Protein AF-F2CW50-F1 (afdb_monomer_lite)

Foldseek 3Di:
DVVVLCVLDDPVVVVCCVVVVDQPLVSLLSNLVVLLVVLLVLDDPVCNVVSVVVSVVLNVLSVVLPDDDDDDDRSNVVSSVVSVVSSVVSVVVSVVVVVVVVCVVCVVCCVDVNVLVVLLVVCCVVQNDLLNLVSQPLQLVLLVVLVVCLVVLVVVLVVLLVVPDPDDDDDDFPPPDDDDDDDDDDDDDDDDWPWFDAAPPDPQLSSLLSSLLVQLLDPDQDDLVNDGPLCNVVNVLSSVLSLLLVLLLLLLLLLLLLLVLCVVPDVPQDPVLSVQLSVQLSVLSCVPVVVDVPDDLLSSLVSSLVSCPSSDDDDPVVSVVSSVSSSVSSVQLCDPPDPNSVLSSVLSSQLLSLCSNVILGPRSLSRNLSSSVSSPSSVCSVSSSVSSSSSNVSSVSSCSNVVSNSVSSD

Radius of gyration: 30.16 Å; chains: 1; bounding box: 85×61×66 Å

Organism: Hordeum vulgare subsp. vulgare (NCBI:txid112509)

Sequence (410 aa):
WKEEIYENIDLEILSQVLESGSQDTQYLGQILQYSLDMVRKLSAAAKDDEMKASHDKLLSELAASSEVNDNGVSSFVIAVIKGLRFTLEEIKQLQVEVSKAYVQLMQPTIKGSAGVEYLQKAFGERYGPPANAAALPVTLQWISASKSIVDAEWSEHLGSLSILPAANHAQPLVTVLRAGHGAPTAAVASAGSSGLPECKGEKVDKLVRVGLLQLISGMEGLQLQSTPESFHLNFLRLRAVQGQFQVVIVMATSMLVLRQVLMSENSKITPLELETVISELFGALVKLLDSSPEAGTEEIVEAMMSASASAGSLSDARTQARRQIITRVLLKSLQADDVVFKKVSRAVHCAFRGVVLGGSGAKGQKLADAALRRVGAAKLAGRVVKAAEVLIRVATVSEKVHGPWYKALA

pLDDT: mean 81.61, std 18.6, range [28.17, 98.56]

Secondary structure (DSSP, 8-state):
-HHHHHHH--HHHHHHHHHH----HHHHHHHHHHHHHHHHHHS-GGGHHHHHHHHHHHHHHHHHTTS---SSS-HHHHHHHHHHHHHHHHHHHHHHHHHHHHHHHHHHHHHSHHHHHHHHHHHHHHH--GGGGGG-HHHHHHHHHHHHHHHHHHHHHHHHHHHS-SSS-PPPPPTTS-----------PPP---PPPPP---HHHHHHHHHHHHHHT-SSPP-GGGS-GGGGGGHHHHHHHHHHHHHHHHHHHHHHHHHHHHHHH-TT--HHHHHHHHHHHHHHHHHHHHH-TT--HHHHHHHHHHHHGGG----HHHHHHHHHHHHHHHHHHTSTT-HHHHHHHHHHHHHHHHHHHH-SSHHHHHHHHHHHHTTT-GGGHHHHHHHHHHHHHHHHHHHHHHHHHHHHH-

Structure (mmCIF, N/CA/C/O backbone):
data_AF-F2CW50-F1
#
_entry.id   AF-F2CW50-F1
#
loop_
_atom_site.group_PDB
_atom_site.id
_atom_site.type_symbol
_atom_site.label_atom_id
_atom_site.label_alt_id
_atom_site.label_comp_id
_atom_site.label_asym_id
_atom_site.label_entity_id
_atom_site.label_seq_id
_atom_site.pdbx_PDB_ins_code
_atom_site.Cartn_x
_atom_site.Cartn_y
_atom_site.Cartn_z
_atom_site.occupancy
_atom_site.B_iso_or_equiv
_atom_site.auth_seq_id
_atom_site.auth_comp_id
_atom_site.auth_asym_id
_atom_site.auth_atom_id
_atom_site.pdbx_PDB_model_num
ATOM 1 N N . TRP A 1 1 ? 36.157 25.953 -16.594 1.00 47.22 1 TRP A N 1
ATOM 2 C CA . TRP A 1 1 ? 35.799 25.653 -15.194 1.00 47.22 1 TRP A CA 1
ATOM 3 C C . TRP A 1 1 ? 36.823 24.758 -14.498 1.00 47.22 1 TRP A C 1
ATOM 5 O O . TRP A 1 1 ? 37.419 25.247 -13.559 1.00 47.22 1 TRP A O 1
ATOM 15 N N . LYS A 1 2 ? 37.105 23.507 -14.917 1.00 42.12 2 LYS A N 1
ATOM 16 C CA . LYS A 1 2 ? 38.155 22.692 -14.250 1.00 42.12 2 LYS A CA 1
ATOM 17 C C . LYS A 1 2 ? 39.553 23.310 -14.349 1.00 42.12 2 LYS A C 1
ATOM 19 O O . LYS A 1 2 ? 40.221 23.423 -13.335 1.00 42.12 2 LYS A O 1
ATOM 24 N N . GLU A 1 3 ? 39.961 23.727 -15.545 1.00 53.50 3 GLU A N 1
ATOM 25 C CA . GLU A 1 3 ? 41.256 24.395 -15.776 1.00 53.50 3 GLU A CA 1
ATOM 26 C C . GLU A 1 3 ? 41.342 25.728 -15.016 1.00 53.50 3 GLU A C 1
ATOM 28 O O . GLU A 1 3 ? 42.293 25.961 -14.288 1.00 53.50 3 GLU A O 1
ATOM 33 N N . GLU A 1 4 ? 40.267 26.516 -15.052 1.00 54.62 4 GLU A N 1
ATOM 34 C CA . GLU A 1 4 ? 40.119 27.776 -14.307 1.00 54.62 4 GLU A CA 1
ATOM 35 C C . GLU A 1 4 ? 40.303 27.595 -12.784 1.00 54.62 4 GLU A C 1
ATOM 37 O O . GLU A 1 4 ? 40.861 28.471 -12.133 1.00 54.62 4 GLU A O 1
ATOM 42 N N . ILE A 1 5 ? 39.874 26.464 -12.203 1.00 54.38 5 ILE A N 1
ATOM 43 C CA . ILE A 1 5 ? 40.057 26.160 -10.769 1.00 54.38 5 ILE A CA 1
ATOM 44 C C . ILE A 1 5 ? 41.528 25.872 -10.449 1.00 54.38 5 ILE A C 1
ATOM 46 O O . ILE A 1 5 ? 42.026 26.343 -9.430 1.00 54.38 5 ILE A O 1
ATOM 50 N N . TYR A 1 6 ? 42.222 25.127 -11.313 1.00 54.53 6 TYR A N 1
ATOM 51 C CA . TYR A 1 6 ? 43.649 24.835 -11.142 1.00 54.53 6 TYR A CA 1
ATOM 52 C C . TYR A 1 6 ? 44.533 26.071 -11.343 1.00 54.53 6 TYR A C 1
ATOM 54 O O . TYR A 1 6 ? 45.595 26.154 -10.740 1.00 54.53 6 TYR A O 1
ATOM 62 N N . GLU A 1 7 ? 44.093 27.035 -12.154 1.00 61.22 7 GLU A N 1
ATOM 63 C CA . GLU A 1 7 ? 44.812 28.295 -12.375 1.00 61.22 7 GLU A CA 1
ATOM 64 C C . GLU A 1 7 ? 44.659 29.298 -11.220 1.00 61.22 7 GLU A C 1
ATOM 66 O O . GLU A 1 7 ? 45.534 30.137 -11.028 1.00 61.22 7 GLU A O 1
ATOM 71 N N . ASN A 1 8 ? 43.564 29.231 -10.451 1.00 56.56 8 ASN A N 1
ATOM 72 C CA . ASN A 1 8 ? 43.257 30.208 -9.396 1.00 56.56 8 ASN A CA 1
ATOM 73 C C . ASN A 1 8 ? 43.467 29.684 -7.964 1.00 56.56 8 ASN A C 1
ATOM 75 O O . ASN A 1 8 ? 43.515 30.482 -7.030 1.00 56.56 8 ASN A O 1
ATOM 79 N N . ILE A 1 9 ? 43.583 28.366 -7.771 1.00 60.53 9 ILE A N 1
ATOM 80 C CA . ILE A 1 9 ? 43.857 27.748 -6.467 1.00 60.53 9 ILE A CA 1
ATOM 81 C C . ILE A 1 9 ? 45.203 27.033 -6.545 1.00 60.53 9 ILE A C 1
ATOM 83 O O . ILE A 1 9 ? 45.289 25.882 -6.973 1.00 60.53 9 ILE A O 1
ATOM 87 N N . ASP A 1 10 ? 46.253 27.717 -6.097 1.00 64.19 10 ASP A N 1
ATOM 88 C CA . ASP A 1 10 ? 47.569 27.111 -5.943 1.00 64.19 10 ASP A CA 1
ATOM 89 C C . ASP A 1 10 ? 47.592 26.287 -4.646 1.00 64.19 10 ASP A C 1
ATOM 91 O O . ASP A 1 10 ? 47.584 26.813 -3.529 1.00 64.19 10 ASP A O 1
ATOM 95 N N . LEU A 1 11 ? 47.557 24.963 -4.804 1.00 62.12 11 LEU A N 1
ATOM 96 C CA . LEU A 1 11 ? 47.548 24.011 -3.692 1.00 62.12 11 LEU A CA 1
ATOM 97 C C . LEU A 1 11 ? 48.844 24.059 -2.873 1.00 62.12 11 LEU A C 1
ATOM 99 O O . LEU A 1 11 ? 48.816 23.741 -1.686 1.00 62.12 11 LEU A O 1
ATOM 103 N N . GLU A 1 12 ? 49.956 24.465 -3.484 1.00 59.19 12 GLU A N 1
ATOM 104 C CA . GLU A 1 12 ? 51.268 24.561 -2.847 1.00 59.19 12 GLU A CA 1
ATOM 105 C C . GLU A 1 12 ? 51.325 25.799 -1.939 1.00 59.19 12 GLU A C 1
ATOM 107 O O . GLU A 1 12 ? 51.744 25.705 -0.782 1.00 59.19 12 GLU A O 1
ATOM 112 N N . ILE A 1 13 ? 50.767 26.925 -2.402 1.00 61.78 13 ILE A N 1
ATOM 113 C CA . ILE A 1 13 ? 50.601 28.152 -1.604 1.00 61.78 13 ILE A CA 1
ATOM 114 C C . ILE A 1 13 ? 49.574 27.944 -0.485 1.00 61.78 13 ILE A C 1
ATOM 116 O O . ILE A 1 13 ? 49.810 28.346 0.654 1.00 61.78 13 ILE A O 1
ATOM 120 N N . LEU A 1 14 ? 48.451 27.270 -0.759 1.00 62.00 14 LEU A N 1
ATOM 121 C CA . LEU A 1 14 ? 47.454 26.944 0.266 1.00 62.00 14 LEU A CA 1
ATOM 122 C C . LEU A 1 14 ? 48.058 26.065 1.378 1.00 62.00 14 LEU A C 1
ATOM 124 O O . LEU A 1 14 ? 47.813 26.322 2.558 1.00 62.00 14 LEU A O 1
ATOM 128 N N . SER A 1 15 ? 48.869 25.062 1.017 1.00 62.78 15 SER A N 1
ATOM 129 C CA . SER A 1 15 ? 49.582 24.215 1.986 1.00 62.78 15 SER A CA 1
ATOM 130 C C . SER A 1 15 ? 50.586 25.032 2.794 1.00 62.78 15 SER A C 1
ATOM 132 O O . SER A 1 15 ? 50.590 24.951 4.019 1.00 62.78 15 SER A O 1
ATOM 134 N N . GLN A 1 16 ? 51.365 25.902 2.142 1.00 59.41 16 GLN A N 1
ATOM 135 C CA . GLN A 1 16 ? 52.303 26.793 2.827 1.00 59.41 16 GLN A CA 1
ATOM 136 C C . GLN A 1 16 ? 51.613 27.762 3.790 1.00 59.41 16 GLN A C 1
ATOM 138 O O . GLN A 1 16 ? 52.134 27.994 4.876 1.00 59.41 16 GLN A O 1
ATOM 143 N N . VAL A 1 17 ? 50.447 28.318 3.457 1.00 59.84 17 VAL A N 1
ATOM 144 C CA . VAL A 1 17 ? 49.692 29.211 4.358 1.00 59.84 17 VAL A CA 1
ATOM 145 C C . VAL A 1 17 ? 49.141 28.443 5.566 1.00 59.84 17 VAL A C 1
ATOM 147 O O . VAL A 1 17 ? 49.194 28.941 6.692 1.00 59.84 17 VAL A O 1
ATOM 150 N N . LEU A 1 18 ? 48.673 27.207 5.362 1.00 59.41 18 LEU A N 1
ATOM 151 C CA . LEU A 1 18 ? 48.195 26.332 6.439 1.00 59.41 18 LEU A CA 1
ATOM 152 C C . LEU A 1 18 ? 49.332 25.844 7.356 1.00 59.41 18 LEU A C 1
ATOM 154 O O . LEU A 1 18 ? 49.129 25.727 8.563 1.00 59.41 18 LEU A O 1
ATOM 158 N N . GLU A 1 19 ? 50.518 25.582 6.801 1.00 57.78 19 GLU A N 1
ATOM 159 C CA . GLU A 1 19 ? 51.692 25.073 7.525 1.00 57.78 19 GLU A CA 1
ATOM 160 C C . GLU A 1 19 ? 52.526 26.177 8.193 1.00 57.78 19 GLU A C 1
ATOM 162 O O . GLU A 1 19 ? 53.076 25.965 9.273 1.00 57.78 19 GLU A O 1
ATOM 167 N N . SER A 1 20 ? 52.619 27.364 7.583 1.00 56.25 20 SER A N 1
ATOM 168 C CA . SER A 1 20 ? 53.449 28.474 8.083 1.00 56.25 20 SER A CA 1
ATOM 169 C C . SER A 1 20 ? 52.795 29.281 9.203 1.00 56.25 20 SER A C 1
ATOM 171 O O . SER A 1 20 ? 53.473 30.083 9.847 1.00 56.25 20 SER A O 1
ATOM 173 N N . GLY A 1 21 ? 51.483 29.125 9.421 1.0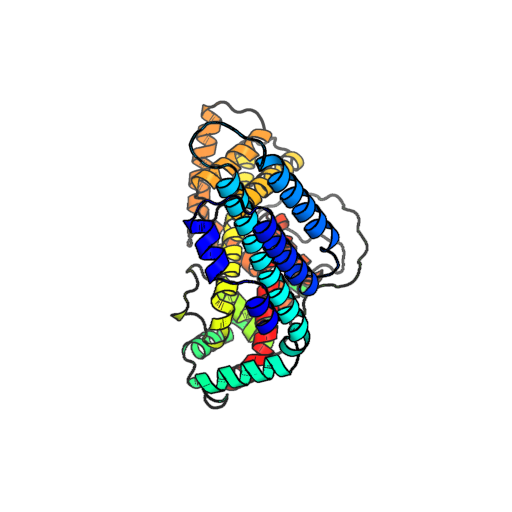0 51.81 21 GLY A N 1
ATOM 174 C CA . GLY A 1 21 ? 50.718 29.941 10.371 1.00 51.81 21 GLY A CA 1
ATOM 175 C C . GLY A 1 21 ? 50.745 31.444 10.061 1.00 51.81 21 GLY A C 1
ATOM 176 O O . GLY A 1 21 ? 50.379 32.250 10.921 1.00 51.81 21 GLY A O 1
ATOM 177 N N . SER A 1 22 ? 51.201 31.831 8.865 1.00 54.97 22 SER A N 1
ATOM 178 C CA . SER A 1 22 ? 51.329 33.227 8.460 1.00 54.97 22 SER A CA 1
ATOM 179 C C . SER A 1 22 ? 49.958 33.814 8.116 1.00 54.97 22 SER A C 1
ATOM 181 O O . SER A 1 22 ? 49.120 33.185 7.472 1.00 54.97 22 SER A O 1
ATOM 183 N N . GLN A 1 23 ? 49.709 35.027 8.611 1.00 54.34 23 GLN A N 1
ATOM 184 C CA . GLN A 1 23 ? 48.413 35.712 8.595 1.00 54.34 23 GLN A CA 1
ATOM 185 C C . GLN A 1 23 ? 48.075 36.339 7.228 1.00 54.34 23 GLN A C 1
ATOM 187 O O . GLN A 1 23 ? 47.610 37.479 7.180 1.00 54.34 23 GLN A O 1
ATOM 192 N N . ASP A 1 24 ? 48.294 35.643 6.107 1.00 60.19 24 ASP A N 1
ATOM 193 C CA . ASP A 1 24 ? 47.901 36.168 4.791 1.00 60.19 24 ASP A CA 1
ATOM 194 C C . ASP A 1 24 ? 46.390 35.983 4.550 1.00 60.19 24 ASP A C 1
ATOM 196 O O . ASP A 1 24 ? 45.902 35.151 3.782 1.00 60.19 24 ASP A O 1
ATOM 200 N N . THR A 1 25 ? 45.621 36.769 5.302 1.00 57.72 25 THR A N 1
ATOM 201 C CA . THR A 1 25 ? 44.157 36.868 5.240 1.00 57.72 25 THR A CA 1
ATOM 202 C C . THR A 1 25 ? 43.661 37.336 3.873 1.00 57.72 25 THR A C 1
ATOM 204 O O . THR A 1 25 ? 42.530 37.021 3.494 1.00 57.72 25 THR A O 1
ATOM 207 N N . GLN A 1 26 ? 44.502 38.037 3.108 1.00 62.53 26 GLN A N 1
ATOM 208 C CA . GLN A 1 26 ? 44.160 38.569 1.796 1.00 62.53 26 GLN A CA 1
ATOM 209 C C . GLN A 1 26 ? 44.103 37.459 0.740 1.00 62.53 26 GLN A C 1
ATOM 211 O O . GLN A 1 26 ? 43.132 37.399 -0.016 1.00 62.53 26 GLN A O 1
ATOM 216 N N . TYR A 1 27 ? 45.078 36.545 0.725 1.00 65.38 27 TYR A N 1
ATOM 217 C CA . TYR A 1 27 ? 45.077 35.400 -0.193 1.00 65.38 27 TYR A CA 1
ATOM 218 C C . TYR A 1 27 ? 43.912 34.434 0.083 1.00 65.38 27 TYR A C 1
ATOM 220 O O . TYR A 1 27 ? 43.194 34.022 -0.830 1.00 65.38 27 TYR A O 1
ATOM 228 N N . LEU A 1 28 ? 43.633 34.145 1.359 1.00 63.84 28 LEU A N 1
ATOM 229 C CA . LEU A 1 28 ? 42.476 33.332 1.747 1.00 63.84 28 LEU A CA 1
ATOM 230 C C . LEU A 1 28 ? 41.145 33.988 1.341 1.00 63.84 28 LEU A C 1
ATOM 232 O O . LEU A 1 28 ? 40.250 33.312 0.832 1.00 63.84 28 LEU A O 1
ATOM 236 N N . GLY A 1 29 ? 41.018 35.304 1.542 1.00 65.88 29 GLY A N 1
ATOM 237 C CA . GLY A 1 29 ? 39.856 36.071 1.097 1.00 65.88 29 GLY A CA 1
ATOM 238 C C . GLY A 1 29 ? 39.636 35.971 -0.415 1.00 65.88 29 GLY A C 1
ATOM 239 O O . GLY A 1 29 ? 38.498 35.809 -0.854 1.00 65.88 29 GLY A O 1
ATOM 240 N N . GLN A 1 30 ? 40.712 35.976 -1.210 1.00 68.75 30 GLN A N 1
ATOM 241 C CA . GLN A 1 30 ? 40.648 35.790 -2.664 1.00 68.75 30 GLN A CA 1
ATOM 242 C C . GLN A 1 30 ? 40.185 34.383 -3.058 1.00 68.75 30 GLN A C 1
ATOM 244 O O . GLN A 1 30 ? 39.324 34.259 -3.927 1.00 68.75 30 GLN A O 1
ATOM 249 N N . ILE A 1 31 ? 40.672 33.329 -2.395 1.00 68.12 31 ILE A N 1
ATOM 250 C CA . ILE A 1 31 ? 40.233 31.946 -2.662 1.00 68.12 31 ILE A CA 1
ATOM 251 C C . ILE A 1 31 ? 38.752 31.760 -2.323 1.00 68.12 31 ILE A C 1
ATOM 253 O O . ILE A 1 31 ? 38.014 31.125 -3.081 1.00 68.12 31 ILE A O 1
ATOM 257 N N . LEU A 1 32 ? 38.295 32.316 -1.199 1.00 66.88 32 LEU A N 1
ATOM 258 C CA . LEU A 1 32 ? 36.884 32.257 -0.814 1.00 66.88 32 LEU A CA 1
ATOM 259 C C . LEU A 1 32 ? 36.011 33.051 -1.789 1.00 66.88 32 LEU A C 1
ATOM 261 O O . LEU A 1 32 ? 34.945 32.574 -2.169 1.00 66.88 32 LEU A O 1
ATOM 265 N N . GLN A 1 33 ? 36.469 34.222 -2.239 1.00 68.31 33 GLN A N 1
ATOM 266 C CA . GLN A 1 33 ? 35.764 35.020 -3.241 1.00 68.31 33 GLN A CA 1
ATOM 267 C C . GLN A 1 33 ? 35.671 34.295 -4.589 1.00 68.31 33 GLN A C 1
ATOM 269 O O . GLN A 1 33 ? 34.597 34.228 -5.180 1.00 68.31 33 GLN A O 1
ATOM 274 N N . TYR A 1 34 ? 36.769 33.689 -5.040 1.00 68.88 34 TYR A N 1
ATOM 275 C CA . TYR A 1 34 ? 36.798 32.876 -6.252 1.00 68.88 34 TYR A CA 1
ATOM 276 C C . TYR A 1 34 ? 35.852 31.671 -6.151 1.00 68.88 34 TYR A C 1
ATOM 278 O O . TYR A 1 34 ? 35.086 31.384 -7.075 1.00 68.88 34 TYR A O 1
ATOM 286 N N . SER A 1 35 ? 35.866 30.986 -5.004 1.00 66.50 35 SER A N 1
ATOM 287 C CA . SER A 1 35 ? 34.982 29.851 -4.735 1.00 66.50 35 SER A CA 1
ATOM 288 C C . SER A 1 35 ? 33.513 30.274 -4.770 1.00 66.50 35 SER A C 1
ATOM 290 O O . SER A 1 35 ? 32.708 29.600 -5.410 1.00 66.50 35 SER A O 1
ATOM 292 N N . LEU A 1 36 ? 33.169 31.419 -4.169 1.00 65.62 36 LEU A N 1
ATOM 293 C CA . LEU A 1 36 ? 31.828 31.996 -4.255 1.00 65.62 36 LEU A CA 1
ATOM 294 C C . LEU A 1 36 ? 31.440 32.288 -5.706 1.00 65.62 36 LEU A C 1
ATOM 296 O O . LEU A 1 36 ? 30.362 31.892 -6.139 1.00 65.62 36 LEU A O 1
ATOM 300 N N . ASP A 1 37 ? 32.291 32.975 -6.465 1.00 67.19 37 ASP A N 1
ATOM 301 C CA . ASP A 1 37 ? 31.974 33.366 -7.840 1.00 67.19 37 ASP A CA 1
ATOM 302 C C . ASP A 1 37 ? 31.751 32.140 -8.738 1.00 67.19 37 ASP A C 1
ATOM 304 O O . ASP A 1 37 ? 30.859 32.138 -9.591 1.00 67.19 37 ASP A O 1
ATOM 308 N N . MET A 1 38 ? 32.503 31.060 -8.509 1.00 67.12 38 MET A N 1
ATOM 309 C CA . MET A 1 38 ? 32.289 29.784 -9.187 1.00 67.12 38 MET A CA 1
ATOM 310 C C . MET A 1 38 ? 30.972 29.121 -8.766 1.00 67.12 38 MET A C 1
ATOM 312 O O . MET A 1 38 ? 30.215 28.669 -9.627 1.00 67.12 38 MET A O 1
ATOM 316 N N . VAL A 1 39 ? 30.658 29.089 -7.466 1.00 65.00 39 VAL A N 1
ATOM 317 C CA . VAL A 1 39 ? 29.386 28.542 -6.971 1.00 65.00 39 VAL A CA 1
ATOM 318 C C . VAL A 1 39 ? 28.205 29.346 -7.525 1.00 65.00 39 VAL A C 1
ATOM 320 O O . VAL A 1 39 ? 27.247 28.738 -7.995 1.00 65.00 39 VAL A O 1
ATOM 323 N N . ARG A 1 40 ? 28.281 30.680 -7.584 1.00 66.31 40 ARG A N 1
ATOM 324 C CA . ARG A 1 40 ? 27.232 31.548 -8.154 1.00 66.31 40 ARG A CA 1
ATOM 325 C C . ARG A 1 40 ? 27.006 31.292 -9.639 1.00 66.31 40 ARG A C 1
ATOM 327 O O . ARG A 1 40 ? 25.869 31.147 -10.065 1.00 66.31 40 ARG A O 1
ATOM 334 N N . LYS A 1 41 ? 28.075 31.147 -10.432 1.00 67.94 41 LYS A N 1
ATOM 335 C CA . LYS A 1 41 ? 27.960 30.792 -11.862 1.00 67.94 41 LYS A CA 1
ATOM 336 C C . LYS A 1 41 ? 27.247 29.453 -12.091 1.00 67.94 41 LYS A C 1
ATOM 338 O O . LYS A 1 41 ? 26.662 29.255 -13.154 1.00 67.94 41 LYS A O 1
ATOM 343 N N . LEU A 1 42 ? 27.344 28.526 -11.139 1.00 64.25 42 LEU A N 1
ATOM 344 C CA . LEU A 1 42 ? 26.780 27.179 -11.247 1.00 64.25 42 LEU A CA 1
ATOM 345 C C . LEU A 1 42 ? 25.414 27.035 -10.553 1.00 64.25 42 LEU A C 1
ATOM 347 O O . LEU A 1 42 ? 24.689 26.083 -10.850 1.00 64.25 42 LEU A O 1
ATOM 351 N N . SER A 1 43 ? 25.065 27.953 -9.651 1.00 62.16 43 SER A N 1
ATOM 352 C CA . SER A 1 43 ? 23.839 27.917 -8.848 1.00 62.16 43 SER A CA 1
ATOM 353 C C . SER A 1 43 ? 22.632 28.492 -9.587 1.00 62.16 43 SER A C 1
ATOM 355 O O . SER A 1 43 ? 22.745 29.188 -10.596 1.00 62.16 43 SER A O 1
ATOM 357 N N . ALA A 1 44 ? 21.431 28.182 -9.093 1.00 63.81 44 ALA A N 1
ATOM 358 C CA . ALA A 1 44 ? 20.207 28.769 -9.622 1.00 63.81 44 ALA A CA 1
ATOM 359 C C . ALA A 1 44 ? 20.061 30.240 -9.186 1.00 63.81 44 ALA A C 1
ATOM 361 O O . ALA A 1 44 ? 20.140 30.541 -7.996 1.00 63.81 44 ALA A O 1
ATOM 362 N N . ALA A 1 45 ? 19.703 31.125 -10.125 1.00 62.44 45 ALA A N 1
ATOM 363 C CA . ALA A 1 45 ? 19.586 32.578 -9.913 1.00 62.44 45 ALA A CA 1
ATOM 364 C C . ALA A 1 45 ? 18.717 33.003 -8.708 1.00 62.44 45 ALA A C 1
ATOM 366 O O . ALA A 1 45 ? 18.902 34.076 -8.147 1.00 62.44 45 ALA A O 1
ATOM 367 N N . ALA A 1 46 ? 17.771 32.160 -8.279 1.00 57.84 46 ALA A N 1
ATOM 368 C CA . ALA A 1 46 ? 16.906 32.422 -7.127 1.00 57.84 46 ALA A CA 1
ATOM 369 C C . ALA A 1 46 ? 17.634 32.410 -5.765 1.00 57.84 46 ALA A C 1
ATOM 371 O O . ALA A 1 46 ? 17.042 32.830 -4.775 1.00 57.84 46 ALA A O 1
ATOM 372 N N . LYS A 1 47 ? 18.876 31.911 -5.699 1.00 62.91 47 LYS A N 1
ATOM 373 C CA . LYS A 1 47 ? 19.684 31.836 -4.470 1.00 62.91 47 LYS A CA 1
ATOM 374 C C . LYS A 1 47 ? 20.909 32.745 -4.462 1.00 62.91 47 LYS A C 1
ATOM 376 O O . LYS A 1 47 ? 21.588 32.825 -3.441 1.00 62.91 47 LYS A O 1
ATOM 381 N N . ASP A 1 48 ? 21.165 33.461 -5.553 1.00 66.19 48 ASP A N 1
ATOM 382 C CA . ASP A 1 48 ? 22.348 34.316 -5.675 1.00 66.19 48 ASP A CA 1
ATOM 383 C C . ASP A 1 48 ? 22.398 35.405 -4.596 1.00 66.19 48 ASP A C 1
ATOM 385 O O . ASP A 1 48 ? 23.481 35.726 -4.106 1.00 66.19 48 ASP A O 1
ATOM 389 N N . ASP A 1 49 ? 21.241 35.943 -4.199 1.00 67.62 49 ASP A N 1
ATOM 390 C CA . ASP A 1 49 ? 21.142 36.999 -3.187 1.00 67.62 49 ASP A CA 1
ATOM 391 C C . ASP A 1 49 ? 21.357 36.470 -1.758 1.00 67.62 49 ASP A C 1
ATOM 393 O O . ASP A 1 49 ? 22.043 37.108 -0.958 1.00 67.62 49 ASP A O 1
ATOM 397 N N . GLU A 1 50 ? 20.822 35.284 -1.442 1.00 69.94 50 GLU A N 1
ATOM 398 C CA . GLU A 1 50 ? 21.000 34.624 -0.138 1.00 69.94 50 GLU A CA 1
ATOM 399 C C . GLU A 1 50 ? 22.458 34.183 0.055 1.00 69.94 50 GLU A C 1
ATOM 401 O O . GLU A 1 50 ? 23.067 34.467 1.088 1.00 69.94 50 GLU A O 1
ATOM 406 N N . MET A 1 51 ? 23.042 33.574 -0.981 1.00 67.19 51 MET A N 1
ATOM 407 C CA . MET A 1 51 ? 24.428 33.108 -0.993 1.00 67.19 51 MET A CA 1
ATOM 408 C C . MET A 1 51 ? 25.421 34.270 -0.882 1.00 67.19 51 MET A C 1
ATOM 410 O O . MET A 1 51 ? 26.387 34.205 -0.114 1.00 67.19 51 MET A O 1
ATOM 414 N N . LYS A 1 52 ? 25.151 35.378 -1.586 1.00 69.56 52 LYS A N 1
ATOM 415 C CA . LYS A 1 52 ? 25.940 36.607 -1.474 1.00 69.56 52 LYS A CA 1
ATOM 416 C C . LYS A 1 52 ? 25.864 37.189 -0.063 1.00 69.56 52 LYS A C 1
ATOM 418 O O . LYS A 1 52 ? 26.903 37.490 0.513 1.00 69.56 52 LYS A O 1
ATOM 423 N N . ALA A 1 53 ? 24.673 37.272 0.531 1.00 75.56 53 ALA A N 1
ATOM 424 C CA . ALA A 1 53 ? 24.513 37.780 1.892 1.00 75.56 53 ALA A CA 1
ATOM 425 C C . ALA A 1 53 ? 25.252 36.919 2.937 1.00 75.56 53 ALA A C 1
ATOM 427 O O . ALA A 1 53 ? 25.876 37.461 3.853 1.00 75.56 53 ALA A O 1
ATOM 428 N N . SER A 1 54 ? 25.225 35.586 2.803 1.00 70.75 54 SER A N 1
ATOM 429 C CA . SER A 1 54 ? 25.972 34.689 3.697 1.00 70.75 54 SER A CA 1
ATOM 430 C C . SER A 1 54 ? 27.487 34.810 3.543 1.00 70.75 54 SER A C 1
ATOM 432 O O . SER A 1 54 ? 28.209 34.749 4.539 1.00 70.75 54 SER A O 1
ATOM 434 N N . HIS A 1 55 ? 27.965 35.033 2.320 1.00 70.06 55 HIS A N 1
ATOM 435 C CA . HIS A 1 55 ? 29.384 35.218 2.036 1.00 70.06 55 HIS A CA 1
ATOM 436 C C . HIS A 1 55 ? 29.894 36.583 2.498 1.00 70.06 55 HIS A C 1
ATOM 438 O O . HIS A 1 55 ? 30.924 36.647 3.159 1.00 70.06 55 HIS A O 1
ATOM 444 N N . ASP A 1 56 ? 29.146 37.661 2.252 1.00 71.56 56 ASP A N 1
ATOM 445 C CA . ASP A 1 56 ? 29.471 39.012 2.733 1.00 71.56 56 ASP A CA 1
ATOM 446 C C . ASP A 1 56 ? 29.540 39.043 4.272 1.00 71.56 56 ASP A C 1
ATOM 448 O O . ASP A 1 56 ? 30.428 39.664 4.867 1.00 71.56 56 ASP A O 1
ATOM 452 N N . LYS A 1 57 ? 28.645 38.298 4.938 1.00 76.75 57 LYS A N 1
ATOM 453 C CA . LYS A 1 57 ? 28.698 38.067 6.386 1.00 76.75 57 LYS A CA 1
ATOM 454 C C . LYS A 1 57 ? 29.957 37.296 6.795 1.00 76.75 57 LYS A C 1
ATOM 456 O O . LYS A 1 57 ? 30.601 37.678 7.768 1.00 76.75 57 LYS A O 1
ATOM 461 N N . LEU A 1 58 ? 30.325 36.244 6.065 1.00 69.69 58 LEU A N 1
ATOM 462 C CA . LEU A 1 58 ? 31.523 35.452 6.347 1.00 69.69 58 LEU A CA 1
ATOM 463 C C . LEU A 1 58 ? 32.804 36.274 6.156 1.00 69.69 58 LEU A C 1
ATOM 465 O O . LEU A 1 58 ? 33.661 36.242 7.030 1.00 69.69 58 LEU A O 1
ATOM 469 N N . LEU A 1 59 ? 32.912 37.071 5.089 1.00 68.44 59 LEU A N 1
ATOM 470 C CA . LEU A 1 59 ? 34.023 38.005 4.876 1.00 68.44 59 LEU A CA 1
ATOM 471 C C . LEU A 1 59 ? 34.110 39.052 5.993 1.00 68.44 59 LEU A C 1
ATOM 473 O O . LEU A 1 59 ? 35.205 39.355 6.464 1.00 68.44 59 LEU A O 1
ATOM 477 N N . SER A 1 60 ? 32.967 39.553 6.466 1.00 71.00 60 SER A N 1
ATOM 478 C CA . SER A 1 60 ? 32.916 40.472 7.609 1.00 71.00 60 SER A CA 1
ATOM 479 C C . SER A 1 60 ? 33.385 39.801 8.911 1.00 71.00 60 SER A C 1
ATOM 481 O O . SER A 1 60 ? 34.134 40.402 9.677 1.00 71.00 60 SER A O 1
ATOM 483 N N . GLU A 1 61 ? 33.002 38.541 9.156 1.00 68.44 61 GLU A N 1
ATOM 484 C CA . GLU A 1 61 ? 33.480 37.746 10.300 1.00 68.44 61 GLU A CA 1
ATOM 485 C C . GLU A 1 61 ? 34.982 37.421 10.207 1.00 68.44 61 GLU A C 1
ATOM 487 O O . GLU A 1 61 ? 35.676 37.443 11.224 1.00 68.44 61 GLU A O 1
ATOM 492 N N . LEU A 1 62 ? 35.493 37.142 9.003 1.00 66.25 62 LEU A N 1
ATOM 493 C CA . LEU A 1 62 ? 36.920 36.929 8.748 1.00 66.25 62 LEU A CA 1
ATOM 494 C C . LEU A 1 62 ? 37.723 38.205 9.026 1.00 66.25 62 LEU A C 1
ATOM 496 O O . LEU A 1 62 ? 38.722 38.144 9.742 1.00 66.25 62 LEU A O 1
ATOM 500 N N . ALA A 1 63 ? 37.260 39.357 8.532 1.00 64.88 63 ALA A N 1
ATOM 501 C CA . ALA A 1 63 ? 37.900 40.650 8.767 1.00 64.88 63 ALA A CA 1
ATOM 502 C C . ALA A 1 63 ? 37.918 41.023 10.261 1.00 64.88 63 ALA A C 1
ATOM 504 O O . ALA A 1 63 ? 38.944 41.464 10.771 1.00 64.88 63 ALA A O 1
ATOM 505 N N . ALA A 1 64 ? 36.823 40.768 10.986 1.00 64.56 64 ALA A N 1
ATOM 506 C CA . ALA A 1 64 ? 36.734 41.022 12.427 1.00 64.56 64 ALA A CA 1
ATOM 507 C C . ALA A 1 64 ? 37.622 40.087 13.273 1.00 64.56 64 ALA A C 1
ATOM 509 O O . ALA A 1 64 ? 38.063 40.461 14.356 1.00 64.56 64 ALA A O 1
ATOM 510 N N . SER A 1 65 ? 37.920 38.876 12.790 1.00 56.69 65 SER A N 1
ATOM 511 C CA . SER A 1 65 ? 38.800 37.919 13.481 1.00 56.69 65 SER A CA 1
ATOM 512 C C . SER A 1 65 ? 40.298 38.265 13.404 1.00 56.69 65 SER A C 1
ATOM 514 O O . SER A 1 65 ? 41.113 37.609 14.051 1.00 56.69 65 SER A O 1
ATOM 516 N N . SER A 1 66 ? 40.662 39.303 12.642 1.00 52.72 66 SER A N 1
ATOM 517 C CA . SER A 1 66 ? 42.030 39.823 12.517 1.00 52.72 66 SER A CA 1
ATOM 518 C C . SER A 1 66 ? 42.488 40.654 13.727 1.00 52.72 66 SER A C 1
ATOM 520 O O . SER A 1 66 ? 43.679 40.950 13.831 1.00 52.72 66 SER A O 1
ATOM 522 N N . GLU A 1 67 ? 41.584 41.044 14.632 1.00 51.78 67 GLU A N 1
ATOM 523 C CA . GLU A 1 67 ? 41.930 41.803 15.837 1.00 51.78 67 GLU A CA 1
ATOM 524 C C . GLU A 1 67 ? 42.306 40.852 16.992 1.00 51.78 67 GLU A C 1
ATOM 526 O O . GLU A 1 67 ? 41.557 39.954 17.374 1.00 51.78 67 GLU A O 1
ATOM 531 N N . VAL A 1 68 ? 43.535 41.028 17.484 1.00 47.34 68 VAL A N 1
ATOM 532 C CA . VAL A 1 68 ? 44.298 40.195 18.431 1.00 47.34 68 VAL A CA 1
ATOM 533 C C . VAL A 1 68 ? 43.489 39.700 19.639 1.00 47.34 68 VAL A C 1
ATOM 535 O O . VAL A 1 68 ? 42.848 40.490 20.325 1.00 47.34 68 VAL A O 1
ATOM 538 N N . ASN A 1 69 ? 43.635 38.414 19.992 1.00 45.91 69 ASN A N 1
ATOM 539 C CA . ASN A 1 69 ? 43.443 37.974 21.376 1.00 45.91 69 ASN A CA 1
ATOM 540 C C . ASN A 1 69 ? 44.471 36.909 21.799 1.00 45.91 69 ASN A C 1
ATOM 542 O O . ASN A 1 69 ? 44.722 35.929 21.099 1.00 45.91 69 ASN A O 1
ATOM 546 N N . ASP A 1 70 ? 45.038 37.136 22.981 1.00 49.91 70 ASP A N 1
ATOM 547 C CA . ASP A 1 70 ? 46.299 36.610 23.526 1.00 49.91 70 ASP A CA 1
ATOM 548 C C . ASP A 1 70 ? 46.268 35.139 24.007 1.00 49.91 70 ASP A C 1
ATOM 550 O O . ASP A 1 70 ? 46.979 34.766 24.937 1.00 49.91 70 ASP A O 1
ATOM 554 N N . ASN A 1 71 ? 45.449 34.260 23.413 1.00 49.81 71 ASN A N 1
ATOM 555 C CA . ASN A 1 71 ? 45.353 32.867 23.874 1.00 49.81 71 ASN A CA 1
ATOM 556 C C . ASN A 1 71 ? 45.334 31.828 22.735 1.00 49.81 71 ASN A C 1
ATOM 558 O O . ASN A 1 71 ? 44.286 31.429 22.237 1.00 49.81 71 ASN A O 1
ATOM 562 N N . GLY A 1 72 ? 46.533 31.351 22.381 1.00 53.06 72 GLY A N 1
ATOM 563 C CA . GLY A 1 72 ? 46.868 29.953 22.050 1.00 53.06 72 GLY A CA 1
ATOM 564 C C . GLY A 1 72 ? 46.328 29.289 20.775 1.00 53.06 72 GLY A C 1
ATOM 565 O O . GLY A 1 72 ? 46.964 28.358 20.289 1.00 53.06 72 GLY A O 1
ATOM 566 N N . VAL A 1 73 ? 45.213 29.735 20.197 1.00 51.56 73 VAL A N 1
ATOM 567 C CA . VAL A 1 73 ? 44.714 29.252 18.898 1.00 51.56 73 VAL A CA 1
ATOM 568 C C . VAL A 1 73 ? 44.412 30.469 18.040 1.00 51.56 73 VAL A C 1
ATOM 570 O O . VAL A 1 73 ? 43.457 31.195 18.299 1.00 51.56 73 VAL A O 1
ATOM 573 N N . SER A 1 74 ? 45.265 30.701 17.041 1.00 58.78 74 SER A N 1
ATOM 574 C CA . SER A 1 74 ? 45.189 31.856 16.145 1.00 58.78 74 SER A CA 1
ATOM 575 C C . SER A 1 74 ? 43.776 31.992 15.569 1.00 58.78 74 SER A C 1
ATOM 577 O O . SER A 1 74 ? 43.276 31.075 14.913 1.00 58.78 74 SER A O 1
ATOM 579 N N . SER A 1 75 ? 43.126 33.129 15.822 1.00 61.25 75 SER A N 1
ATOM 580 C CA . SER A 1 75 ? 41.799 33.496 15.305 1.00 61.25 75 SER A CA 1
ATOM 581 C C . SER A 1 75 ? 41.679 33.292 13.788 1.00 61.25 75 SER A C 1
ATOM 583 O O . SER A 1 75 ? 40.614 32.921 13.295 1.00 61.25 75 SER A O 1
ATOM 585 N N . PHE A 1 76 ? 42.803 33.402 13.075 1.00 59.19 76 PHE A N 1
ATOM 586 C CA . PHE A 1 76 ? 42.979 33.058 11.666 1.00 59.19 76 PHE A CA 1
ATOM 587 C C . PHE A 1 76 ? 42.626 31.601 11.330 1.00 59.19 76 PHE A C 1
ATOM 589 O O . PHE A 1 76 ? 41.901 31.347 10.374 1.00 59.19 76 PHE A O 1
ATOM 596 N N . VAL A 1 77 ? 43.076 30.628 12.127 1.00 59.84 77 VAL A N 1
ATOM 597 C CA . VAL A 1 77 ? 42.796 29.200 11.890 1.00 59.84 77 VAL A CA 1
ATOM 598 C C . VAL A 1 77 ? 41.297 28.921 12.028 1.00 59.84 77 VAL A C 1
ATOM 600 O O . VAL A 1 77 ? 40.723 28.173 11.238 1.00 59.84 77 VAL A O 1
ATOM 603 N N . ILE A 1 78 ? 40.628 29.573 12.983 1.00 65.19 78 ILE A N 1
ATOM 604 C CA . ILE A 1 78 ? 39.170 29.480 13.158 1.00 65.19 78 ILE A CA 1
ATOM 605 C C . ILE A 1 78 ? 38.445 30.080 11.944 1.00 65.19 78 ILE A C 1
ATOM 607 O O . ILE A 1 78 ? 37.484 29.493 11.442 1.00 65.19 78 ILE A O 1
ATOM 611 N N . ALA A 1 79 ? 38.929 31.218 11.452 1.00 64.75 79 ALA A N 1
ATOM 612 C CA . ALA A 1 79 ? 38.466 31.884 10.241 1.00 64.75 79 ALA A CA 1
ATOM 613 C C . ALA A 1 79 ? 38.583 30.980 8.995 1.00 64.75 79 ALA A C 1
ATOM 615 O O . ALA A 1 79 ? 37.593 30.746 8.299 1.00 64.75 79 ALA A O 1
ATOM 616 N N . VAL A 1 80 ? 39.755 30.380 8.773 1.00 64.56 80 VAL A N 1
ATOM 617 C CA . VAL A 1 80 ? 40.016 29.418 7.688 1.00 64.56 80 VAL A CA 1
ATOM 618 C C . VAL A 1 80 ? 39.071 28.218 7.769 1.00 64.56 80 VAL A C 1
ATOM 620 O O . VAL A 1 80 ? 38.431 27.862 6.779 1.00 64.56 80 VAL A O 1
ATOM 623 N N . ILE A 1 81 ? 38.918 27.621 8.955 1.00 65.50 81 ILE A N 1
ATOM 624 C CA . ILE A 1 81 ? 38.015 26.480 9.165 1.00 65.50 81 ILE A CA 1
ATOM 625 C C . ILE A 1 81 ? 36.562 26.859 8.841 1.00 65.50 81 ILE A C 1
ATOM 627 O O . ILE A 1 81 ? 35.839 26.057 8.245 1.00 65.50 81 ILE A O 1
ATOM 631 N N . LYS A 1 82 ? 36.121 28.071 9.204 1.00 70.12 82 LYS A N 1
ATOM 632 C CA . LYS A 1 82 ? 34.779 28.572 8.871 1.00 70.12 82 LYS A CA 1
ATOM 633 C C . LYS A 1 82 ? 34.597 28.772 7.363 1.00 70.12 82 LYS A C 1
ATOM 635 O O . LYS A 1 82 ? 33.600 28.296 6.825 1.00 70.12 82 LYS A O 1
ATOM 640 N N . GLY A 1 83 ? 35.552 29.413 6.687 1.00 70.50 83 GLY A N 1
ATOM 641 C CA . GLY A 1 83 ? 35.513 29.647 5.237 1.00 70.50 83 GLY A CA 1
ATOM 642 C C . GLY A 1 83 ? 35.497 28.353 4.419 1.00 70.50 83 GLY A C 1
ATOM 643 O O . GLY A 1 83 ? 34.676 28.190 3.512 1.00 70.50 83 GLY A O 1
ATOM 644 N N . LEU A 1 84 ? 36.337 27.381 4.790 1.00 68.50 84 LEU A N 1
ATOM 645 C CA . LEU A 1 84 ? 36.352 26.062 4.151 1.00 68.50 84 LEU A CA 1
ATOM 646 C C . LEU A 1 84 ? 35.050 25.294 4.401 1.00 68.50 84 LEU A C 1
ATOM 648 O O . LEU A 1 84 ? 34.505 24.692 3.477 1.00 68.50 84 LEU A O 1
ATOM 652 N N . ARG A 1 85 ? 34.517 25.335 5.630 1.00 73.31 85 ARG A N 1
ATOM 653 C CA . ARG A 1 85 ? 33.236 24.692 5.958 1.00 73.31 85 ARG A CA 1
ATOM 654 C C . ARG A 1 85 ? 32.087 25.273 5.139 1.00 73.31 85 ARG A C 1
ATOM 656 O O . ARG A 1 85 ? 31.283 24.502 4.629 1.00 73.31 85 ARG A O 1
ATOM 663 N N . PHE A 1 86 ? 32.027 26.595 5.013 1.00 75.25 86 PHE A N 1
ATOM 664 C CA . PHE A 1 86 ? 31.032 27.277 4.190 1.00 75.25 86 PHE A CA 1
ATOM 665 C C . PHE A 1 86 ? 31.120 26.822 2.730 1.00 75.25 86 PHE A C 1
ATOM 667 O O . PHE A 1 86 ? 30.144 26.319 2.185 1.00 75.25 86 PHE A O 1
ATOM 674 N N . THR A 1 87 ? 32.316 26.872 2.140 1.00 69.81 87 THR A N 1
ATOM 675 C CA . THR A 1 87 ? 32.536 26.463 0.743 1.00 69.81 87 THR A CA 1
ATOM 676 C C . THR A 1 87 ? 32.139 25.003 0.495 1.00 69.81 87 THR A C 1
ATOM 678 O O . THR A 1 87 ? 31.504 24.686 -0.509 1.00 69.81 87 THR A O 1
ATOM 681 N N . LEU A 1 88 ? 32.468 24.093 1.420 1.00 70.62 88 LEU A N 1
ATOM 682 C CA . LEU A 1 88 ? 32.077 22.684 1.319 1.00 70.62 88 LEU A CA 1
ATOM 683 C C . LEU A 1 88 ? 30.559 22.478 1.405 1.00 70.62 88 LEU A C 1
ATOM 685 O O . LEU A 1 88 ? 30.033 21.592 0.729 1.00 70.62 88 LEU A O 1
ATOM 689 N N . GLU A 1 89 ? 29.861 23.258 2.229 1.00 78.69 89 GLU A N 1
ATOM 690 C CA . GLU A 1 89 ? 28.403 23.181 2.346 1.00 78.69 89 GLU A CA 1
ATOM 691 C C . GLU A 1 89 ? 27.717 23.698 1.075 1.00 78.69 89 GLU A C 1
ATOM 693 O O . GLU A 1 89 ? 26.830 23.031 0.539 1.00 78.69 89 GLU A O 1
ATOM 698 N N . GLU A 1 90 ? 28.213 24.801 0.511 1.00 72.56 90 GLU A N 1
ATOM 699 C CA . GLU A 1 90 ? 27.737 25.339 -0.766 1.00 72.56 90 GLU A CA 1
ATOM 700 C C . GLU A 1 90 ? 27.954 24.355 -1.928 1.00 72.56 90 GLU A C 1
ATOM 702 O O . GLU A 1 90 ? 27.051 24.121 -2.734 1.00 72.56 90 GLU A O 1
ATOM 707 N N . ILE A 1 91 ? 29.106 23.674 -1.982 1.00 74.94 91 ILE A N 1
ATOM 708 C CA . ILE A 1 91 ? 29.362 22.629 -2.988 1.00 74.94 91 ILE A CA 1
ATOM 709 C C . ILE A 1 91 ? 28.377 21.460 -2.841 1.00 74.94 91 ILE A C 1
ATOM 711 O O . ILE A 1 91 ? 27.872 20.951 -3.846 1.00 74.94 91 ILE A O 1
ATOM 715 N N . LYS A 1 92 ? 28.083 21.011 -1.614 1.00 76.44 92 LYS A N 1
ATOM 716 C CA . LYS A 1 92 ? 27.098 19.938 -1.386 1.00 76.44 92 LYS A CA 1
ATOM 717 C C . LYS A 1 92 ? 25.707 20.355 -1.846 1.00 76.44 92 LYS A C 1
ATOM 719 O O . LYS A 1 92 ? 25.021 19.572 -2.505 1.00 76.44 92 LYS A O 1
ATOM 724 N N . GLN A 1 93 ? 25.304 21.581 -1.530 1.00 79.88 93 GLN A N 1
ATOM 725 C CA . GLN A 1 93 ? 24.018 22.120 -1.948 1.00 79.88 93 GLN A CA 1
ATOM 726 C C . GLN A 1 93 ? 23.925 22.198 -3.478 1.00 79.88 93 GLN A C 1
ATOM 728 O O . GLN A 1 93 ? 22.941 21.736 -4.064 1.00 79.88 93 GLN A O 1
ATOM 733 N N . LEU A 1 94 ? 24.987 22.666 -4.136 1.00 78.94 94 LEU A N 1
ATOM 734 C CA . LEU A 1 94 ? 25.084 22.704 -5.590 1.00 78.94 94 LEU A CA 1
ATOM 735 C C . LEU A 1 94 ? 24.991 21.301 -6.216 1.00 78.94 94 LEU A C 1
ATOM 737 O O . LEU A 1 94 ? 24.282 21.113 -7.203 1.00 78.94 94 LEU A O 1
ATOM 741 N N . GLN A 1 95 ? 25.640 20.284 -5.637 1.00 78.31 95 GLN A N 1
ATOM 742 C CA . GLN A 1 95 ? 25.526 18.898 -6.118 1.00 78.31 95 GLN A CA 1
ATOM 743 C C . GLN A 1 95 ? 24.081 18.381 -6.078 1.00 78.31 95 GLN A C 1
ATOM 745 O O . GLN A 1 95 ? 23.632 17.714 -7.019 1.00 78.31 95 GLN A O 1
ATOM 750 N N . VAL A 1 96 ? 23.337 18.694 -5.013 1.00 82.56 96 VAL A N 1
ATOM 751 C CA . VAL A 1 96 ? 21.913 18.344 -4.893 1.00 82.56 96 VAL A CA 1
ATOM 752 C C . VAL A 1 96 ? 21.092 19.056 -5.971 1.00 82.56 96 VAL A C 1
ATOM 754 O O . VAL A 1 96 ? 20.219 18.443 -6.590 1.00 82.56 96 VAL A O 1
ATOM 757 N N . GLU A 1 97 ? 21.386 20.326 -6.240 1.00 80.19 97 GLU A N 1
ATOM 758 C CA . GLU A 1 97 ? 20.684 21.130 -7.243 1.00 80.19 97 GLU A CA 1
ATOM 759 C C . GLU A 1 97 ? 20.958 20.663 -8.672 1.00 80.19 97 GLU A C 1
ATOM 761 O O . GLU A 1 97 ? 20.008 20.452 -9.428 1.00 80.19 97 GLU A O 1
ATOM 766 N N . VAL A 1 98 ? 22.217 20.395 -9.023 1.00 81.69 98 VAL A N 1
ATOM 767 C CA . VAL A 1 98 ? 22.592 19.819 -10.324 1.00 81.69 98 VAL A CA 1
ATOM 768 C C . VAL A 1 98 ? 21.913 18.467 -10.523 1.00 81.69 98 VAL A C 1
ATOM 770 O O . VAL A 1 98 ? 21.331 18.214 -11.578 1.00 81.69 98 VAL A O 1
ATOM 773 N N . SER A 1 99 ? 21.908 17.615 -9.495 1.00 78.69 99 SER A N 1
ATOM 774 C CA . SER A 1 99 ? 21.222 16.319 -9.549 1.00 78.69 99 SER A CA 1
ATOM 775 C C . SER A 1 99 ? 19.717 16.489 -9.779 1.00 78.69 99 SER A C 1
ATOM 777 O O . SER A 1 99 ? 19.128 15.805 -10.618 1.00 78.69 99 SER A O 1
ATOM 779 N N . LYS A 1 100 ? 19.082 17.438 -9.081 1.00 83.06 100 LYS A N 1
ATOM 780 C CA . LYS A 1 100 ? 17.660 17.763 -9.254 1.00 83.06 100 LYS A CA 1
ATOM 781 C C . LYS A 1 100 ? 17.367 18.293 -10.658 1.00 83.06 100 LYS A C 1
ATOM 783 O O . LYS A 1 100 ? 16.404 17.839 -11.275 1.00 83.06 100 LYS A O 1
ATOM 788 N N . ALA A 1 101 ? 18.181 19.217 -11.163 1.00 81.44 101 ALA A N 1
ATOM 789 C CA . ALA A 1 101 ? 18.040 19.793 -12.496 1.00 81.44 101 ALA A CA 1
ATOM 790 C C . ALA A 1 101 ? 18.195 18.721 -13.581 1.00 81.44 101 ALA A C 1
ATOM 792 O O . ALA A 1 101 ? 17.380 18.645 -14.499 1.00 81.44 101 ALA A O 1
ATOM 793 N N . TYR A 1 102 ? 19.174 17.827 -13.432 1.00 81.44 102 TYR A N 1
ATOM 794 C CA . TYR A 1 102 ? 19.371 16.699 -14.337 1.00 81.44 102 TYR A CA 1
ATOM 795 C C . TYR A 1 102 ? 18.166 15.750 -14.346 1.00 81.44 102 TYR A C 1
ATOM 797 O O . TYR A 1 102 ? 17.654 15.402 -15.411 1.00 81.44 102 TYR A O 1
ATOM 805 N N . VAL A 1 103 ? 17.641 15.386 -13.169 1.00 85.25 103 VAL A N 1
ATOM 806 C CA . VAL A 1 103 ? 16.417 14.575 -13.068 1.00 85.25 103 VAL A CA 1
ATOM 807 C C . VAL A 1 103 ? 15.235 15.282 -13.729 1.00 85.25 103 VAL A C 1
ATOM 809 O O . VAL A 1 103 ? 14.488 14.637 -14.458 1.00 85.25 103 VAL A O 1
ATOM 812 N N . GLN A 1 104 ? 15.065 16.592 -13.526 1.00 85.62 104 GLN A N 1
ATOM 813 C CA . GLN A 1 104 ? 13.999 17.373 -14.163 1.00 85.62 104 GLN A CA 1
ATOM 814 C C . GLN A 1 104 ? 14.137 17.418 -15.688 1.00 85.62 104 GLN A C 1
ATOM 816 O O . GLN A 1 104 ? 13.135 17.257 -16.384 1.00 85.62 104 GLN A O 1
ATOM 821 N N . LEU A 1 105 ? 15.360 17.573 -16.202 1.00 86.06 105 LEU A N 1
ATOM 822 C CA . LEU A 1 105 ? 15.659 17.562 -17.634 1.00 86.06 105 LEU A CA 1
ATOM 823 C C . LEU A 1 105 ? 15.354 16.196 -18.262 1.00 86.06 105 LEU A C 1
ATOM 825 O O . LEU A 1 105 ? 14.764 16.123 -19.336 1.00 86.06 105 LEU A O 1
ATOM 829 N N . MET A 1 106 ? 15.716 15.106 -17.581 1.00 85.38 106 MET A N 1
ATOM 830 C CA . MET A 1 106 ? 15.462 13.747 -18.065 1.00 85.38 106 MET A CA 1
ATOM 831 C C . MET A 1 106 ? 14.030 13.263 -17.830 1.00 85.38 106 MET A C 1
ATOM 833 O O . MET A 1 106 ? 13.584 12.311 -18.475 1.00 85.38 106 MET A O 1
ATOM 837 N N . GLN A 1 107 ? 13.296 13.882 -16.905 1.00 84.81 107 GLN A N 1
ATOM 838 C CA . GLN A 1 107 ? 11.977 13.430 -16.477 1.00 84.81 107 GLN A CA 1
ATOM 839 C C . GLN A 1 107 ? 10.989 13.212 -17.641 1.00 84.81 107 GLN A C 1
ATOM 841 O O . GLN A 1 107 ? 10.306 12.185 -17.608 1.00 84.81 107 GLN A O 1
ATOM 846 N N . PRO A 1 108 ? 10.868 14.099 -18.652 1.00 85.44 108 PRO A N 1
ATOM 847 C CA . PRO A 1 108 ? 9.962 13.880 -19.781 1.00 85.44 108 PRO A CA 1
ATOM 848 C C . PRO A 1 108 ? 10.313 12.619 -20.576 1.00 85.44 108 PRO A C 1
ATOM 850 O O . PRO A 1 108 ? 9.431 11.813 -20.864 1.00 85.44 108 PRO A O 1
ATOM 853 N N . THR A 1 109 ? 11.601 12.401 -20.853 1.00 82.81 109 THR A N 1
ATOM 854 C CA . THR A 1 109 ? 12.099 11.229 -21.588 1.00 82.81 109 THR A CA 1
ATOM 855 C C . THR A 1 109 ? 11.873 9.938 -20.803 1.00 82.81 109 THR A C 1
ATOM 857 O O . THR A 1 109 ? 11.378 8.957 -21.355 1.00 82.81 109 THR A O 1
ATOM 860 N N . ILE A 1 110 ? 12.156 9.950 -19.495 1.00 83.44 110 ILE A N 1
ATOM 861 C CA . ILE A 1 110 ? 11.960 8.791 -18.608 1.00 83.44 110 ILE A CA 1
ATOM 862 C C . ILE A 1 110 ? 10.469 8.457 -18.443 1.00 83.44 110 ILE A C 1
ATOM 864 O O . ILE A 1 110 ? 10.104 7.287 -18.360 1.00 83.44 110 ILE A O 1
ATOM 868 N N . LYS A 1 111 ? 9.589 9.465 -18.391 1.00 84.38 111 LYS A N 1
ATOM 869 C CA . LYS A 1 111 ? 8.132 9.261 -18.286 1.00 84.38 111 LYS A CA 1
ATOM 870 C C . LYS A 1 111 ? 7.468 8.903 -19.623 1.00 84.38 111 LYS A C 1
ATOM 872 O O . LYS A 1 111 ? 6.321 8.453 -19.611 1.00 84.38 111 LYS A O 1
ATOM 877 N N . GLY A 1 112 ? 8.151 9.135 -20.743 1.00 84.94 112 GLY A N 1
ATOM 878 C CA . GLY A 1 112 ? 7.683 8.837 -22.095 1.00 84.94 112 GLY A CA 1
ATOM 879 C C . GLY A 1 112 ? 7.872 7.373 -22.509 1.00 84.94 112 GLY A C 1
ATOM 880 O O . GLY A 1 112 ? 8.208 6.508 -21.700 1.00 84.94 112 GLY A O 1
ATOM 881 N N . SER A 1 113 ? 7.664 7.092 -23.799 1.00 89.00 113 SER A N 1
ATOM 882 C CA . SER A 1 113 ? 7.843 5.752 -24.382 1.00 89.00 113 SER A CA 1
ATOM 883 C C . SER A 1 113 ? 9.284 5.252 -24.281 1.00 89.00 113 SER A C 1
ATOM 885 O O . SER A 1 113 ? 9.488 4.088 -23.959 1.00 89.00 113 SER A O 1
ATOM 887 N N . ALA A 1 114 ? 10.272 6.139 -24.442 1.00 89.69 114 ALA A N 1
ATOM 888 C CA . ALA A 1 114 ? 11.691 5.793 -24.352 1.00 89.69 114 ALA A CA 1
ATOM 889 C C . ALA A 1 114 ? 12.061 5.146 -23.004 1.00 89.69 114 ALA A C 1
ATOM 891 O O . ALA A 1 114 ? 12.816 4.177 -22.965 1.00 89.69 114 ALA A O 1
ATOM 892 N N . GLY A 1 115 ? 11.495 5.631 -21.891 1.00 90.50 115 GLY A N 1
ATOM 893 C CA . GLY A 1 115 ? 11.692 5.011 -20.579 1.00 90.50 115 GLY A CA 1
ATOM 894 C C . GLY A 1 115 ? 11.072 3.614 -20.474 1.00 90.50 115 GLY A C 1
ATOM 895 O O . GLY A 1 115 ? 11.670 2.716 -19.882 1.00 90.50 115 GLY A O 1
ATOM 896 N N . VAL A 1 116 ? 9.899 3.404 -21.080 1.00 92.31 116 VAL A N 1
ATOM 897 C CA . VAL A 1 116 ? 9.249 2.083 -21.133 1.00 92.31 116 VAL A CA 1
ATOM 898 C C . VAL A 1 116 ? 10.072 1.109 -21.973 1.00 92.31 116 VAL A C 1
ATOM 900 O O . VAL A 1 116 ? 10.330 0.000 -21.515 1.00 92.31 116 VAL A O 1
ATOM 903 N N . GLU A 1 117 ? 10.526 1.526 -23.154 1.00 93.75 117 GLU A N 1
ATOM 904 C CA . GLU A 1 117 ? 11.367 0.723 -24.050 1.00 93.75 117 GLU A CA 1
ATOM 905 C C . GLU A 1 117 ? 12.695 0.347 -23.390 1.00 93.75 117 GLU A C 1
ATOM 907 O O . GLU A 1 117 ? 13.111 -0.811 -23.443 1.00 93.75 117 GLU A O 1
ATOM 912 N N . TYR A 1 118 ? 13.332 1.298 -22.700 1.00 93.81 118 TYR A N 1
ATOM 913 C CA . TYR A 1 118 ? 14.543 1.037 -21.928 1.00 93.81 118 TYR A CA 1
ATOM 914 C C . TYR A 1 118 ? 14.312 -0.041 -20.861 1.00 93.81 118 TYR A C 1
ATOM 916 O O . TYR A 1 118 ? 15.079 -0.999 -20.775 1.00 93.81 118 TYR A O 1
ATOM 924 N N . LEU A 1 119 ? 13.239 0.077 -20.069 1.00 94.31 119 LEU A N 1
ATOM 925 C CA . LEU A 1 119 ? 12.925 -0.900 -19.023 1.00 94.31 119 LEU A CA 1
ATOM 926 C C . LEU A 1 119 ? 12.538 -2.267 -19.600 1.00 94.31 119 LEU A C 1
ATOM 928 O O . LEU A 1 119 ? 12.932 -3.289 -19.043 1.00 94.31 119 LEU A O 1
ATOM 932 N N . GLN A 1 120 ? 11.813 -2.300 -20.720 1.00 95.44 120 GLN A N 1
ATOM 933 C CA . GLN A 1 120 ? 11.502 -3.534 -21.445 1.00 95.44 120 GLN A CA 1
ATOM 934 C C . GLN A 1 120 ? 12.774 -4.229 -21.928 1.00 95.44 120 GLN A C 1
ATOM 936 O O . GLN A 1 120 ? 12.935 -5.429 -21.708 1.00 95.44 120 GLN A O 1
ATOM 941 N N . LYS A 1 121 ? 13.692 -3.475 -22.542 1.00 95.81 121 LYS A N 1
ATOM 942 C CA . LYS A 1 121 ? 14.977 -3.992 -23.013 1.00 95.81 121 LYS A CA 1
ATOM 943 C C . LYS A 1 121 ? 15.813 -4.523 -21.853 1.00 95.81 121 LYS A C 1
ATOM 945 O O . LYS A 1 121 ? 16.226 -5.675 -21.895 1.00 95.81 121 LYS A O 1
ATOM 950 N N . ALA A 1 122 ? 15.985 -3.740 -20.789 1.00 95.44 122 ALA A N 1
ATOM 951 C CA . ALA A 1 122 ? 16.754 -4.147 -19.615 1.00 95.44 122 ALA A CA 1
ATOM 952 C C . ALA A 1 122 ? 16.159 -5.387 -18.919 1.00 95.44 122 ALA A C 1
ATOM 954 O O . ALA A 1 122 ? 16.896 -6.249 -18.440 1.00 95.44 122 ALA A O 1
ATOM 955 N N . PHE A 1 123 ? 14.828 -5.502 -18.862 1.00 96.12 123 PHE A N 1
ATOM 956 C CA . PHE A 1 123 ? 14.165 -6.689 -18.324 1.00 96.12 123 PHE A CA 1
ATOM 957 C C . PHE A 1 123 ? 14.367 -7.907 -19.237 1.00 96.12 123 PHE A C 1
ATOM 959 O O . PHE A 1 123 ? 14.710 -8.982 -18.749 1.00 96.12 123 PHE A O 1
ATOM 966 N N . GLY A 1 124 ? 14.235 -7.731 -20.555 1.00 95.94 124 GLY A N 1
ATOM 967 C CA . GLY A 1 124 ? 14.473 -8.783 -21.544 1.00 95.94 124 GLY A CA 1
ATOM 968 C C . GLY A 1 124 ? 15.924 -9.265 -21.603 1.00 95.94 124 GLY A C 1
ATOM 969 O O . GLY A 1 124 ? 16.155 -10.457 -21.764 1.00 95.94 124 GLY A O 1
ATOM 970 N N . GLU A 1 125 ? 16.902 -8.381 -21.406 1.00 96.00 125 GLU A N 1
ATOM 971 C CA . GLU A 1 125 ? 18.323 -8.747 -21.305 1.00 96.00 125 GLU A CA 1
ATOM 972 C C . GLU A 1 125 ? 18.609 -9.621 -20.078 1.00 96.00 125 GLU A C 1
ATOM 974 O O . GLU A 1 125 ? 19.444 -10.519 -20.141 1.00 96.00 125 GLU A O 1
ATOM 979 N N . ARG A 1 126 ? 17.905 -9.385 -18.962 1.00 94.00 126 ARG A N 1
ATOM 980 C CA . ARG A 1 126 ? 18.095 -10.146 -17.717 1.00 94.00 126 ARG A CA 1
ATOM 981 C C . ARG A 1 126 ? 17.336 -11.467 -17.687 1.00 94.00 126 ARG A C 1
ATOM 983 O O . ARG A 1 126 ? 17.858 -12.445 -17.164 1.00 94.00 126 ARG A O 1
ATOM 990 N N . TYR A 1 127 ? 16.106 -11.482 -18.194 1.00 93.19 127 TYR A N 1
ATOM 991 C CA . TYR A 1 127 ? 15.170 -12.597 -18.003 1.00 93.19 127 TYR A CA 1
ATOM 992 C C . TYR A 1 127 ? 14.708 -13.259 -19.308 1.00 93.19 127 TYR A C 1
ATOM 994 O O . TYR A 1 127 ? 13.948 -14.224 -19.283 1.00 93.19 127 TYR A O 1
ATOM 1002 N N . GLY A 1 128 ? 15.170 -12.764 -20.454 1.00 94.44 128 GLY A N 1
ATOM 1003 C CA . GLY A 1 128 ? 14.794 -13.257 -21.772 1.00 94.44 128 GLY A CA 1
ATOM 1004 C C . GLY A 1 128 ? 13.535 -12.598 -22.355 1.00 94.44 128 GLY A C 1
ATOM 1005 O O . GLY A 1 128 ? 12.816 -11.849 -21.682 1.00 94.44 128 GLY A O 1
ATOM 1006 N N . PRO A 1 129 ? 13.254 -12.862 -23.645 1.00 95.38 129 PRO A N 1
ATOM 1007 C CA . PRO A 1 129 ? 12.104 -12.294 -24.343 1.00 95.38 129 PRO A CA 1
ATOM 1008 C C . PRO A 1 129 ? 10.775 -12.826 -23.777 1.00 95.38 129 PRO A C 1
ATOM 1010 O O . PRO A 1 129 ? 10.760 -13.877 -23.135 1.00 95.38 129 PRO A O 1
ATOM 1013 N N . PRO A 1 130 ? 9.631 -12.180 -24.076 1.00 94.94 130 PRO A N 1
ATOM 1014 C CA . PRO A 1 130 ? 8.314 -12.616 -23.597 1.00 94.94 130 PRO A CA 1
ATOM 1015 C C . PRO A 1 130 ? 7.960 -14.078 -23.909 1.00 94.94 130 PRO A C 1
ATOM 1017 O O . PRO A 1 130 ? 7.262 -14.714 -23.128 1.00 94.94 130 PRO A O 1
ATOM 1020 N N . ALA A 1 131 ? 8.476 -14.640 -25.008 1.00 93.38 131 ALA A N 1
ATOM 1021 C CA . ALA A 1 131 ? 8.301 -16.056 -25.347 1.00 93.38 131 ALA A CA 1
ATOM 1022 C C . ALA A 1 131 ? 8.866 -17.013 -24.276 1.00 93.38 131 ALA A C 1
ATOM 1024 O O . ALA A 1 131 ? 8.367 -18.122 -24.115 1.00 93.38 131 ALA A O 1
ATOM 1025 N N . ASN A 1 132 ? 9.857 -16.559 -23.504 1.00 92.56 132 ASN A N 1
ATOM 1026 C CA . ASN A 1 132 ? 10.496 -17.315 -22.432 1.00 92.56 132 ASN A CA 1
ATOM 1027 C C . ASN A 1 132 ? 9.945 -16.939 -21.048 1.00 92.56 132 ASN A C 1
ATOM 1029 O O . ASN A 1 132 ? 10.578 -17.244 -20.042 1.00 92.56 132 ASN A O 1
ATOM 1033 N N . ALA A 1 133 ? 8.778 -16.287 -20.953 1.00 92.19 133 ALA A N 1
ATOM 1034 C CA . ALA A 1 133 ? 8.252 -15.795 -19.677 1.00 92.19 133 ALA A CA 1
ATOM 1035 C C . ALA A 1 133 ? 8.046 -16.894 -18.614 1.00 92.19 133 ALA A C 1
ATOM 1037 O O . ALA A 1 133 ? 8.069 -16.591 -17.425 1.00 92.19 133 ALA A O 1
ATOM 1038 N N . ALA A 1 134 ? 7.908 -18.166 -19.009 1.00 90.19 134 ALA A N 1
ATOM 1039 C CA . ALA A 1 134 ? 7.864 -19.303 -18.083 1.00 90.19 134 ALA A CA 1
ATOM 1040 C C . ALA A 1 134 ? 9.155 -19.477 -17.250 1.00 90.19 134 ALA A C 1
ATOM 1042 O O . ALA A 1 134 ? 9.122 -20.134 -16.214 1.00 90.19 134 ALA A O 1
ATOM 1043 N N . ALA A 1 135 ? 10.270 -18.862 -17.663 1.00 90.62 135 ALA A N 1
ATOM 1044 C CA . ALA A 1 135 ? 11.526 -18.813 -16.912 1.00 90.62 135 ALA A CA 1
ATOM 1045 C C . ALA A 1 135 ? 11.512 -17.806 -15.742 1.00 90.62 135 ALA A C 1
ATOM 1047 O O . ALA A 1 135 ? 12.527 -17.649 -15.068 1.00 90.62 135 ALA A O 1
ATOM 1048 N N . LEU A 1 136 ? 10.385 -17.125 -15.500 1.00 94.81 136 LEU A N 1
ATOM 1049 C CA . LEU A 1 136 ? 10.142 -16.259 -14.344 1.00 94.81 136 LEU A CA 1
ATOM 1050 C C . LEU A 1 136 ? 9.322 -17.025 -13.289 1.00 94.81 136 LEU A C 1
ATOM 1052 O O . LEU A 1 136 ? 8.094 -16.878 -13.257 1.00 94.81 136 LEU A O 1
ATOM 1056 N N . PRO A 1 137 ? 9.940 -17.889 -12.463 1.00 94.69 137 PRO A N 1
ATOM 1057 C CA . PRO A 1 137 ? 9.210 -18.798 -11.585 1.00 94.69 137 PRO A CA 1
ATOM 1058 C C . PRO A 1 137 ? 8.304 -18.070 -10.588 1.00 94.69 137 PRO A C 1
ATOM 1060 O O . PRO A 1 137 ? 7.156 -18.480 -10.402 1.00 94.69 137 PRO A O 1
ATOM 1063 N N . VAL A 1 138 ? 8.772 -16.975 -9.979 1.00 96.44 138 VAL A N 1
ATOM 1064 C CA . VAL A 1 138 ? 8.001 -16.277 -8.939 1.00 96.44 138 VAL A CA 1
ATOM 1065 C C . VAL A 1 138 ? 6.853 -15.489 -9.568 1.00 96.44 138 VAL A C 1
ATOM 1067 O O . VAL A 1 138 ? 5.726 -15.523 -9.074 1.00 96.44 138 VAL A O 1
ATOM 1070 N N . THR A 1 139 ? 7.093 -14.841 -10.710 1.00 96.25 139 THR A N 1
ATOM 1071 C CA . THR A 1 139 ? 6.053 -14.151 -11.486 1.00 96.25 139 THR A CA 1
ATOM 1072 C C . THR A 1 139 ? 4.998 -15.129 -11.998 1.00 96.25 139 THR A C 1
ATOM 1074 O O . THR A 1 139 ? 3.806 -14.839 -11.895 1.00 96.25 139 THR A O 1
ATOM 1077 N N . LEU A 1 140 ? 5.397 -16.298 -12.506 1.00 95.44 140 LEU A N 1
ATOM 1078 C CA . LEU A 1 140 ? 4.475 -17.343 -12.953 1.00 95.44 140 LEU A CA 1
ATOM 1079 C C . LEU A 1 140 ? 3.611 -17.860 -11.794 1.00 95.44 140 LEU A C 1
ATOM 1081 O O . LEU A 1 140 ? 2.390 -17.979 -11.944 1.00 95.44 140 LEU A O 1
ATOM 1085 N N . GLN A 1 141 ? 4.220 -18.139 -10.638 1.00 95.00 141 GLN A N 1
ATOM 1086 C CA . GLN A 1 141 ? 3.499 -18.581 -9.444 1.00 95.00 141 GLN A CA 1
ATOM 1087 C C . GLN A 1 141 ? 2.508 -17.514 -8.969 1.00 95.00 141 GLN A C 1
ATOM 1089 O O . GLN A 1 141 ? 1.344 -17.823 -8.712 1.00 95.00 141 GLN A O 1
ATOM 1094 N N . TRP A 1 142 ? 2.943 -16.254 -8.905 1.00 95.62 142 TRP A N 1
ATOM 1095 C CA . TRP A 1 142 ? 2.098 -15.127 -8.522 1.00 95.62 142 TRP A CA 1
ATOM 1096 C C . TRP A 1 142 ? 0.918 -14.942 -9.481 1.00 95.62 142 TRP A C 1
ATOM 1098 O O . TRP A 1 142 ? -0.222 -14.879 -9.027 1.00 95.62 142 TRP A O 1
ATOM 1108 N N . ILE A 1 143 ? 1.152 -14.956 -10.799 1.00 94.25 143 ILE A N 1
ATOM 1109 C CA . ILE A 1 143 ? 0.079 -14.881 -11.802 1.00 94.25 143 ILE A CA 1
ATOM 1110 C C . ILE A 1 143 ? -0.907 -16.035 -11.630 1.00 94.25 143 ILE A C 1
ATOM 1112 O O . ILE A 1 143 ? -2.116 -15.814 -11.664 1.00 94.25 143 ILE A O 1
ATOM 1116 N N . SER A 1 144 ? -0.412 -17.256 -11.427 1.00 93.56 144 SER A N 1
ATOM 1117 C CA . SER A 1 144 ? -1.257 -18.441 -11.254 1.00 93.56 144 SER A CA 1
ATOM 1118 C C . SER A 1 144 ? -2.133 -18.331 -10.004 1.00 93.56 144 SER A C 1
ATOM 1120 O O . SER A 1 144 ? -3.335 -18.588 -10.070 1.00 93.56 144 SER A O 1
ATOM 1122 N N . ALA A 1 145 ? -1.564 -17.868 -8.888 1.00 93.44 145 ALA A N 1
ATOM 1123 C CA . ALA A 1 145 ? -2.313 -17.597 -7.666 1.00 93.44 145 ALA A CA 1
ATOM 1124 C C . ALA A 1 145 ? -3.360 -16.492 -7.882 1.00 93.44 145 ALA A C 1
ATOM 1126 O O . ALA A 1 145 ? -4.523 -16.666 -7.518 1.00 93.44 145 ALA A O 1
ATOM 1127 N N . SER A 1 146 ? -2.992 -15.387 -8.535 1.00 94.06 146 SER A N 1
ATOM 1128 C CA . SER A 1 146 ? -3.907 -14.273 -8.792 1.00 94.06 146 SER A CA 1
ATOM 1129 C C . SER A 1 146 ? -5.038 -14.640 -9.759 1.00 94.06 146 SER A C 1
ATOM 1131 O O . SER A 1 146 ? -6.174 -14.224 -9.537 1.00 94.06 146 SER A O 1
ATOM 1133 N N . LYS A 1 147 ? -4.796 -15.479 -10.777 1.00 92.62 147 LYS A N 1
ATOM 1134 C CA . LYS A 1 147 ? -5.845 -15.968 -11.697 1.00 92.62 147 LYS A CA 1
ATOM 1135 C C . LYS A 1 147 ? -7.023 -16.604 -10.963 1.00 92.62 147 LYS A C 1
ATOM 1137 O O . LYS A 1 147 ? -8.159 -16.412 -11.379 1.00 92.62 147 LYS A O 1
ATOM 1142 N N . SER A 1 148 ? -6.760 -17.313 -9.864 1.00 92.31 148 SER A N 1
ATOM 1143 C CA . SER A 1 148 ? -7.806 -17.980 -9.081 1.00 92.31 148 SER A CA 1
ATOM 1144 C C . SER A 1 148 ? -8.751 -17.016 -8.347 1.00 92.31 148 SER A C 1
ATOM 1146 O O . SER A 1 148 ? -9.857 -17.413 -7.991 1.00 92.31 148 SER A O 1
ATOM 1148 N N . ILE A 1 149 ? -8.350 -15.753 -8.145 1.00 94.19 149 ILE A N 1
ATOM 1149 C CA . ILE A 1 149 ? -9.111 -14.766 -7.358 1.00 94.19 149 ILE A CA 1
ATOM 1150 C C . ILE A 1 149 ? -9.571 -13.543 -8.161 1.00 94.19 149 ILE A C 1
ATOM 1152 O O . ILE A 1 149 ? -10.487 -12.848 -7.726 1.00 94.19 149 ILE A O 1
ATOM 1156 N N . VAL A 1 150 ? -8.966 -13.262 -9.322 1.00 96.06 150 VAL A N 1
ATOM 1157 C CA . VAL A 1 150 ? -9.218 -12.037 -10.106 1.00 96.06 150 VAL A CA 1
ATOM 1158 C C . VAL A 1 150 ? -10.690 -11.842 -10.442 1.00 96.06 150 VAL A C 1
ATOM 1160 O O . VAL A 1 150 ? -11.202 -10.739 -10.259 1.00 96.06 150 VAL A O 1
ATOM 1163 N N . ASP A 1 151 ? -11.380 -12.883 -10.905 1.00 95.19 151 ASP A N 1
ATOM 1164 C CA . ASP A 1 151 ? -12.779 -12.746 -11.316 1.00 95.19 151 ASP A CA 1
ATOM 1165 C C . ASP A 1 151 ? -13.714 -12.530 -10.121 1.00 95.19 151 ASP A C 1
ATOM 1167 O O . ASP A 1 151 ? -14.651 -11.734 -10.215 1.00 95.19 151 ASP A O 1
ATOM 1171 N N . ALA A 1 152 ? -13.426 -13.155 -8.975 1.00 95.94 152 ALA A N 1
ATOM 1172 C CA . ALA A 1 152 ? -14.167 -12.932 -7.737 1.00 95.94 152 ALA A CA 1
ATOM 1173 C C . ALA A 1 152 ? -13.956 -11.501 -7.214 1.00 95.94 152 ALA A C 1
ATOM 1175 O O . ALA A 1 152 ? -14.924 -10.781 -6.968 1.00 95.94 152 ALA A O 1
ATOM 1176 N N . GLU A 1 153 ? -12.704 -11.047 -7.124 1.00 96.44 153 GLU A N 1
ATOM 1177 C CA . GLU A 1 153 ? -12.358 -9.698 -6.659 1.00 96.44 153 GLU A CA 1
ATOM 1178 C C . GLU A 1 153 ? -12.908 -8.604 -7.588 1.00 96.44 153 GLU A C 1
ATOM 1180 O O . GLU A 1 153 ? -13.422 -7.580 -7.124 1.00 96.44 153 GLU A O 1
ATOM 1185 N N . TRP A 1 154 ? -12.872 -8.834 -8.904 1.00 96.38 154 TRP A N 1
ATOM 1186 C CA . TRP A 1 154 ? -13.471 -7.935 -9.888 1.00 96.38 154 TRP A CA 1
ATOM 1187 C C . TRP A 1 154 ? -14.998 -7.890 -9.774 1.00 96.38 154 TRP A C 1
ATOM 1189 O O . TRP A 1 154 ? -15.580 -6.806 -9.751 1.00 96.38 154 TRP A O 1
ATOM 1199 N N . SER A 1 155 ? -15.654 -9.044 -9.643 1.00 95.94 155 SER A N 1
ATOM 1200 C CA . SER A 1 155 ? -17.113 -9.120 -9.493 1.00 95.94 155 SER A CA 1
ATOM 1201 C C . SER A 1 155 ? -17.584 -8.448 -8.205 1.00 95.94 155 SER A C 1
ATOM 1203 O O . SER A 1 155 ? -18.548 -7.684 -8.221 1.00 95.94 155 SER A O 1
ATOM 1205 N N . GLU A 1 156 ? -16.875 -8.649 -7.093 1.00 95.25 156 GLU A N 1
ATOM 1206 C CA . GLU A 1 156 ? -17.171 -7.944 -5.848 1.00 95.25 156 GLU A CA 1
ATOM 1207 C C . GLU A 1 156 ? -16.931 -6.434 -5.950 1.00 95.25 156 GLU A C 1
ATOM 1209 O O . GLU A 1 156 ? -17.656 -5.650 -5.335 1.00 95.25 156 GLU A O 1
ATOM 1214 N N . HIS A 1 157 ? -15.911 -5.998 -6.696 1.00 95.19 157 HIS A N 1
ATOM 1215 C CA . HIS A 1 157 ? -15.701 -4.579 -6.966 1.00 95.19 157 HIS A CA 1
ATOM 1216 C C . HIS A 1 157 ? -16.882 -3.983 -7.736 1.00 95.19 157 HIS A C 1
ATOM 1218 O O . HIS A 1 157 ? -17.418 -2.960 -7.308 1.00 95.19 157 HIS A O 1
ATOM 1224 N N . LEU A 1 158 ? -17.328 -4.642 -8.810 1.00 94.56 158 LEU A N 1
ATOM 1225 C CA . LEU A 1 158 ? -18.509 -4.229 -9.568 1.00 94.56 158 LEU A CA 1
ATOM 1226 C C . LEU A 1 158 ? -19.765 -4.202 -8.688 1.00 94.56 158 LEU A C 1
ATOM 1228 O O . LEU A 1 158 ? -20.497 -3.217 -8.718 1.00 94.56 158 LEU A O 1
ATOM 1232 N N . GLY A 1 159 ? -19.964 -5.212 -7.838 1.00 93.62 159 GLY A N 1
ATOM 1233 C CA . GLY A 1 159 ? -21.057 -5.236 -6.866 1.00 93.62 159 GLY A CA 1
ATOM 1234 C C . GLY A 1 159 ? -21.029 -4.027 -5.927 1.00 93.62 159 GLY A C 1
ATOM 1235 O O . GLY A 1 159 ? -22.031 -3.331 -5.783 1.00 93.62 159 GLY A O 1
ATOM 1236 N N . SER A 1 160 ? -19.867 -3.701 -5.352 1.00 91.25 160 SER A N 1
ATOM 1237 C CA . SER A 1 160 ? -19.705 -2.499 -4.520 1.00 91.25 160 SER A CA 1
ATOM 1238 C C . SER A 1 160 ? -19.980 -1.199 -5.285 1.00 91.25 160 SER A C 1
ATOM 1240 O O . SER A 1 160 ? -20.477 -0.241 -4.694 1.00 91.25 160 SER A O 1
ATOM 1242 N N . LEU A 1 161 ? -19.676 -1.146 -6.586 1.00 88.56 161 LEU A N 1
ATOM 1243 C CA . LEU A 1 161 ? -20.000 0.003 -7.434 1.00 88.56 161 LEU A CA 1
ATOM 1244 C C . LEU A 1 161 ? -21.498 0.141 -7.693 1.00 88.56 161 LEU A C 1
ATOM 1246 O O . LEU A 1 161 ? -22.003 1.256 -7.652 1.00 88.56 161 LEU A O 1
ATOM 1250 N N . SER A 1 162 ? -22.207 -0.961 -7.933 1.00 86.81 162 SER A N 1
ATOM 1251 C CA . SER A 1 162 ? -23.665 -0.952 -8.122 1.00 86.81 162 SER A CA 1
ATOM 1252 C C . SER A 1 162 ? -24.413 -0.535 -6.858 1.00 86.81 162 SER A C 1
ATOM 1254 O O . SER A 1 162 ? -25.499 0.029 -6.922 1.00 86.81 162 SER A O 1
ATOM 1256 N N . ILE A 1 163 ? -23.818 -0.833 -5.708 1.00 83.81 163 ILE A N 1
ATOM 1257 C CA . ILE A 1 163 ? -24.353 -0.549 -4.382 1.00 83.81 163 ILE A CA 1
ATOM 1258 C C . ILE A 1 163 ? -24.051 0.905 -3.971 1.00 83.81 163 ILE A C 1
ATOM 1260 O O . ILE A 1 163 ? -24.776 1.461 -3.150 1.00 83.81 163 ILE A O 1
ATOM 1264 N N . LEU A 1 164 ? -23.033 1.559 -4.542 1.00 76.81 164 LEU A N 1
ATOM 1265 C CA . LEU A 1 164 ? -22.751 2.964 -4.250 1.00 76.81 164 LEU A CA 1
ATOM 1266 C C . LEU A 1 164 ? -23.954 3.842 -4.631 1.00 76.81 164 LEU A C 1
ATOM 1268 O O . LEU A 1 164 ? -24.366 3.840 -5.791 1.00 76.81 164 LEU A O 1
ATOM 1272 N N . PRO A 1 165 ? -24.490 4.644 -3.696 1.00 58.19 165 PRO A N 1
ATOM 1273 C CA . PRO A 1 165 ? -25.589 5.542 -4.005 1.00 58.19 165 PRO A CA 1
ATOM 1274 C C . PRO A 1 165 ? -25.185 6.491 -5.134 1.00 58.19 165 PRO A C 1
ATOM 1276 O O . PRO A 1 165 ? -24.143 7.157 -5.054 1.00 58.19 165 PRO A O 1
ATOM 1279 N N . ALA A 1 166 ? -26.037 6.603 -6.154 1.00 48.66 166 ALA A N 1
ATOM 1280 C CA . ALA A 1 166 ? -26.019 7.721 -7.086 1.00 48.66 166 ALA A CA 1
ATOM 1281 C C . ALA A 1 166 ? -26.387 8.996 -6.306 1.00 48.66 166 ALA A C 1
ATOM 1283 O O . ALA A 1 166 ? -27.538 9.396 -6.267 1.00 48.66 166 ALA A O 1
ATOM 1284 N N . ALA A 1 167 ? -25.394 9.575 -5.629 1.00 41.62 167 ALA A N 1
ATOM 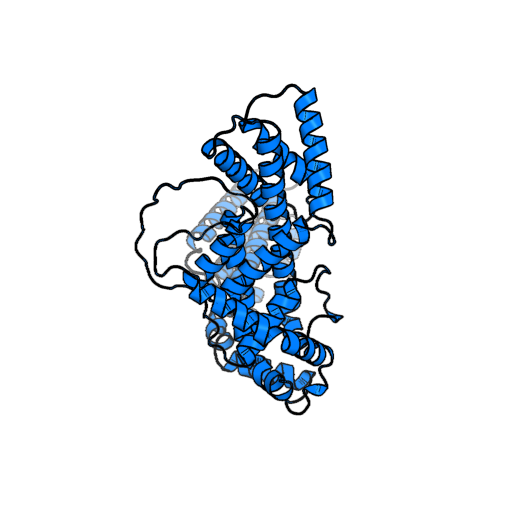1285 C CA . ALA A 1 167 ? -25.515 10.683 -4.682 1.00 41.62 167 ALA A CA 1
ATOM 1286 C C . ALA A 1 167 ? -26.425 10.426 -3.447 1.00 41.62 167 ALA A C 1
ATOM 1288 O O . ALA A 1 167 ? -27.558 9.975 -3.519 1.00 41.62 167 ALA A O 1
ATOM 1289 N N . ASN A 1 168 ? -25.896 10.786 -2.274 1.00 38.12 168 ASN A N 1
ATOM 1290 C CA . ASN A 1 168 ? -26.634 11.225 -1.080 1.00 38.12 168 ASN A CA 1
ATOM 1291 C C . ASN A 1 168 ? -27.534 10.301 -0.243 1.00 38.12 168 ASN A C 1
ATOM 1293 O O . ASN A 1 168 ? -28.205 10.838 0.635 1.00 38.12 168 ASN A O 1
ATOM 1297 N N . HIS A 1 169 ? -27.483 8.969 -0.323 1.00 35.47 169 HIS A N 1
ATOM 1298 C CA . HIS A 1 169 ? -28.181 8.152 0.689 1.00 35.47 169 HIS A CA 1
ATOM 1299 C C . HIS A 1 169 ? -27.280 7.129 1.385 1.00 35.47 169 HIS A C 1
ATOM 1301 O O . HIS A 1 169 ? -26.774 6.190 0.781 1.00 35.47 169 HIS A O 1
ATOM 1307 N N . ALA A 1 170 ? -27.057 7.360 2.683 1.00 37.91 170 ALA A N 1
ATOM 1308 C CA . ALA A 1 170 ? -26.275 6.522 3.579 1.00 37.91 170 ALA A CA 1
ATOM 1309 C C . ALA A 1 170 ? -26.742 5.064 3.511 1.00 37.91 170 ALA A C 1
ATOM 1311 O O . ALA A 1 170 ? -27.914 4.764 3.738 1.00 37.91 170 ALA A O 1
ATOM 1312 N N . GLN A 1 171 ? -25.816 4.157 3.210 1.00 40.06 171 GLN A N 1
ATOM 1313 C CA . GLN A 1 171 ? -26.109 2.734 3.263 1.00 40.06 171 GLN A CA 1
ATOM 1314 C C . GLN A 1 171 ? -26.054 2.190 4.688 1.00 40.06 171 GLN A C 1
ATOM 1316 O O . GLN A 1 171 ? -25.269 2.691 5.501 1.00 40.06 171 GLN A O 1
ATOM 1321 N N . PRO A 1 172 ? -26.853 1.152 4.994 1.00 38.06 172 PRO A N 1
ATOM 1322 C CA . PRO A 1 172 ? -26.968 0.621 6.339 1.00 38.06 172 PRO A CA 1
ATOM 1323 C C . PRO A 1 172 ? -25.697 -0.131 6.740 1.00 38.06 172 PRO A C 1
ATOM 1325 O O . PRO A 1 172 ? -25.118 -0.889 5.960 1.00 38.06 172 PRO A O 1
ATOM 1328 N N . LEU A 1 173 ? -25.299 0.059 7.996 1.00 38.97 173 LEU A N 1
ATOM 1329 C CA . LEU A 1 173 ? -24.307 -0.754 8.689 1.00 38.97 173 LEU A CA 1
ATOM 1330 C C . LEU A 1 173 ? -24.701 -2.245 8.608 1.00 38.97 173 LEU A C 1
ATOM 1332 O O . LEU A 1 173 ? -25.885 -2.581 8.675 1.00 38.97 173 LEU A O 1
ATOM 1336 N N . VAL A 1 174 ? -23.717 -3.141 8.479 1.00 37.88 174 VAL A N 1
ATOM 1337 C CA . VAL A 1 174 ? -23.930 -4.601 8.465 1.00 37.88 174 VAL A CA 1
ATOM 1338 C C . VAL A 1 174 ? -24.762 -5.033 9.680 1.00 37.88 174 VAL A C 1
ATOM 1340 O O . VAL A 1 174 ? -24.480 -4.650 10.816 1.00 37.88 174 VAL A O 1
ATOM 1343 N N . THR A 1 175 ? -25.786 -5.845 9.421 1.00 34.41 175 THR A N 1
ATOM 1344 C CA . THR A 1 175 ? -26.899 -6.197 10.315 1.00 34.41 175 THR A CA 1
ATOM 1345 C C . THR A 1 175 ? -26.526 -7.188 11.425 1.00 34.41 175 THR A C 1
ATOM 1347 O O . THR A 1 175 ? -27.123 -8.251 11.548 1.00 34.41 175 THR A O 1
ATOM 1350 N N . VAL A 1 176 ? -25.552 -6.841 12.269 1.00 42.38 176 VAL A N 1
ATOM 1351 C CA . VAL A 1 176 ? -25.391 -7.489 13.588 1.00 42.38 176 VAL A CA 1
ATOM 1352 C C . VAL A 1 176 ? -25.719 -6.538 14.737 1.00 42.38 176 VAL A C 1
ATOM 1354 O O . VAL A 1 176 ? -25.933 -6.999 15.848 1.00 42.38 176 VAL A O 1
ATOM 1357 N N . LEU A 1 177 ? -25.863 -5.231 14.508 1.00 35.84 177 LEU A N 1
ATOM 1358 C CA . LEU A 1 177 ? -26.238 -4.289 15.566 1.00 35.84 177 LEU A CA 1
ATOM 1359 C C . LEU A 1 177 ? -27.181 -3.215 15.007 1.00 35.84 177 LEU A C 1
ATOM 1361 O O . LEU A 1 177 ? -26.822 -2.481 14.089 1.00 35.84 177 LEU A O 1
ATOM 1365 N N . ARG A 1 178 ? -28.406 -3.151 15.542 1.00 33.84 178 ARG A N 1
ATOM 1366 C CA . ARG A 1 178 ? -29.450 -2.182 15.176 1.00 33.84 178 ARG A CA 1
ATOM 1367 C C . ARG A 1 178 ? -29.665 -1.175 16.309 1.00 33.84 178 ARG A C 1
ATOM 1369 O O . ARG A 1 178 ? -30.016 -1.598 17.402 1.00 33.84 178 ARG A O 1
ATOM 1376 N N . ALA A 1 179 ? -29.523 0.114 15.985 1.00 35.66 179 ALA A N 1
ATOM 1377 C CA . ALA A 1 179 ? -30.226 1.320 16.483 1.00 35.66 179 ALA A CA 1
ATOM 1378 C C . ALA A 1 179 ? -29.372 2.541 16.061 1.00 35.66 179 ALA A C 1
ATOM 1380 O O . ALA A 1 179 ? -28.162 2.478 16.213 1.00 35.66 179 ALA A O 1
ATOM 1381 N N . GLY A 1 180 ? -29.817 3.673 15.511 1.00 31.89 180 GLY A N 1
ATOM 1382 C CA . GLY A 1 180 ? -31.088 4.229 15.052 1.00 31.89 180 GLY A CA 1
ATOM 1383 C C . GLY A 1 180 ? -30.808 5.692 14.621 1.00 31.89 180 GLY A C 1
ATOM 1384 O O . GLY A 1 180 ? -30.010 6.351 15.270 1.00 31.89 180 GLY A O 1
ATOM 1385 N N . HIS A 1 181 ? -31.448 6.146 13.534 1.00 31.20 181 HIS A N 1
ATOM 1386 C CA . HIS A 1 181 ? -31.674 7.528 13.041 1.00 31.20 181 HIS A CA 1
ATOM 1387 C C . HIS A 1 181 ? -30.495 8.502 12.794 1.00 31.20 181 HIS A C 1
ATOM 1389 O O . HIS A 1 181 ? -29.706 8.829 13.671 1.00 31.20 181 HIS A O 1
ATOM 1395 N N . GLY A 1 182 ? -30.434 9.010 11.553 1.00 33.31 182 GLY A N 1
ATOM 1396 C CA . GLY A 1 182 ? -29.432 9.952 11.047 1.00 33.31 182 GLY A CA 1
ATOM 1397 C C . GLY A 1 182 ? -29.895 11.413 10.985 1.00 33.31 182 GLY A C 1
ATOM 1398 O O . GLY A 1 182 ? -31.087 11.707 11.036 1.00 33.31 182 GLY A O 1
ATOM 1399 N N . ALA A 1 183 ? -28.920 12.309 10.816 1.00 28.17 183 ALA A N 1
ATOM 1400 C CA . ALA A 1 183 ? -29.092 13.734 10.526 1.00 28.17 183 ALA A CA 1
ATOM 1401 C C . ALA A 1 183 ? -28.265 14.126 9.276 1.00 28.17 183 ALA A C 1
ATOM 1403 O O . ALA A 1 183 ? -27.273 13.450 8.981 1.00 28.17 183 ALA A O 1
ATOM 1404 N N . PRO A 1 184 ? -28.658 15.168 8.512 1.00 32.16 184 PRO A N 1
ATOM 1405 C CA . PRO A 1 184 ? -28.130 15.426 7.174 1.00 32.16 184 PRO A CA 1
ATOM 1406 C C . PRO A 1 184 ? -26.866 16.297 7.201 1.00 32.16 184 PRO A C 1
ATOM 1408 O O . PRO A 1 184 ? -26.800 17.285 7.930 1.00 32.16 184 PRO A O 1
ATOM 1411 N N . THR A 1 185 ? -25.882 15.980 6.357 1.00 30.75 185 THR A N 1
ATOM 1412 C CA . THR A 1 185 ? -24.731 16.854 6.079 1.00 30.75 185 THR A CA 1
ATOM 1413 C C . THR A 1 185 ? -24.782 17.394 4.652 1.00 30.75 185 THR A C 1
ATOM 1415 O O . THR A 1 185 ? -25.099 16.682 3.698 1.00 30.75 185 THR A O 1
ATOM 1418 N N . ALA A 1 186 ? -24.513 18.696 4.539 1.00 29.22 186 ALA A N 1
ATOM 1419 C CA . ALA A 1 186 ? -24.609 19.498 3.327 1.00 29.22 186 ALA A CA 1
ATOM 1420 C C . ALA A 1 186 ? -23.613 19.064 2.238 1.00 29.22 186 ALA A C 1
ATOM 1422 O O . ALA A 1 186 ? -22.463 18.717 2.515 1.00 29.22 186 ALA A O 1
ATOM 1423 N N . ALA A 1 187 ? -24.074 19.113 0.987 1.00 29.95 187 ALA A N 1
ATOM 1424 C CA . ALA A 1 187 ? -23.298 18.782 -0.199 1.00 29.95 187 ALA A CA 1
ATOM 1425 C C . ALA A 1 187 ? -22.350 19.928 -0.580 1.00 29.95 187 ALA A C 1
ATOM 1427 O O . ALA A 1 187 ? -22.780 21.071 -0.727 1.00 29.95 187 ALA A O 1
ATOM 1428 N N . VAL A 1 188 ? -21.075 19.603 -0.806 1.00 29.22 188 VAL A N 1
ATOM 1429 C CA . VAL A 1 188 ? -20.107 20.503 -1.445 1.00 29.22 188 VAL A CA 1
ATOM 1430 C C . VAL A 1 188 ? -19.865 20.017 -2.873 1.00 29.22 188 VAL A C 1
ATOM 1432 O O . VAL A 1 188 ? -19.649 18.826 -3.110 1.00 29.22 188 VAL A O 1
ATOM 1435 N N . ALA A 1 189 ? -19.967 20.951 -3.818 1.00 30.64 189 ALA A N 1
ATOM 1436 C CA . ALA A 1 189 ? -19.891 20.741 -5.258 1.00 30.64 189 ALA A CA 1
ATOM 1437 C C . ALA A 1 189 ? -18.535 20.173 -5.723 1.00 30.64 189 ALA A C 1
ATOM 1439 O O . ALA A 1 189 ? -17.479 20.478 -5.171 1.00 30.64 189 ALA A O 1
ATOM 1440 N N . SER A 1 190 ? -18.585 19.344 -6.769 1.00 34.31 190 SER A N 1
ATOM 1441 C CA . SER A 1 190 ? -17.448 18.636 -7.358 1.00 34.31 190 SER A CA 1
ATOM 1442 C C . SER A 1 190 ? -16.563 19.549 -8.211 1.00 34.31 190 SER A C 1
ATOM 1444 O O . SER A 1 190 ? -16.986 20.000 -9.276 1.00 34.31 190 SER A O 1
ATOM 1446 N N . ALA A 1 191 ? -15.312 19.735 -7.791 1.00 33.53 191 ALA A N 1
ATOM 1447 C CA . ALA A 1 191 ? -14.239 20.296 -8.607 1.00 33.53 191 ALA A CA 1
ATOM 1448 C C . ALA A 1 191 ? -13.334 19.173 -9.168 1.00 33.53 191 ALA A C 1
ATOM 1450 O O . ALA A 1 191 ? -13.047 18.207 -8.466 1.00 33.53 191 ALA A O 1
ATOM 1451 N N . GLY A 1 192 ? -12.940 19.327 -10.441 1.00 32.50 192 GLY A N 1
ATOM 1452 C CA . GLY A 1 192 ? -11.972 18.580 -11.272 1.00 32.50 192 GLY A CA 1
ATOM 1453 C C . GLY A 1 192 ? -11.327 17.284 -10.750 1.00 32.50 192 GLY A C 1
ATOM 1454 O O . GLY A 1 192 ? -10.622 17.274 -9.746 1.00 32.50 192 GLY A O 1
ATOM 1455 N N . SER A 1 193 ? -11.470 16.190 -11.509 1.00 44.19 193 SER A N 1
ATOM 1456 C CA . SER A 1 193 ? -10.860 14.888 -11.210 1.00 44.19 193 SER A CA 1
ATOM 1457 C C . SER A 1 193 ? -9.332 14.898 -11.385 1.00 44.19 193 SER A C 1
ATOM 1459 O O . SER A 1 193 ? -8.817 14.617 -12.464 1.00 44.19 193 SER A O 1
ATOM 1461 N N . SER A 1 194 ? -8.598 15.165 -10.308 1.00 60.12 194 SER A N 1
ATOM 1462 C CA . SER A 1 194 ? -7.133 15.037 -10.229 1.00 60.12 194 SER A CA 1
ATOM 1463 C C . SER A 1 194 ? -6.645 13.615 -9.881 1.00 60.12 194 SER A C 1
ATOM 1465 O O . SER A 1 194 ? -5.475 13.422 -9.557 1.00 60.12 194 SER A O 1
ATOM 1467 N N . GLY A 1 195 ? -7.532 12.613 -9.923 1.00 75.56 195 GLY A N 1
ATOM 1468 C CA . GLY A 1 195 ? -7.249 11.243 -9.479 1.00 75.56 195 GLY A CA 1
ATOM 1469 C C . GLY A 1 195 ? -6.540 10.360 -10.514 1.00 75.56 195 GLY A C 1
ATOM 1470 O O . GLY A 1 195 ? -6.671 10.548 -11.722 1.00 75.56 195 GLY A O 1
ATOM 1471 N N . LEU A 1 196 ? -5.820 9.347 -10.027 1.00 90.31 196 LEU A N 1
ATOM 1472 C CA . LEU A 1 196 ? -5.219 8.274 -10.825 1.00 90.31 196 LEU A CA 1
ATOM 1473 C C . LEU A 1 196 ? -6.286 7.367 -11.470 1.00 90.31 196 LEU A C 1
ATOM 1475 O O . LEU A 1 196 ? -7.392 7.247 -10.931 1.00 90.31 196 LEU A O 1
ATOM 1479 N N . PRO A 1 197 ? -5.959 6.693 -12.593 1.00 92.38 197 PRO A N 1
ATOM 1480 C CA . PRO A 1 197 ? -6.949 6.027 -13.437 1.00 92.38 197 PRO A CA 1
ATOM 1481 C C . PRO A 1 197 ? -7.619 4.809 -12.786 1.00 92.38 197 PRO A C 1
ATOM 1483 O O . PRO A 1 197 ? -6.982 4.009 -12.089 1.00 92.38 197 PRO A O 1
ATOM 1486 N N . GLU A 1 198 ? -8.906 4.650 -13.104 1.00 93.75 198 GLU A N 1
ATOM 1487 C CA . GLU A 1 198 ? -9.698 3.451 -12.811 1.00 93.75 198 GLU A CA 1
ATOM 1488 C C . GLU A 1 198 ? -9.263 2.270 -13.688 1.00 93.75 198 GLU A C 1
ATOM 1490 O O . GLU A 1 198 ? -8.886 2.458 -14.847 1.00 93.75 198 GLU A O 1
ATOM 1495 N N . CYS A 1 199 ? -9.395 1.054 -13.161 1.00 94.06 199 CYS A N 1
ATOM 1496 C CA . CYS A 1 199 ? -9.264 -0.175 -13.933 1.00 94.06 199 CYS A CA 1
ATOM 1497 C C . CYS A 1 199 ? -10.474 -0.327 -14.862 1.00 94.06 199 CYS A C 1
ATOM 1499 O O . CYS A 1 199 ? -11.622 -0.277 -14.414 1.00 94.06 199 CYS A O 1
ATOM 1501 N N . LYS A 1 200 ? -10.236 -0.515 -16.164 1.00 92.19 200 LYS A N 1
ATOM 1502 C CA . LYS A 1 200 ? -11.306 -0.643 -17.175 1.00 92.19 200 LYS A CA 1
ATOM 1503 C C . LYS A 1 200 ? -11.775 -2.080 -17.401 1.00 92.19 200 LYS A C 1
ATOM 1505 O O . LYS A 1 200 ? -12.653 -2.314 -18.223 1.00 92.19 200 LYS A O 1
ATOM 1510 N N . GLY A 1 201 ? -11.229 -3.032 -16.648 1.00 90.62 201 GLY A N 1
ATOM 1511 C CA . GLY A 1 201 ? -11.583 -4.445 -16.755 1.00 90.62 201 GLY A CA 1
ATOM 1512 C C . GLY A 1 201 ? -10.751 -5.229 -17.773 1.00 90.62 201 GLY A C 1
ATOM 1513 O O . GLY A 1 201 ? -11.071 -6.385 -18.053 1.00 90.62 201 GLY A O 1
ATOM 1514 N N . GLU A 1 202 ? -9.679 -4.638 -18.304 1.00 94.06 202 GLU A N 1
ATOM 1515 C CA . GLU A 1 202 ? -8.721 -5.315 -19.182 1.00 94.06 202 GLU A CA 1
ATOM 1516 C C . GLU A 1 202 ? -8.031 -6.477 -18.449 1.00 94.06 202 GLU A C 1
ATOM 1518 O O . GLU A 1 202 ? -7.742 -6.391 -17.254 1.00 94.06 202 GLU A O 1
ATOM 1523 N N . LYS A 1 203 ? -7.781 -7.597 -19.147 1.00 93.31 203 LYS A N 1
ATOM 1524 C CA . LYS A 1 203 ? -7.308 -8.851 -18.523 1.00 93.31 203 LYS A CA 1
ATOM 1525 C C . LYS A 1 203 ? -6.016 -8.653 -17.719 1.00 93.31 203 LYS A C 1
ATOM 1527 O O . LYS A 1 203 ? -5.941 -9.110 -16.581 1.00 93.31 203 LYS A O 1
ATOM 1532 N N . VAL A 1 204 ? -5.023 -7.977 -18.302 1.00 94.69 204 VAL A N 1
ATOM 1533 C CA . VAL A 1 204 ? -3.710 -7.761 -17.671 1.00 94.69 204 VAL A CA 1
ATOM 1534 C C . VAL A 1 204 ? -3.808 -6.740 -16.541 1.00 94.69 204 VAL A C 1
ATOM 1536 O O . VAL A 1 204 ? -3.369 -7.049 -15.439 1.00 94.69 204 VAL A O 1
ATOM 1539 N N . ASP A 1 205 ? -4.436 -5.583 -16.764 1.00 94.75 205 ASP A N 1
ATOM 1540 C CA . ASP A 1 205 ? -4.626 -4.569 -15.718 1.00 94.75 205 ASP A CA 1
ATOM 1541 C C . ASP A 1 205 ? -5.348 -5.138 -14.482 1.00 94.75 205 ASP A C 1
ATOM 1543 O O . ASP A 1 205 ? -4.870 -4.982 -13.356 1.00 94.75 205 ASP A O 1
ATOM 1547 N N . LYS A 1 206 ? -6.443 -5.897 -14.674 1.00 95.38 206 LYS A N 1
ATOM 1548 C CA . LYS A 1 206 ? -7.145 -6.592 -13.576 1.00 95.38 206 LYS A CA 1
ATOM 1549 C C . LYS A 1 206 ? -6.217 -7.535 -12.818 1.00 95.38 206 LYS A C 1
ATOM 1551 O O . LYS A 1 206 ? -6.150 -7.470 -11.591 1.00 95.38 206 LYS A O 1
ATOM 1556 N N . LEU A 1 207 ? -5.513 -8.403 -13.548 1.00 96.62 207 LEU A N 1
ATOM 1557 C CA . LEU A 1 207 ? -4.594 -9.386 -12.978 1.00 96.62 207 LEU A CA 1
ATOM 1558 C C . LEU A 1 207 ? -3.510 -8.705 -12.139 1.00 96.62 207 LEU A C 1
ATOM 1560 O O . LEU A 1 207 ? -3.287 -9.091 -10.995 1.00 96.62 207 LEU A O 1
ATOM 1564 N N . VAL A 1 208 ? -2.884 -7.659 -12.679 1.00 97.06 208 VAL A N 1
ATOM 1565 C CA . VAL A 1 208 ? -1.804 -6.934 -12.007 1.00 97.06 208 VAL A CA 1
ATOM 1566 C C . VAL A 1 208 ? -2.316 -6.206 -10.770 1.00 97.06 208 VAL A C 1
ATOM 1568 O O . VAL A 1 208 ? -1.715 -6.316 -9.704 1.00 97.06 208 VAL A O 1
ATOM 1571 N N . ARG A 1 209 ? -3.436 -5.486 -10.869 1.00 97.75 209 ARG A N 1
ATOM 1572 C CA . ARG A 1 209 ? -3.998 -4.728 -9.743 1.00 97.75 209 ARG A CA 1
ATOM 1573 C C . ARG A 1 209 ? -4.480 -5.625 -8.608 1.00 97.75 209 ARG A C 1
ATOM 1575 O O . 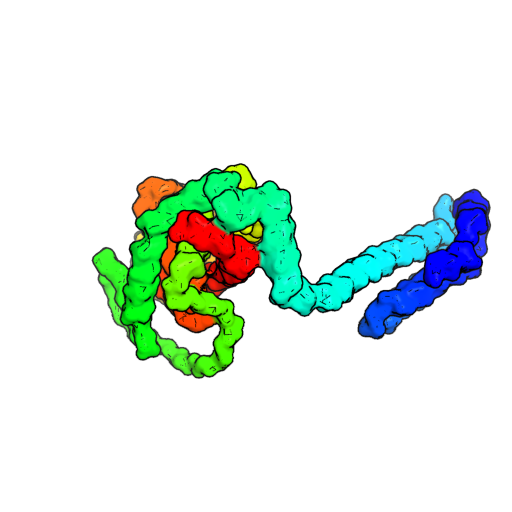ARG A 1 209 ? -4.173 -5.342 -7.450 1.00 97.75 209 ARG A O 1
ATOM 1582 N N . VAL A 1 210 ? -5.197 -6.705 -8.921 1.00 97.56 210 VAL A N 1
ATOM 1583 C CA . VAL A 1 210 ? -5.642 -7.681 -7.913 1.00 97.56 210 VAL A CA 1
ATOM 1584 C C . VAL A 1 210 ? -4.446 -8.428 -7.325 1.00 97.56 210 VAL A C 1
ATOM 1586 O O . VAL A 1 210 ? -4.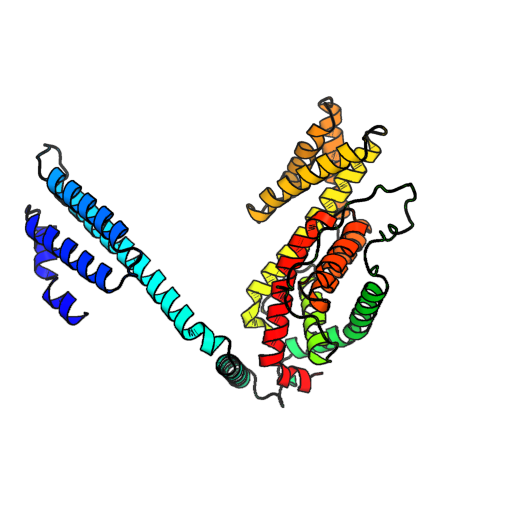364 -8.576 -6.109 1.00 97.56 210 VAL A O 1
ATOM 1589 N N . GLY A 1 211 ? -3.477 -8.833 -8.146 1.00 96.62 211 GLY A N 1
ATOM 1590 C CA . GLY A 1 211 ? -2.288 -9.523 -7.656 1.00 96.62 211 GLY A CA 1
ATOM 1591 C C . GLY A 1 211 ? -1.392 -8.644 -6.776 1.00 96.62 211 GLY A C 1
ATOM 1592 O O . GLY A 1 211 ? -0.846 -9.130 -5.788 1.00 96.62 211 GLY A O 1
ATOM 1593 N N . LEU A 1 212 ? -1.277 -7.342 -7.059 1.00 97.75 212 LEU A N 1
ATOM 1594 C CA . LEU A 1 212 ? -0.597 -6.385 -6.176 1.00 97.75 212 LEU A CA 1
ATOM 1595 C C . LEU A 1 212 ? -1.334 -6.213 -4.845 1.00 97.75 212 LEU A C 1
ATOM 1597 O O . LEU A 1 212 ? -0.700 -6.149 -3.791 1.00 97.75 212 LEU A O 1
ATOM 1601 N N . LEU A 1 213 ? -2.668 -6.159 -4.885 1.00 97.50 213 LEU A N 1
ATOM 1602 C CA . LEU A 1 213 ? -3.490 -6.118 -3.680 1.00 97.50 213 LEU A CA 1
ATOM 1603 C C . LEU A 1 213 ? -3.316 -7.394 -2.842 1.00 97.50 213 LEU A C 1
ATOM 1605 O O . LEU A 1 213 ? -3.211 -7.304 -1.621 1.00 97.50 213 LEU A O 1
ATOM 1609 N N . GLN A 1 214 ? -3.242 -8.564 -3.477 1.00 95.81 214 GLN A N 1
ATOM 1610 C CA . GLN A 1 214 ? -2.965 -9.835 -2.807 1.00 95.81 214 GLN A CA 1
ATOM 1611 C C . GLN A 1 214 ? -1.593 -9.813 -2.116 1.00 95.81 214 GLN A C 1
ATOM 1613 O O . GLN A 1 214 ? -1.510 -10.158 -0.939 1.00 95.81 214 GLN A O 1
ATOM 1618 N N . LEU A 1 215 ? -0.545 -9.340 -2.805 1.00 94.94 215 LEU A N 1
ATOM 1619 C CA . LEU A 1 215 ? 0.815 -9.241 -2.258 1.00 94.94 215 LEU A CA 1
ATOM 1620 C C . LEU A 1 215 ? 0.876 -8.364 -1.000 1.00 94.94 215 LEU A C 1
ATOM 1622 O O . LEU A 1 215 ? 1.406 -8.787 0.022 1.00 94.94 215 LEU A O 1
ATOM 1626 N N . ILE A 1 216 ? 0.310 -7.154 -1.048 1.00 95.94 216 ILE A N 1
ATOM 1627 C CA . ILE A 1 216 ? 0.365 -6.217 0.090 1.00 95.94 216 ILE A CA 1
ATOM 1628 C C . ILE A 1 216 ? -0.628 -6.542 1.211 1.00 95.94 216 ILE A C 1
ATOM 1630 O O . ILE A 1 216 ? -0.496 -5.998 2.303 1.00 95.94 216 ILE A O 1
ATOM 1634 N N . SER A 1 217 ? -1.604 -7.421 0.968 1.00 94.94 217 SER A N 1
ATOM 1635 C CA . SER A 1 217 ? -2.534 -7.888 2.007 1.00 94.94 217 SER A CA 1
ATOM 1636 C C . SER A 1 217 ? -1.968 -9.047 2.838 1.00 94.94 217 SER A C 1
ATOM 1638 O O . SER A 1 217 ? -2.607 -9.468 3.802 1.00 94.94 217 SER A O 1
ATOM 1640 N N . GLY A 1 218 ? -0.797 -9.585 2.474 1.00 90.50 218 GLY A N 1
ATOM 1641 C CA . GLY A 1 218 ? -0.139 -10.658 3.217 1.00 90.50 218 GLY A CA 1
ATOM 1642 C C . GLY A 1 218 ? 0.261 -10.230 4.632 1.00 90.50 218 GLY A C 1
ATOM 1643 O O . GLY A 1 218 ? 0.668 -9.085 4.852 1.00 90.50 218 GLY A O 1
ATOM 1644 N N . MET A 1 219 ? 0.149 -11.159 5.588 1.00 83.94 219 MET A N 1
ATOM 1645 C CA . MET A 1 219 ? 0.585 -10.949 6.977 1.00 83.94 219 MET A CA 1
ATOM 1646 C C . MET A 1 219 ? 2.109 -11.007 7.110 1.00 83.94 219 MET A C 1
ATOM 1648 O O . MET A 1 219 ? 2.695 -10.251 7.878 1.00 83.94 219 MET A O 1
ATOM 1652 N N . GLU A 1 220 ? 2.753 -11.884 6.341 1.00 88.56 220 GLU A N 1
ATOM 1653 C CA . GLU A 1 220 ? 4.208 -11.961 6.283 1.00 88.56 220 GLU A CA 1
ATOM 1654 C C . GLU A 1 220 ? 4.768 -10.782 5.490 1.00 88.56 220 GLU A C 1
ATOM 1656 O O . GLU A 1 220 ? 4.305 -10.471 4.389 1.00 88.56 220 GLU A O 1
ATOM 1661 N N . GLY A 1 221 ? 5.779 -10.122 6.051 1.00 89.44 221 GLY A N 1
ATOM 1662 C CA . GLY A 1 221 ? 6.450 -9.013 5.385 1.00 89.44 221 GLY A CA 1
ATOM 1663 C C . GLY A 1 221 ? 7.077 -9.457 4.064 1.00 89.44 221 GLY A C 1
ATOM 1664 O O . GLY A 1 221 ? 7.804 -10.447 4.020 1.00 89.44 221 GLY A O 1
ATOM 1665 N N . LEU A 1 222 ? 6.837 -8.692 2.998 1.00 93.50 222 LEU A N 1
ATOM 1666 C CA . LEU A 1 222 ? 7.366 -8.957 1.664 1.00 93.50 222 LEU A CA 1
ATOM 1667 C C . LEU A 1 222 ? 8.890 -9.089 1.713 1.00 93.50 222 LEU A C 1
ATOM 1669 O O . LEU A 1 222 ? 9.601 -8.174 2.149 1.00 93.50 222 LEU A O 1
ATOM 1673 N N . GLN A 1 223 ? 9.390 -10.221 1.225 1.00 94.06 223 GLN A N 1
ATOM 1674 C CA . GLN A 1 223 ? 10.812 -10.491 1.054 1.00 94.06 223 GLN A CA 1
ATOM 1675 C C . GLN A 1 223 ? 11.172 -10.404 -0.425 1.00 94.06 223 GLN A C 1
ATOM 1677 O O . GLN A 1 223 ? 10.343 -10.686 -1.289 1.00 94.06 223 GLN A O 1
ATOM 1682 N N . LEU A 1 224 ? 12.411 -10.015 -0.731 1.00 92.81 224 LEU A N 1
ATOM 1683 C CA . LEU A 1 224 ? 12.833 -9.850 -2.122 1.00 92.81 224 LEU A CA 1
ATOM 1684 C C . LEU A 1 224 ? 12.722 -11.170 -2.899 1.00 92.81 224 LEU A C 1
ATOM 1686 O O . LEU A 1 224 ? 12.239 -11.162 -4.020 1.00 92.81 224 LEU A O 1
ATOM 1690 N N . GLN A 1 225 ? 13.075 -12.295 -2.269 1.00 90.62 225 GLN A N 1
ATOM 1691 C CA . GLN A 1 225 ? 13.068 -13.623 -2.900 1.00 90.62 225 GLN A CA 1
ATOM 1692 C C . GLN A 1 225 ? 11.664 -14.163 -3.207 1.00 90.62 225 GLN A C 1
ATOM 1694 O O . GLN A 1 225 ? 11.505 -14.979 -4.107 1.00 90.62 225 GLN A O 1
ATOM 1699 N N . SER A 1 226 ? 10.646 -13.726 -2.461 1.00 89.31 226 SER A N 1
ATOM 1700 C CA . SER A 1 226 ? 9.245 -14.110 -2.681 1.00 89.31 226 SER A CA 1
ATOM 1701 C C . SER A 1 226 ? 8.456 -13.063 -3.472 1.00 89.31 226 SER A C 1
ATOM 1703 O O . SER A 1 226 ? 7.267 -13.245 -3.734 1.00 89.31 226 SER A O 1
ATOM 1705 N N . THR A 1 227 ? 9.100 -11.960 -3.861 1.00 95.19 227 THR A N 1
ATOM 1706 C CA . THR A 1 227 ? 8.495 -10.921 -4.695 1.00 95.19 227 THR A CA 1
ATOM 1707 C C . THR A 1 227 ? 8.667 -11.299 -6.168 1.00 95.19 227 THR A C 1
ATOM 1709 O O . THR A 1 227 ? 9.771 -11.671 -6.553 1.00 95.19 227 THR A O 1
ATOM 1712 N N . PRO A 1 228 ? 7.628 -11.180 -7.018 1.00 96.50 228 PRO A N 1
ATOM 1713 C CA . PRO A 1 228 ? 7.765 -11.412 -8.454 1.00 96.50 228 PRO A CA 1
ATOM 1714 C C . PRO A 1 228 ? 8.914 -10.609 -9.064 1.00 96.50 228 PRO A C 1
ATOM 1716 O O . PRO A 1 228 ? 9.094 -9.430 -8.745 1.00 96.50 228 PRO A O 1
ATOM 1719 N N . GLU A 1 229 ? 9.647 -11.223 -9.989 1.00 96.50 229 GLU A N 1
ATOM 1720 C CA . GLU A 1 229 ? 10.820 -10.629 -10.631 1.00 96.50 229 GLU A CA 1
ATOM 1721 C C . GLU A 1 229 ? 10.480 -9.299 -11.320 1.00 96.50 229 GLU A C 1
ATOM 1723 O O . GLU A 1 229 ? 11.256 -8.341 -11.277 1.00 96.50 229 GLU A O 1
ATOM 1728 N N . SER A 1 230 ? 9.272 -9.199 -11.883 1.00 94.56 230 SER A N 1
ATOM 1729 C CA . SER A 1 230 ? 8.733 -7.976 -12.487 1.00 94.56 230 SER A CA 1
ATOM 1730 C C . SER A 1 230 ? 8.512 -6.823 -11.493 1.00 94.56 230 SER A C 1
ATOM 1732 O O . SER A 1 230 ? 8.349 -5.672 -11.896 1.00 94.56 230 SER A O 1
ATOM 1734 N N . PHE A 1 231 ? 8.534 -7.090 -10.186 1.00 96.69 231 PHE A N 1
ATOM 1735 C CA . PHE A 1 231 ? 8.355 -6.092 -9.133 1.00 96.69 231 PHE A CA 1
ATOM 1736 C C . PHE A 1 231 ? 9.612 -5.822 -8.303 1.00 96.69 231 PHE A C 1
ATOM 1738 O O . PHE A 1 231 ? 9.554 -4.973 -7.413 1.00 96.69 231 PHE A O 1
ATOM 1745 N N . HIS A 1 232 ? 10.762 -6.432 -8.612 1.00 95.38 232 HIS A N 1
ATOM 1746 C CA . HIS A 1 232 ? 12.013 -6.204 -7.873 1.00 95.38 232 HIS A CA 1
ATOM 1747 C C . HIS A 1 232 ? 12.392 -4.715 -7.770 1.00 95.38 232 HIS A C 1
ATOM 1749 O O . HIS A 1 232 ? 12.740 -4.238 -6.692 1.00 95.38 232 HIS A O 1
ATOM 1755 N N . LEU A 1 233 ? 12.231 -3.939 -8.850 1.00 93.12 233 LEU A N 1
ATOM 1756 C CA . LEU A 1 233 ? 12.487 -2.488 -8.837 1.00 93.12 233 LEU A CA 1
ATOM 1757 C C . LEU A 1 233 ? 11.528 -1.708 -7.922 1.00 93.12 233 LEU A C 1
ATOM 1759 O O . LEU A 1 233 ? 11.857 -0.622 -7.450 1.00 93.12 233 LEU A O 1
ATOM 1763 N N . ASN A 1 234 ? 10.335 -2.246 -7.667 1.00 96.12 234 ASN A N 1
ATOM 1764 C CA . ASN A 1 234 ? 9.328 -1.637 -6.803 1.00 96.12 234 ASN A CA 1
ATOM 1765 C C . ASN A 1 234 ? 9.285 -2.272 -5.404 1.00 96.12 234 ASN A C 1
ATOM 1767 O O . ASN A 1 234 ? 8.427 -1.884 -4.614 1.00 96.12 234 ASN A O 1
ATOM 1771 N N . PHE A 1 235 ? 10.205 -3.184 -5.067 1.00 96.50 235 PHE A N 1
ATOM 1772 C CA . PHE A 1 235 ? 10.185 -3.954 -3.820 1.00 96.50 235 PHE A CA 1
ATOM 1773 C C . PHE A 1 235 ? 10.003 -3.076 -2.573 1.00 96.50 235 PHE A C 1
ATOM 1775 O O . PHE A 1 235 ? 9.044 -3.254 -1.824 1.00 96.50 235 PHE A O 1
ATOM 1782 N N . LEU A 1 236 ? 10.860 -2.064 -2.387 1.00 96.56 236 LEU A N 1
ATOM 1783 C CA . LEU A 1 236 ? 10.781 -1.171 -1.222 1.00 96.56 236 LEU A CA 1
ATOM 1784 C C . LEU A 1 236 ? 9.472 -0.372 -1.183 1.00 96.56 236 LEU A C 1
ATOM 1786 O O . LEU A 1 236 ? 8.918 -0.141 -0.111 1.00 96.56 236 LEU A O 1
ATOM 1790 N N . ARG A 1 237 ? 8.937 0.010 -2.350 1.00 97.00 237 ARG A N 1
ATOM 1791 C CA . ARG A 1 237 ? 7.660 0.732 -2.452 1.00 97.00 237 ARG A CA 1
ATOM 1792 C C . ARG A 1 237 ? 6.495 -0.170 -2.057 1.00 97.00 237 ARG A C 1
ATOM 1794 O O . ARG A 1 237 ? 5.619 0.268 -1.321 1.00 97.00 237 ARG A O 1
ATOM 1801 N N . LEU A 1 238 ? 6.497 -1.423 -2.509 1.00 97.50 238 LEU A N 1
ATOM 1802 C CA . LEU A 1 238 ? 5.476 -2.407 -2.151 1.00 97.50 238 LEU A CA 1
ATOM 1803 C C . LEU A 1 238 ? 5.545 -2.774 -0.670 1.00 97.50 238 LEU A C 1
ATOM 1805 O O . LEU A 1 238 ? 4.510 -2.810 -0.012 1.00 97.50 238 LEU A O 1
ATOM 1809 N N . ARG A 1 239 ? 6.751 -2.941 -0.118 1.00 96.31 239 ARG A N 1
ATOM 1810 C CA . ARG A 1 239 ? 6.956 -3.172 1.316 1.00 96.31 239 ARG A CA 1
ATOM 1811 C C . ARG A 1 239 ? 6.462 -1.997 2.161 1.00 96.31 239 ARG A C 1
ATOM 1813 O O . ARG A 1 239 ? 5.795 -2.212 3.167 1.00 96.31 239 ARG A O 1
ATOM 1820 N N . ALA A 1 240 ? 6.713 -0.760 1.728 1.00 95.75 240 ALA A N 1
ATOM 1821 C CA . ALA A 1 240 ? 6.172 0.424 2.391 1.00 95.75 240 ALA A CA 1
ATOM 1822 C C . ALA A 1 240 ? 4.633 0.445 2.359 1.00 95.75 240 ALA A C 1
ATOM 1824 O O . ALA A 1 240 ? 4.003 0.733 3.374 1.00 95.75 240 ALA A O 1
ATOM 1825 N N . VAL A 1 241 ? 4.011 0.091 1.226 1.00 97.62 241 VAL A N 1
ATOM 1826 C CA . VAL A 1 241 ? 2.544 0.006 1.119 1.00 97.62 241 VAL A CA 1
ATOM 1827 C C . VAL A 1 241 ? 1.972 -1.120 1.981 1.00 97.62 241 VAL A C 1
ATOM 1829 O O . VAL A 1 241 ? 0.953 -0.906 2.631 1.00 97.62 241 VAL A O 1
ATOM 1832 N N . GLN A 1 242 ? 2.622 -2.283 2.044 1.00 97.25 242 GLN A N 1
ATOM 1833 C CA . GLN A 1 242 ? 2.235 -3.357 2.962 1.00 97.25 242 GLN A CA 1
ATOM 1834 C C . GLN A 1 242 ? 2.325 -2.892 4.422 1.00 97.25 242 GLN A C 1
ATOM 1836 O O . GLN A 1 242 ? 1.404 -3.128 5.197 1.00 97.25 242 GLN A O 1
ATOM 1841 N N . GLY A 1 243 ? 3.375 -2.151 4.791 1.00 95.44 243 GLY A N 1
ATOM 1842 C CA . GLY A 1 243 ? 3.464 -1.509 6.104 1.00 95.44 243 GLY A CA 1
ATOM 1843 C C . GLY A 1 243 ? 2.268 -0.590 6.374 1.00 95.44 243 GLY A C 1
ATOM 1844 O O . GLY A 1 243 ? 1.633 -0.691 7.419 1.00 95.44 243 GLY A O 1
ATOM 1845 N N . GLN A 1 244 ? 1.880 0.241 5.399 1.00 96.25 244 GLN A N 1
ATOM 1846 C CA . GLN A 1 244 ? 0.681 1.079 5.513 1.00 96.25 244 GLN A CA 1
ATOM 1847 C C . GLN A 1 244 ? -0.611 0.261 5.632 1.00 96.25 244 GLN A C 1
ATOM 1849 O O . GLN A 1 244 ? -1.503 0.652 6.380 1.00 96.25 244 GLN A O 1
ATOM 1854 N N . PHE A 1 245 ? -0.717 -0.871 4.935 1.00 97.31 245 PHE A N 1
ATOM 1855 C CA . PHE A 1 245 ? -1.852 -1.784 5.054 1.00 97.31 245 PHE A CA 1
ATOM 1856 C C . PHE A 1 245 ? -1.993 -2.308 6.491 1.00 97.31 245 PHE A C 1
ATOM 1858 O O . PHE A 1 245 ? -3.076 -2.217 7.073 1.00 97.31 245 PHE A O 1
ATOM 1865 N N . GLN A 1 246 ? -0.889 -2.758 7.096 1.00 95.38 246 GLN A N 1
ATOM 1866 C CA . GLN A 1 246 ? -0.867 -3.237 8.482 1.00 95.38 246 GLN A CA 1
ATOM 1867 C C . GLN A 1 246 ? -1.141 -2.112 9.491 1.00 95.38 246 GLN A C 1
ATOM 1869 O O . GLN A 1 246 ? -1.954 -2.285 10.398 1.00 95.38 246 GLN A O 1
ATOM 1874 N N . VAL A 1 247 ? -0.561 -0.923 9.295 1.00 95.56 247 VAL A N 1
ATOM 1875 C CA . VAL A 1 247 ? -0.842 0.253 10.139 1.00 95.56 247 VAL A CA 1
ATOM 1876 C C . VAL A 1 247 ? -2.330 0.610 10.119 1.00 95.56 247 VAL A C 1
ATOM 1878 O O . VAL A 1 247 ? -2.912 0.884 11.166 1.00 95.56 247 VAL A O 1
ATOM 1881 N N . VAL A 1 248 ? -2.984 0.557 8.954 1.00 97.25 248 VAL A N 1
ATOM 1882 C CA . VAL A 1 248 ? -4.430 0.811 8.854 1.00 97.25 248 VAL A CA 1
ATOM 1883 C C . VAL A 1 248 ? -5.235 -0.241 9.630 1.00 97.25 248 VAL A C 1
ATOM 1885 O O . VAL A 1 248 ? -6.211 0.130 10.284 1.00 97.25 248 VAL A O 1
ATOM 1888 N N . ILE A 1 249 ? -4.831 -1.519 9.619 1.00 96.62 249 ILE A N 1
ATOM 1889 C CA . ILE A 1 249 ? -5.464 -2.571 10.438 1.00 96.62 249 ILE A CA 1
ATOM 1890 C C . ILE A 1 249 ? -5.318 -2.263 11.930 1.00 96.62 249 ILE A C 1
ATOM 1892 O O . ILE A 1 249 ? -6.315 -2.301 12.654 1.00 96.62 249 ILE A O 1
ATOM 1896 N N . VAL A 1 250 ? -4.109 -1.926 12.386 1.00 96.00 250 VAL A N 1
ATOM 1897 C CA . VAL A 1 250 ? -3.842 -1.598 13.795 1.00 96.00 250 VAL A CA 1
ATOM 1898 C C . VAL A 1 250 ? -4.680 -0.398 14.227 1.00 96.00 250 VAL A C 1
ATOM 1900 O O . VAL A 1 250 ? -5.427 -0.494 15.196 1.00 96.00 250 VAL A O 1
ATOM 1903 N N . MET A 1 251 ? -4.657 0.697 13.463 1.00 97.44 251 MET A N 1
ATOM 1904 C CA . MET A 1 251 ? -5.441 1.895 13.773 1.00 97.44 251 MET A CA 1
ATOM 1905 C C . MET A 1 251 ? -6.947 1.616 13.813 1.00 97.44 251 MET A C 1
ATOM 1907 O O . MET A 1 251 ? -7.625 2.033 14.752 1.00 97.44 251 MET A O 1
ATOM 1911 N N . ALA A 1 252 ? -7.479 0.897 12.819 1.00 97.69 252 ALA A N 1
ATOM 1912 C CA . ALA A 1 252 ? -8.895 0.544 12.776 1.00 97.69 252 ALA A CA 1
ATOM 1913 C C . ALA A 1 252 ? -9.296 -0.330 13.973 1.00 97.69 252 ALA A C 1
ATOM 1915 O O . ALA A 1 252 ? -10.347 -0.105 14.573 1.00 97.69 252 ALA A O 1
ATOM 1916 N N . THR A 1 253 ? -8.440 -1.282 14.353 1.00 97.44 253 THR A N 1
ATOM 1917 C CA . THR A 1 253 ? -8.661 -2.159 15.508 1.00 97.44 253 THR A CA 1
ATOM 1918 C C . THR A 1 253 ? -8.624 -1.364 16.811 1.00 97.44 253 THR A C 1
ATOM 1920 O O . THR A 1 253 ? -9.557 -1.476 17.599 1.00 97.44 253 THR A O 1
ATOM 1923 N N . SER A 1 254 ? -7.635 -0.489 17.018 1.00 97.12 254 SER A N 1
ATOM 1924 C CA . SER A 1 254 ? -7.556 0.369 18.209 1.00 97.12 254 SER A CA 1
ATOM 1925 C C . SER A 1 254 ? -8.779 1.278 18.343 1.00 97.12 254 SER A C 1
ATOM 1927 O O . SER A 1 254 ? -9.385 1.353 19.411 1.00 97.12 254 SER A O 1
ATOM 1929 N N . MET A 1 255 ? -9.214 1.919 17.252 1.00 95.88 255 MET A N 1
ATOM 1930 C CA . MET A 1 255 ? -10.433 2.739 17.253 1.00 95.88 255 MET A CA 1
ATOM 1931 C C . MET A 1 255 ? -11.679 1.914 17.598 1.00 95.88 255 MET A C 1
ATOM 1933 O O . MET A 1 255 ? -12.540 2.368 18.352 1.00 95.88 255 MET A O 1
ATOM 1937 N N . LEU A 1 256 ? -11.784 0.695 17.068 1.00 94.88 256 LEU A N 1
ATOM 1938 C CA . LEU A 1 256 ? -12.901 -0.206 17.335 1.00 94.88 256 LEU A CA 1
ATOM 1939 C C . LEU A 1 256 ? -12.912 -0.688 18.793 1.00 94.88 256 LEU A C 1
ATOM 1941 O O . LEU A 1 256 ? -13.962 -0.637 19.433 1.00 94.88 256 LEU A O 1
ATOM 1945 N N . VAL A 1 257 ? -11.760 -1.093 19.333 1.00 94.25 257 VAL A N 1
ATOM 1946 C CA . VAL A 1 257 ? -11.618 -1.543 20.725 1.00 94.25 257 VAL A CA 1
ATOM 1947 C C . VAL A 1 257 ? -11.937 -0.412 21.695 1.00 94.25 257 VAL A C 1
ATOM 1949 O O . VAL A 1 257 ? -12.749 -0.613 22.597 1.00 94.25 257 VAL A O 1
ATOM 1952 N N . LEU A 1 258 ? -11.380 0.791 21.495 1.00 93.06 258 LEU A N 1
ATOM 1953 C CA . LEU A 1 258 ? -11.676 1.923 22.377 1.00 93.06 258 LEU A CA 1
ATOM 1954 C C . LEU A 1 258 ? -13.172 2.249 22.369 1.00 93.06 258 LEU A C 1
ATOM 1956 O O . LEU A 1 258 ? -13.774 2.423 23.428 1.00 93.06 258 LEU A O 1
ATOM 1960 N N . ARG A 1 259 ? -13.791 2.262 21.181 1.00 91.88 259 ARG A N 1
ATOM 1961 C CA . ARG A 1 259 ? -15.231 2.496 21.041 1.00 91.88 259 ARG A CA 1
ATOM 1962 C C . ARG A 1 259 ? -16.039 1.480 21.854 1.00 91.88 259 ARG A C 1
ATOM 1964 O O . ARG A 1 259 ? -16.954 1.864 22.576 1.00 91.88 259 ARG A O 1
ATOM 1971 N N . GLN A 1 260 ? -15.700 0.194 21.755 1.00 90.25 260 GLN A N 1
ATOM 1972 C CA . GLN A 1 260 ? -16.394 -0.880 22.471 1.00 90.25 260 GLN A CA 1
ATOM 1973 C C . GLN A 1 260 ? -16.227 -0.783 23.989 1.00 90.25 260 GLN A C 1
ATOM 1975 O O . GLN A 1 260 ? -17.213 -0.910 24.713 1.00 90.25 260 GLN A O 1
ATOM 1980 N N . VAL A 1 261 ? -15.008 -0.520 24.467 1.00 89.81 261 VAL A N 1
ATOM 1981 C CA . VAL A 1 261 ? -14.731 -0.386 25.902 1.00 89.81 261 VAL A CA 1
ATOM 1982 C C . VAL A 1 261 ? -15.519 0.785 26.490 1.00 89.81 261 VAL A C 1
ATOM 1984 O O . VAL A 1 261 ? -16.236 0.597 27.471 1.00 89.81 261 VAL A O 1
ATOM 1987 N N . LEU A 1 262 ? -15.494 1.956 25.849 1.00 88.19 262 LEU A N 1
ATOM 1988 C CA . LEU A 1 262 ? -16.226 3.132 26.331 1.00 88.19 262 LEU A CA 1
ATOM 1989 C C . LEU A 1 262 ? -17.743 2.921 26.361 1.00 88.19 262 LEU A C 1
ATOM 1991 O O . LEU A 1 262 ? -18.384 3.278 27.349 1.00 88.19 262 LEU A O 1
ATOM 1995 N N . MET A 1 263 ? -18.311 2.289 25.329 1.00 86.56 263 MET A N 1
ATOM 1996 C CA . MET A 1 263 ? -19.740 1.953 25.315 1.00 86.56 263 MET A CA 1
ATOM 1997 C C . MET A 1 263 ? -20.113 0.931 26.397 1.00 86.56 263 MET A C 1
ATOM 1999 O O . MET A 1 263 ? -21.221 0.985 26.925 1.00 86.56 263 MET A O 1
ATOM 2003 N N . SER A 1 264 ? -19.207 0.011 26.743 1.00 86.19 264 SER A N 1
ATOM 2004 C CA . SER A 1 264 ? -19.448 -0.974 27.804 1.00 86.19 264 SER A CA 1
ATOM 2005 C C . SER A 1 264 ? -19.344 -0.385 29.216 1.00 86.19 264 SER A C 1
ATOM 2007 O O . SER A 1 264 ? -20.063 -0.813 30.115 1.00 86.19 264 SER A O 1
ATOM 2009 N N . GLU A 1 265 ? -18.474 0.609 29.420 1.00 79.75 265 GLU A N 1
ATOM 2010 C CA . GLU A 1 265 ? -18.206 1.200 30.736 1.00 79.75 265 GLU A CA 1
ATOM 2011 C C . GLU A 1 265 ? -19.127 2.370 31.095 1.00 79.75 265 GLU A C 1
ATOM 2013 O O . GLU A 1 265 ? -19.350 2.626 32.283 1.00 79.75 265 GLU A O 1
ATOM 2018 N N . ASN A 1 266 ? -19.606 3.120 30.099 1.00 68.62 266 ASN A N 1
ATOM 2019 C CA . ASN A 1 266 ? -20.353 4.354 30.305 1.00 68.62 266 ASN A CA 1
ATOM 2020 C C . ASN A 1 266 ? -21.628 4.369 29.454 1.00 68.62 266 ASN A C 1
ATOM 2022 O O . ASN A 1 266 ? -21.648 4.894 28.343 1.00 68.62 266 ASN A O 1
ATOM 2026 N N . SER A 1 267 ? -22.724 3.841 30.005 1.00 63.03 267 SER A N 1
ATOM 2027 C CA . SER A 1 267 ? -24.033 3.786 29.333 1.00 63.03 267 SER A CA 1
ATOM 2028 C C . SER A 1 267 ? -24.631 5.158 28.979 1.00 63.03 267 SER A C 1
ATOM 2030 O O . SER A 1 267 ? -25.655 5.211 28.301 1.00 63.03 267 SER A O 1
ATOM 2032 N N . LYS A 1 268 ? -24.008 6.263 29.420 1.00 77.00 268 LYS A N 1
ATOM 2033 C CA . LYS A 1 268 ? -24.439 7.644 29.163 1.00 77.00 268 LYS A CA 1
ATOM 2034 C C . LYS A 1 268 ? -23.581 8.399 28.143 1.00 77.00 268 LYS A C 1
ATOM 2036 O O . LYS A 1 268 ? -23.916 9.545 27.862 1.00 77.00 268 LYS A O 1
ATOM 2041 N N . ILE A 1 269 ? -22.500 7.809 27.614 1.00 83.19 269 ILE A N 1
ATOM 2042 C CA . ILE A 1 269 ? -21.654 8.512 26.638 1.00 83.19 269 ILE A CA 1
ATOM 2043 C C . ILE A 1 269 ? -22.482 8.888 25.408 1.00 83.19 269 ILE A C 1
ATOM 2045 O O . ILE A 1 269 ? -23.142 8.042 24.797 1.00 83.19 269 ILE A O 1
ATOM 2049 N N . THR A 1 270 ? -22.483 10.170 25.056 1.00 86.44 270 THR A N 1
ATOM 2050 C CA . THR A 1 270 ? -23.236 10.636 23.893 1.00 86.44 270 THR A CA 1
ATOM 2051 C C . THR A 1 270 ? -22.516 10.238 22.598 1.00 86.44 270 THR A C 1
ATOM 2053 O O . THR A 1 270 ? -21.287 10.114 22.577 1.00 86.44 270 THR A O 1
ATOM 2056 N N . PRO A 1 271 ? -23.238 10.074 21.473 1.00 85.56 271 PRO A N 1
ATOM 2057 C CA . PRO A 1 271 ? -22.604 9.799 20.182 1.00 85.56 271 PRO A CA 1
ATOM 2058 C C . PRO A 1 271 ? -21.559 10.850 19.779 1.00 85.56 271 PRO A C 1
ATOM 2060 O O . PRO A 1 271 ? -20.561 10.511 19.149 1.00 85.56 271 PRO A O 1
ATOM 2063 N N . LEU A 1 272 ? -21.771 12.116 20.161 1.00 87.31 272 LEU A N 1
ATOM 2064 C CA . LEU A 1 272 ? -20.851 13.212 19.863 1.00 87.31 272 LEU A CA 1
ATOM 2065 C C . LEU A 1 272 ? -19.556 13.108 20.678 1.00 87.31 272 LEU A C 1
ATOM 2067 O O . LEU A 1 272 ? -18.474 13.212 20.108 1.00 87.31 272 LEU A O 1
ATOM 2071 N N . GLU A 1 273 ? -19.653 12.854 21.985 1.00 88.62 273 GLU A N 1
ATOM 2072 C CA . GLU A 1 273 ? -18.481 12.637 22.848 1.00 88.62 273 GLU A CA 1
ATOM 2073 C C . GLU A 1 273 ? -17.646 11.449 22.364 1.00 88.62 273 GLU A C 1
ATOM 2075 O O . GLU A 1 273 ? -16.421 11.536 22.281 1.00 88.62 273 GLU A O 1
ATOM 2080 N N . LEU A 1 274 ? -18.307 10.357 21.968 1.00 89.38 274 LEU A N 1
ATOM 2081 C CA . LEU A 1 274 ? -17.637 9.176 21.433 1.00 89.38 274 LEU A CA 1
ATOM 2082 C C . LEU A 1 274 ? -16.856 9.488 20.148 1.00 89.38 274 LEU A C 1
ATOM 2084 O O . LEU A 1 274 ? -15.708 9.069 20.007 1.00 89.38 274 LEU A O 1
ATOM 2088 N N . GLU A 1 275 ? -17.443 10.234 19.210 1.00 89.94 275 GLU A N 1
ATOM 2089 C CA . GLU A 1 275 ? -16.749 10.636 17.980 1.00 89.94 275 GLU A CA 1
ATOM 2090 C C . GLU A 1 275 ? -15.582 11.598 18.243 1.00 89.94 275 GLU A C 1
ATOM 2092 O O . GLU A 1 275 ? -14.560 11.517 17.550 1.00 89.94 275 GLU A O 1
ATOM 2097 N N . THR A 1 276 ? -15.682 12.468 19.251 1.00 92.44 276 THR A N 1
ATOM 2098 C CA . THR A 1 276 ? -14.575 13.338 19.679 1.00 92.44 276 THR A CA 1
ATOM 2099 C C . THR A 1 276 ? -13.398 12.510 20.189 1.00 92.44 276 THR A C 1
ATOM 2101 O O . THR A 1 276 ? -12.300 12.629 19.648 1.00 92.44 276 THR A O 1
ATOM 2104 N N . VAL A 1 277 ? -13.636 11.574 21.113 1.00 93.12 277 VAL A N 1
ATOM 2105 C CA . VAL A 1 277 ? -12.595 10.677 21.651 1.00 93.12 277 VAL A CA 1
ATOM 2106 C C . VAL A 1 277 ? -11.929 9.852 20.545 1.00 93.12 277 VAL A C 1
ATOM 2108 O O . VAL A 1 277 ? -10.707 9.724 20.484 1.00 93.12 277 VAL A O 1
ATOM 2111 N N . ILE A 1 278 ? -12.717 9.307 19.613 1.00 93.81 278 ILE A N 1
ATOM 2112 C CA . ILE A 1 278 ? -12.181 8.539 18.481 1.00 93.81 278 ILE A CA 1
ATOM 2113 C C . ILE A 1 278 ? -11.380 9.430 17.516 1.00 93.81 278 ILE A C 1
ATOM 2115 O O . ILE A 1 278 ? -10.415 8.967 16.903 1.00 93.81 278 ILE A O 1
ATOM 2119 N N . SER A 1 279 ? -11.741 10.708 17.384 1.00 94.31 279 SER A N 1
ATOM 2120 C CA . SER A 1 279 ? -10.976 11.687 16.601 1.00 94.31 279 SER A CA 1
ATOM 2121 C C . SER A 1 279 ? -9.634 12.024 17.251 1.00 94.31 279 SER A C 1
ATOM 2123 O O . SER A 1 279 ? -8.626 12.097 16.547 1.00 94.31 279 SER A O 1
ATOM 2125 N N . GLU A 1 280 ? -9.611 12.183 18.574 1.00 95.62 280 GLU A N 1
ATOM 2126 C CA . GLU A 1 280 ? -8.389 12.390 19.355 1.00 95.62 280 GLU A CA 1
ATOM 2127 C C . GLU A 1 280 ? -7.460 11.179 19.249 1.00 95.62 280 GLU A C 1
ATOM 2129 O O . GLU A 1 280 ? -6.284 11.338 18.912 1.00 95.62 280 GLU A O 1
ATOM 2134 N N . LEU A 1 281 ? -8.001 9.964 19.413 1.00 96.31 281 LEU A N 1
ATOM 2135 C CA . LEU A 1 281 ? -7.244 8.726 19.227 1.00 96.31 281 LEU A CA 1
ATOM 2136 C C . LEU A 1 281 ? -6.656 8.638 17.816 1.00 96.31 281 LEU A C 1
ATOM 2138 O O . LEU A 1 281 ? -5.483 8.312 17.658 1.00 96.31 281 LEU A O 1
ATOM 2142 N N . PHE A 1 282 ? -7.445 8.937 16.782 1.00 96.19 282 PHE A N 1
ATOM 2143 C CA . PHE A 1 282 ? -6.946 8.951 15.408 1.00 96.19 282 PHE A CA 1
ATOM 2144 C C . PHE A 1 282 ? -5.745 9.897 15.263 1.00 96.19 282 PHE A C 1
ATOM 2146 O O . PHE A 1 282 ? -4.717 9.491 14.725 1.00 96.19 282 PHE A O 1
ATOM 2153 N N . GLY A 1 283 ? -5.843 11.126 15.779 1.00 95.44 283 GLY A N 1
ATOM 2154 C CA . GLY A 1 283 ? -4.743 12.091 15.747 1.00 95.44 283 GLY A CA 1
ATOM 2155 C C . GLY A 1 283 ? -3.499 11.612 16.502 1.00 95.44 283 GLY A C 1
ATOM 2156 O O . GLY A 1 283 ? -2.385 11.768 16.000 1.00 95.44 283 GLY A O 1
ATOM 2157 N N . ALA A 1 284 ? -3.679 10.997 17.673 1.00 96.00 284 ALA A N 1
ATOM 2158 C CA . ALA A 1 284 ? -2.590 10.440 18.473 1.00 96.00 284 ALA A CA 1
ATOM 2159 C C . ALA A 1 284 ? -1.890 9.272 17.758 1.00 96.00 284 ALA A C 1
ATOM 2161 O O . ALA A 1 284 ? -0.665 9.260 17.663 1.00 96.00 284 ALA A O 1
ATOM 2162 N N . LEU A 1 285 ? -2.655 8.338 17.183 1.00 96.25 285 LEU A N 1
ATOM 2163 C CA . LEU A 1 285 ? -2.109 7.189 16.456 1.00 96.25 285 LEU A CA 1
ATOM 2164 C C . LEU A 1 285 ? -1.404 7.596 15.162 1.00 96.25 285 LEU A C 1
ATOM 2166 O O . LEU A 1 285 ? -0.369 7.020 14.848 1.00 96.25 285 LEU A O 1
ATOM 2170 N N . VAL A 1 286 ? -1.924 8.586 14.425 1.00 94.62 286 VAL A N 1
ATOM 2171 C CA . VAL A 1 286 ? -1.227 9.133 13.247 1.00 94.62 286 VAL A CA 1
ATOM 2172 C C . VAL A 1 286 ? 0.145 9.662 13.660 1.00 94.62 286 VAL A C 1
ATOM 2174 O O . VAL A 1 286 ? 1.145 9.272 13.069 1.00 94.62 286 VAL A O 1
ATOM 2177 N N . LYS A 1 287 ? 0.215 10.490 14.710 1.00 94.88 287 LYS A N 1
ATOM 2178 C CA . LYS A 1 287 ? 1.487 11.043 15.198 1.00 94.88 287 LYS A CA 1
ATOM 2179 C C . LYS A 1 287 ? 2.453 9.954 15.665 1.00 94.88 287 LYS A C 1
ATOM 2181 O O . LYS A 1 287 ? 3.623 10.003 15.298 1.00 94.88 287 LYS A O 1
ATOM 2186 N N . LEU A 1 288 ? 1.967 8.986 16.442 1.00 95.75 288 LEU A N 1
ATOM 2187 C CA . LEU A 1 288 ? 2.774 7.894 16.986 1.00 95.75 288 LEU A CA 1
ATOM 2188 C C . LEU A 1 288 ? 3.341 7.005 15.871 1.00 95.75 288 LEU A C 1
ATOM 2190 O O . LEU A 1 288 ? 4.552 6.832 15.787 1.00 95.75 288 LEU A O 1
ATOM 2194 N N . LEU A 1 289 ? 2.477 6.483 14.997 1.00 92.81 289 LEU A N 1
ATOM 2195 C CA . LEU A 1 289 ? 2.849 5.469 14.005 1.00 92.81 289 LEU A CA 1
ATOM 2196 C C . LEU A 1 289 ? 3.558 6.051 12.773 1.00 92.81 289 LEU A C 1
ATOM 2198 O O . LEU A 1 289 ? 4.259 5.317 12.082 1.00 92.81 289 LEU A O 1
ATOM 2202 N N . ASP A 1 290 ? 3.397 7.348 12.487 1.00 90.75 290 ASP A N 1
ATOM 2203 C CA . ASP A 1 290 ? 4.160 8.011 11.420 1.00 90.75 290 ASP A CA 1
ATOM 2204 C C . ASP A 1 290 ? 5.559 8.443 11.894 1.00 90.75 290 ASP A C 1
ATOM 2206 O O . ASP A 1 290 ? 6.466 8.551 11.070 1.00 90.75 290 ASP A O 1
ATOM 2210 N N . SER A 1 291 ? 5.745 8.674 13.202 1.00 90.12 291 SER A N 1
ATOM 2211 C CA . SER A 1 291 ? 7.023 9.139 13.770 1.00 90.12 291 SER A CA 1
ATOM 2212 C C . SER A 1 291 ? 7.874 8.016 14.364 1.00 90.12 291 SER A C 1
ATOM 2214 O O . SER A 1 291 ? 9.093 8.150 14.418 1.00 90.12 291 SER A O 1
ATOM 2216 N N . SER A 1 292 ? 7.255 6.921 14.816 1.00 87.38 292 SER A N 1
ATOM 2217 C CA . SER A 1 292 ? 7.939 5.789 15.443 1.00 87.38 292 SER A CA 1
ATOM 2218 C C . SER A 1 292 ? 7.556 4.473 14.755 1.00 87.38 292 SER A C 1
ATOM 2220 O O . SER A 1 292 ? 6.470 3.943 15.002 1.00 87.38 292 SER A O 1
ATOM 2222 N N . PRO A 1 293 ? 8.430 3.912 13.897 1.00 74.12 293 PRO A N 1
ATOM 2223 C CA . PRO A 1 293 ? 8.177 2.627 13.245 1.00 74.12 293 PRO A CA 1
ATOM 2224 C C . PRO A 1 293 ? 8.255 1.435 14.212 1.00 74.12 293 PRO A C 1
ATOM 2226 O O . PRO A 1 293 ? 7.788 0.352 13.868 1.00 74.12 293 PRO A O 1
ATOM 2229 N N . GLU A 1 294 ? 8.829 1.629 15.402 1.00 84.31 294 GLU A N 1
ATOM 2230 C CA . GLU A 1 294 ? 8.995 0.601 16.439 1.00 84.31 294 GLU A CA 1
ATOM 2231 C C . GLU A 1 294 ? 7.946 0.697 17.554 1.00 84.31 294 GLU A C 1
ATOM 2233 O O . GLU A 1 294 ? 8.030 -0.044 18.529 1.00 84.31 294 GLU A O 1
ATOM 2238 N N . ALA A 1 295 ? 6.954 1.588 17.418 1.00 89.56 295 ALA A N 1
ATOM 2239 C CA . ALA A 1 295 ? 5.902 1.760 18.414 1.00 89.56 295 ALA A CA 1
ATOM 2240 C C . ALA A 1 295 ? 5.222 0.421 18.742 1.00 89.56 295 ALA A C 1
ATOM 2242 O O . ALA A 1 295 ? 4.593 -0.214 17.887 1.00 89.56 295 ALA A O 1
ATOM 2243 N N . GLY A 1 296 ? 5.356 0.009 19.999 1.00 91.06 296 GLY A N 1
ATOM 2244 C CA . GLY A 1 296 ? 4.807 -1.227 20.517 1.00 91.06 296 GLY A CA 1
ATOM 2245 C C . GLY A 1 296 ? 3.341 -1.114 20.926 1.00 91.06 296 GLY A C 1
ATOM 2246 O O . GLY A 1 296 ? 2.655 -0.098 20.773 1.00 91.06 296 GLY A O 1
ATOM 2247 N N . THR A 1 297 ? 2.831 -2.219 21.468 1.00 92.19 297 THR A N 1
ATOM 2248 C CA . THR A 1 297 ? 1.450 -2.267 21.968 1.00 92.19 297 THR A CA 1
ATOM 2249 C C . THR A 1 297 ? 1.256 -1.349 23.176 1.00 92.19 297 THR A C 1
ATOM 2251 O O . THR A 1 297 ? 0.169 -0.805 23.343 1.00 92.19 297 THR A O 1
ATOM 2254 N N . GLU A 1 298 ? 2.281 -1.152 24.006 1.00 93.06 298 GLU A N 1
ATOM 2255 C CA . GLU A 1 298 ? 2.187 -0.319 25.210 1.00 93.06 298 GLU A CA 1
ATOM 2256 C C . GLU A 1 298 ? 1.944 1.151 24.860 1.00 93.06 298 GLU A C 1
ATOM 2258 O O . GLU A 1 298 ? 1.031 1.770 25.403 1.00 93.06 298 GLU A O 1
ATOM 2263 N N . GLU A 1 299 ? 2.667 1.682 23.878 1.00 95.31 299 GLU A N 1
ATOM 2264 C CA . GLU A 1 299 ? 2.531 3.056 23.397 1.00 95.31 299 GLU A CA 1
ATOM 2265 C C . GLU A 1 299 ? 1.180 3.277 22.710 1.00 95.31 299 GLU A C 1
ATOM 2267 O O . GLU A 1 299 ? 0.545 4.320 22.887 1.00 95.31 299 GLU A O 1
ATOM 2272 N N . ILE A 1 300 ? 0.692 2.275 21.968 1.00 96.38 300 ILE A N 1
ATOM 2273 C CA . ILE A 1 300 ? -0.653 2.304 21.380 1.00 96.38 300 ILE A CA 1
ATOM 2274 C C . ILE A 1 300 ? -1.719 2.336 22.483 1.00 96.38 300 ILE A C 1
ATOM 2276 O O . ILE A 1 300 ? -2.657 3.133 22.408 1.00 96.38 300 ILE A O 1
ATOM 2280 N N . VAL A 1 301 ? -1.589 1.493 23.511 1.00 96.06 301 VAL A N 1
ATOM 2281 C CA . VAL A 1 301 ? -2.518 1.472 24.650 1.00 96.06 301 VAL A CA 1
ATOM 2282 C C . VAL A 1 301 ? -2.475 2.800 25.400 1.00 96.06 301 VAL A C 1
ATOM 2284 O O . VAL A 1 301 ? -3.529 3.311 25.773 1.00 96.06 301 VAL A O 1
ATOM 2287 N N . GLU A 1 302 ? -1.304 3.402 25.580 1.00 94.88 302 GLU A N 1
ATOM 2288 C CA . GLU A 1 302 ? -1.182 4.694 26.254 1.00 94.88 302 GLU A CA 1
ATOM 2289 C C . GLU A 1 302 ? -1.834 5.829 25.448 1.00 94.88 302 GLU A C 1
ATOM 2291 O O . GLU A 1 302 ? -2.536 6.668 26.018 1.00 94.88 302 GLU A O 1
ATOM 2296 N N . ALA A 1 303 ? -1.728 5.806 24.114 1.00 95.62 303 ALA A N 1
ATOM 2297 C CA . ALA A 1 303 ? -2.479 6.716 23.246 1.00 95.62 303 ALA A CA 1
ATOM 2298 C C . ALA A 1 303 ? -4.004 6.526 23.390 1.00 95.62 303 ALA A C 1
ATOM 2300 O O . ALA A 1 303 ? -4.754 7.505 23.421 1.00 95.62 303 ALA A O 1
ATOM 2301 N N . MET A 1 304 ? -4.474 5.280 23.528 1.00 95.38 304 MET A N 1
ATOM 2302 C CA . MET A 1 304 ? -5.888 4.973 23.792 1.00 95.38 304 MET A CA 1
ATOM 2303 C C . MET A 1 304 ? -6.343 5.466 25.165 1.00 95.38 304 MET A C 1
ATOM 2305 O O . MET A 1 304 ? -7.429 6.034 25.274 1.00 95.38 304 MET A O 1
ATOM 2309 N N . MET A 1 305 ? -5.519 5.290 26.199 1.00 93.56 305 MET A N 1
ATOM 2310 C CA . MET A 1 305 ? -5.809 5.772 27.548 1.00 93.56 305 MET A CA 1
ATOM 2311 C C . MET A 1 305 ? -5.886 7.297 27.584 1.00 93.56 305 MET A C 1
ATOM 2313 O O . MET A 1 305 ? -6.875 7.831 28.090 1.00 93.56 305 MET A O 1
ATOM 2317 N N . SER A 1 306 ? -4.917 7.973 26.962 1.00 91.94 306 SER A N 1
ATOM 2318 C CA . SER A 1 306 ? -4.856 9.433 26.845 1.00 91.94 306 SER A CA 1
ATOM 2319 C C . SER A 1 306 ? -6.091 10.006 26.147 1.00 91.94 306 SER A C 1
ATOM 2321 O O . SER A 1 306 ? -6.730 10.909 26.680 1.00 91.94 306 SER A O 1
ATOM 2323 N N . ALA A 1 307 ? -6.492 9.439 25.003 1.00 91.44 307 ALA A N 1
ATOM 2324 C CA . ALA A 1 307 ? -7.712 9.856 24.309 1.00 91.44 307 ALA A CA 1
ATOM 2325 C C . ALA A 1 307 ? -8.976 9.579 25.141 1.00 91.44 307 ALA A C 1
ATOM 2327 O O . ALA A 1 307 ? -9.943 10.323 25.085 1.00 91.44 307 ALA A O 1
ATOM 2328 N N . SER A 1 308 ? -8.990 8.512 25.943 1.00 87.62 308 SER A N 1
ATOM 2329 C CA . SER A 1 308 ? -10.153 8.157 26.764 1.00 87.62 308 SER A CA 1
ATOM 2330 C C . SER A 1 308 ? -10.338 9.031 28.011 1.00 87.62 308 SER A C 1
ATOM 2332 O O . SER A 1 308 ? -11.417 9.002 28.608 1.00 87.62 308 SER A O 1
ATOM 2334 N N . ALA A 1 309 ? -9.311 9.784 28.419 1.00 84.12 309 ALA A N 1
ATOM 2335 C CA . ALA A 1 309 ? -9.360 10.670 29.581 1.00 84.12 309 ALA A CA 1
ATOM 2336 C C . ALA A 1 309 ? -10.282 11.881 29.355 1.00 84.12 309 ALA A C 1
ATOM 2338 O O . ALA A 1 309 ? -10.868 12.398 30.306 1.00 84.12 309 ALA A O 1
ATOM 2339 N N . SER A 1 310 ? -10.478 12.296 28.098 1.00 74.00 310 SER A N 1
ATOM 2340 C CA . SER A 1 310 ? -11.412 13.371 27.742 1.00 74.00 310 SER A CA 1
ATOM 2341 C C . SER A 1 310 ? -12.884 12.978 27.941 1.00 74.00 310 SER A C 1
ATOM 2343 O O . SER A 1 310 ? -13.734 13.851 28.087 1.00 74.00 310 SER A O 1
ATOM 2345 N N . ALA A 1 311 ? -13.193 11.677 28.045 1.00 70.06 311 ALA A N 1
ATOM 2346 C CA . ALA A 1 311 ? -14.546 11.162 28.287 1.00 70.06 311 ALA A CA 1
ATOM 2347 C C . ALA A 1 311 ? -14.995 11.205 29.767 1.00 70.06 311 ALA A C 1
ATOM 2349 O O . ALA A 1 311 ? -16.070 10.693 30.093 1.00 70.06 311 ALA A O 1
ATOM 2350 N N . GLY A 1 312 ? -14.183 11.775 30.666 1.00 67.38 312 GLY A N 1
ATOM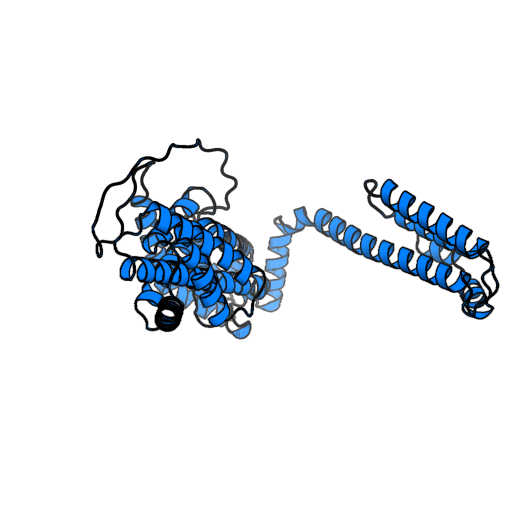 2351 C CA . GLY A 1 312 ? -14.519 12.008 32.076 1.00 67.38 312 GLY A CA 1
ATOM 2352 C C . GLY A 1 312 ? -13.426 11.566 33.052 1.00 67.38 312 GLY A C 1
ATOM 2353 O O . GLY A 1 312 ? -12.614 10.694 32.741 1.00 67.38 312 GLY A O 1
ATOM 2354 N N . SER A 1 313 ? -13.421 12.145 34.261 1.00 66.31 313 SER A N 1
ATOM 2355 C CA . SER A 1 313 ? -12.474 11.739 35.305 1.00 66.31 313 SER A CA 1
ATOM 2356 C C . SER A 1 313 ? -12.857 10.376 35.890 1.00 66.31 313 SER A C 1
ATOM 2358 O O . SER A 1 313 ? -14.016 10.093 36.202 1.00 66.31 313 SER A O 1
ATOM 2360 N N . LEU A 1 314 ? -11.864 9.502 36.014 1.00 70.56 314 LEU A N 1
ATOM 2361 C CA . LEU A 1 314 ? -11.997 8.174 36.602 1.00 70.56 314 LEU A CA 1
ATOM 2362 C C . LEU A 1 314 ? -11.112 8.107 37.838 1.00 70.56 314 LEU A C 1
ATOM 2364 O O . LEU A 1 314 ? -10.079 8.769 37.900 1.00 70.56 314 LEU A O 1
ATOM 2368 N N . SER A 1 315 ? -11.496 7.280 38.808 1.00 79.25 315 SER A N 1
ATOM 2369 C CA . SER A 1 315 ? -10.576 6.914 39.882 1.00 79.25 315 SER A CA 1
ATOM 2370 C C . SER A 1 315 ? -9.404 6.107 39.322 1.00 79.25 315 SER A C 1
ATOM 2372 O O . SER A 1 315 ? -9.573 5.360 38.354 1.00 79.25 315 SER A O 1
ATOM 2374 N N . ASP A 1 316 ? -8.243 6.182 39.969 1.00 80.50 316 ASP A N 1
ATOM 2375 C CA . ASP A 1 316 ? -7.032 5.465 39.541 1.00 80.50 316 ASP A CA 1
ATOM 2376 C C . ASP A 1 316 ? -7.267 3.958 39.361 1.00 80.50 316 ASP A C 1
ATOM 2378 O O . ASP A 1 316 ? -6.820 3.359 38.381 1.00 80.50 316 ASP A O 1
ATOM 2382 N N . ALA A 1 317 ? -8.061 3.348 40.248 1.00 84.81 317 ALA A N 1
ATOM 2383 C CA . ALA A 1 317 ? -8.448 1.941 40.145 1.00 84.81 317 ALA A CA 1
ATOM 2384 C C . ALA A 1 317 ? -9.237 1.636 38.858 1.00 84.81 317 ALA A C 1
ATOM 2386 O O . ALA A 1 317 ? -9.018 0.606 38.217 1.00 84.81 317 ALA A O 1
ATOM 2387 N N . ARG A 1 318 ? -10.139 2.536 38.448 1.00 82.94 318 ARG A N 1
ATOM 2388 C CA . ARG A 1 318 ? -10.952 2.374 37.236 1.00 82.94 318 ARG A CA 1
ATOM 2389 C C . ARG A 1 318 ? -10.139 2.655 35.973 1.00 82.94 318 ARG A C 1
ATOM 2391 O O . ARG A 1 318 ? -10.303 1.941 34.988 1.00 82.94 318 ARG A O 1
ATOM 2398 N N . THR A 1 319 ? -9.218 3.615 36.025 1.00 85.94 319 THR A N 1
ATOM 2399 C CA . THR A 1 319 ? -8.230 3.869 34.965 1.00 85.94 319 THR A CA 1
ATOM 2400 C C . THR A 1 319 ? -7.352 2.639 34.725 1.00 85.94 319 THR A C 1
ATOM 2402 O O . THR A 1 319 ? -7.176 2.216 33.581 1.00 85.94 319 THR A O 1
ATOM 2405 N N . GLN A 1 320 ? -6.860 2.003 35.792 1.00 88.19 320 GLN A N 1
ATOM 2406 C CA . GLN A 1 320 ? -6.040 0.797 35.678 1.00 88.19 320 GLN A CA 1
ATOM 2407 C C . GLN A 1 320 ? -6.839 -0.412 35.166 1.00 88.19 320 GLN A C 1
ATOM 2409 O O . GLN A 1 320 ? -6.348 -1.149 34.309 1.00 88.19 320 GLN A O 1
ATOM 2414 N N . ALA A 1 321 ? -8.080 -0.596 35.627 1.00 89.19 321 ALA A N 1
ATOM 2415 C CA . ALA A 1 321 ? -8.962 -1.646 35.116 1.00 89.19 321 ALA A CA 1
ATOM 2416 C C . ALA A 1 321 ? -9.248 -1.468 33.613 1.00 89.19 321 ALA A C 1
ATOM 2418 O O . ALA A 1 321 ? -9.135 -2.426 32.845 1.00 89.19 321 ALA A O 1
ATOM 2419 N N . ARG A 1 322 ? -9.535 -0.234 33.172 1.00 89.69 322 ARG A N 1
ATOM 2420 C CA . ARG A 1 322 ? -9.714 0.096 31.751 1.00 89.69 322 ARG A CA 1
ATOM 2421 C C . ARG A 1 322 ? -8.471 -0.251 30.938 1.00 89.69 322 ARG A C 1
ATOM 2423 O O . ARG A 1 322 ? -8.593 -0.915 29.911 1.00 89.69 322 ARG A O 1
ATOM 2430 N N . ARG A 1 323 ? -7.282 0.152 31.403 1.00 93.44 323 ARG A N 1
ATOM 2431 C CA . ARG A 1 323 ? -6.005 -0.156 30.738 1.00 93.44 323 ARG A CA 1
ATOM 2432 C C . ARG A 1 323 ? -5.854 -1.661 30.516 1.00 93.44 323 ARG A C 1
ATOM 2434 O O . ARG A 1 323 ? -5.621 -2.086 29.391 1.00 93.44 323 ARG A O 1
ATOM 2441 N N . GLN A 1 324 ? -6.075 -2.471 31.552 1.00 93.19 324 GLN A N 1
ATOM 2442 C CA . GLN A 1 324 ? -5.993 -3.934 31.451 1.00 93.19 324 GLN A CA 1
ATOM 2443 C C . GLN A 1 324 ? -6.994 -4.517 30.442 1.00 93.19 324 GLN A C 1
ATOM 2445 O O . GLN A 1 324 ? -6.642 -5.408 29.663 1.00 93.19 324 GLN A O 1
ATOM 2450 N N . ILE A 1 325 ? -8.235 -4.017 30.431 1.00 92.88 325 ILE A N 1
ATOM 2451 C CA . ILE A 1 325 ? -9.257 -4.444 29.468 1.00 92.88 325 ILE A CA 1
ATOM 2452 C C . ILE A 1 325 ? -8.820 -4.091 28.045 1.00 92.88 325 ILE A C 1
ATOM 2454 O O . ILE A 1 325 ? -8.841 -4.971 27.182 1.00 92.88 325 ILE A O 1
ATOM 2458 N N . ILE A 1 326 ? -8.390 -2.849 27.808 1.00 94.25 326 ILE A N 1
ATOM 2459 C CA . ILE A 1 326 ? -7.928 -2.381 26.498 1.00 94.25 326 ILE A CA 1
ATOM 2460 C C . ILE A 1 326 ? -6.754 -3.228 26.009 1.00 94.25 326 ILE A C 1
ATOM 2462 O O . ILE A 1 326 ? -6.842 -3.775 24.913 1.00 94.25 326 ILE A O 1
ATOM 2466 N N . THR A 1 327 ? -5.702 -3.407 26.815 1.00 95.88 327 THR A N 1
ATOM 2467 C CA . THR A 1 327 ? -4.524 -4.202 26.432 1.00 95.88 327 THR A CA 1
ATOM 2468 C C . THR A 1 327 ? -4.919 -5.621 26.040 1.00 95.88 327 THR A C 1
ATOM 2470 O O . THR A 1 327 ? -4.549 -6.102 24.969 1.00 95.88 327 THR A O 1
ATOM 2473 N N . ARG A 1 328 ? -5.725 -6.291 26.873 1.00 95.69 328 ARG A N 1
ATOM 2474 C CA . ARG A 1 328 ? -6.147 -7.675 26.627 1.00 95.69 328 ARG A CA 1
ATOM 2475 C C . ARG A 1 328 ? -6.987 -7.802 25.358 1.00 95.69 328 ARG A C 1
ATOM 2477 O O . ARG A 1 328 ? -6.775 -8.724 24.573 1.00 95.69 328 ARG A O 1
ATOM 2484 N N . VAL A 1 329 ? -7.962 -6.911 25.170 1.00 94.94 329 VAL A N 1
ATOM 2485 C CA . VAL A 1 329 ? -8.867 -6.959 24.014 1.00 94.94 329 VAL A CA 1
ATOM 2486 C C . VAL A 1 329 ? -8.125 -6.584 22.734 1.00 94.94 329 VAL A C 1
ATOM 2488 O O . VAL A 1 329 ? -8.335 -7.245 21.720 1.00 94.94 329 VAL A O 1
ATOM 2491 N N . LEU A 1 330 ? -7.232 -5.592 22.775 1.00 96.19 330 LEU A N 1
ATOM 2492 C CA . LEU A 1 330 ? -6.411 -5.190 21.634 1.00 96.19 330 LEU A CA 1
ATOM 2493 C C . LEU A 1 330 ? -5.486 -6.324 21.187 1.00 96.19 330 LEU A C 1
ATOM 2495 O O . LEU A 1 330 ? -5.535 -6.707 20.022 1.00 96.19 330 LEU A O 1
ATOM 2499 N N . LEU A 1 331 ? -4.712 -6.908 22.109 1.00 95.38 331 LEU A N 1
ATOM 2500 C CA . LEU A 1 331 ? -3.809 -8.018 21.793 1.00 95.38 331 LEU A CA 1
ATOM 2501 C C . LEU A 1 331 ? -4.561 -9.198 21.183 1.00 95.38 331 LEU A C 1
ATOM 2503 O O . LEU A 1 331 ? -4.140 -9.726 20.160 1.00 95.38 331 LEU A O 1
ATOM 2507 N N . LYS A 1 332 ? -5.707 -9.572 21.764 1.00 95.44 332 LYS A N 1
ATOM 2508 C CA . LYS A 1 332 ? -6.554 -10.632 21.211 1.00 95.44 332 LYS A CA 1
ATOM 2509 C C . LYS A 1 332 ? -7.077 -10.276 19.815 1.00 95.44 332 LYS A C 1
ATOM 2511 O O . LYS A 1 332 ? -7.005 -11.098 18.912 1.00 95.44 332 LYS A O 1
ATOM 2516 N N . SER A 1 333 ? -7.564 -9.050 19.626 1.00 94.81 333 SER A N 1
ATOM 2517 C CA . SER A 1 333 ? -8.158 -8.592 18.358 1.00 94.81 333 SER A CA 1
ATOM 2518 C C . SER A 1 333 ? -7.141 -8.430 17.224 1.00 94.81 333 SER A C 1
ATOM 2520 O O . SER A 1 333 ? -7.548 -8.285 16.075 1.00 94.81 333 SER A O 1
ATOM 2522 N N . LEU A 1 334 ? -5.841 -8.426 17.533 1.00 94.38 334 LEU A N 1
ATOM 2523 C CA . LEU A 1 334 ? -4.748 -8.387 16.558 1.00 94.38 334 LEU A CA 1
ATOM 2524 C C . LEU A 1 334 ? -4.195 -9.780 16.215 1.00 94.38 334 LEU A C 1
ATOM 2526 O O . LEU A 1 334 ? -3.345 -9.893 15.335 1.00 94.38 334 LEU A O 1
ATOM 2530 N N . GLN A 1 335 ? -4.666 -10.846 16.869 1.00 93.44 335 GLN A N 1
ATOM 2531 C CA . GLN A 1 335 ? -4.279 -12.211 16.515 1.00 93.44 335 GLN A CA 1
ATOM 2532 C C . GLN A 1 335 ? -4.931 -12.631 15.194 1.00 93.44 335 GLN A C 1
ATOM 2534 O O . GLN A 1 335 ? -6.127 -12.428 14.993 1.00 93.44 335 GLN A O 1
ATOM 2539 N N . ALA A 1 336 ? -4.158 -13.282 14.320 1.00 89.25 336 ALA A N 1
ATOM 2540 C CA . ALA A 1 336 ? -4.586 -13.661 12.969 1.00 89.25 336 ALA A CA 1
ATOM 2541 C C . ALA A 1 336 ? -5.885 -14.489 12.932 1.00 89.25 336 ALA A C 1
ATOM 2543 O O . ALA A 1 336 ? -6.694 -14.357 12.010 1.00 89.25 336 ALA A O 1
ATOM 2544 N N . ASP A 1 337 ? -6.106 -15.327 13.947 1.00 91.19 337 ASP A N 1
ATOM 2545 C CA . ASP A 1 337 ? -7.279 -16.191 14.023 1.00 91.19 337 ASP A CA 1
ATOM 2546 C C . ASP A 1 337 ? -8.528 -15.529 14.598 1.00 91.19 337 ASP A C 1
ATOM 2548 O O . ASP A 1 337 ? -9.630 -16.064 14.418 1.00 91.19 337 ASP A O 1
ATOM 2552 N N . ASP A 1 338 ? -8.382 -14.357 15.217 1.00 95.56 338 ASP A N 1
ATOM 2553 C CA . ASP A 1 338 ? -9.484 -13.652 15.849 1.00 95.56 338 ASP A CA 1
ATOM 2554 C C . ASP A 1 338 ? -10.493 -13.124 14.814 1.00 95.56 338 ASP A C 1
ATOM 2556 O O . ASP A 1 338 ? -10.171 -12.674 13.708 1.00 95.56 338 ASP A O 1
ATOM 2560 N N . VAL A 1 339 ? -11.774 -13.190 15.176 1.00 95.12 339 VAL A N 1
ATOM 2561 C CA . VAL A 1 339 ? -12.877 -12.784 14.298 1.00 95.12 339 VAL A CA 1
ATOM 2562 C C . VAL A 1 339 ? -12.855 -11.275 14.041 1.00 95.12 339 VAL A C 1
ATOM 2564 O O . VAL A 1 339 ? -13.235 -10.840 12.949 1.00 95.12 339 VAL A O 1
ATOM 2567 N N . VAL A 1 340 ? -12.418 -10.469 15.015 1.00 94.88 340 VAL A N 1
ATOM 2568 C CA . VAL A 1 340 ? -12.248 -9.020 14.858 1.00 94.88 340 VAL A CA 1
ATOM 2569 C C . VAL A 1 340 ? -11.146 -8.748 13.845 1.00 94.88 340 VAL A C 1
ATOM 2571 O O . VAL A 1 340 ? -11.402 -8.012 12.891 1.00 94.88 340 VAL A O 1
ATOM 2574 N N . PHE A 1 341 ? -9.991 -9.411 13.971 1.00 95.56 341 PHE A N 1
ATOM 2575 C CA . PHE A 1 341 ? -8.892 -9.281 13.013 1.00 95.56 341 PHE A CA 1
ATOM 2576 C C . PHE A 1 341 ? -9.354 -9.584 11.585 1.00 95.56 341 PHE A C 1
ATOM 2578 O O . PHE A 1 341 ? -9.203 -8.753 10.690 1.00 95.56 341 PHE A O 1
ATOM 2585 N N . LYS A 1 342 ? -10.008 -10.733 11.368 1.00 95.69 342 LYS A N 1
ATOM 2586 C CA . LYS A 1 342 ? -10.509 -11.146 10.043 1.00 95.69 342 LYS A CA 1
ATOM 2587 C C . LYS A 1 342 ? -11.503 -10.135 9.458 1.00 95.69 342 LYS A C 1
ATOM 2589 O O . LYS A 1 342 ? -11.424 -9.804 8.274 1.00 95.69 342 LYS A O 1
ATOM 2594 N N . LYS A 1 343 ? -12.416 -9.595 10.276 1.00 96.06 343 LYS A N 1
ATOM 2595 C CA . LYS A 1 343 ? -13.391 -8.574 9.845 1.00 96.06 343 LYS A CA 1
ATOM 2596 C C . LYS A 1 343 ? -12.730 -7.237 9.508 1.00 96.06 343 LYS A C 1
ATOM 2598 O O . LYS A 1 343 ? -13.061 -6.650 8.477 1.00 96.06 343 LYS A O 1
ATOM 2603 N N . VAL A 1 344 ? -11.811 -6.762 10.351 1.00 97.25 344 VAL A N 1
ATOM 2604 C CA . VAL A 1 344 ? -11.077 -5.509 10.125 1.00 97.25 344 VAL A CA 1
ATOM 2605 C C . VAL A 1 344 ? -10.184 -5.638 8.898 1.00 97.25 344 VAL A C 1
ATOM 2607 O O . VAL A 1 344 ? -10.301 -4.824 7.986 1.00 97.25 344 VAL A O 1
ATOM 2610 N N . SER A 1 345 ? -9.385 -6.701 8.808 1.00 97.19 345 SER A N 1
ATOM 2611 C CA . SER A 1 345 ? -8.526 -6.989 7.656 1.00 97.19 345 SER A CA 1
ATOM 2612 C C . SER A 1 345 ? -9.325 -7.040 6.350 1.00 97.19 345 SER A C 1
ATOM 2614 O O . SER A 1 345 ? -8.973 -6.364 5.383 1.00 97.19 345 SER A O 1
ATOM 2616 N N . ARG A 1 346 ? -10.488 -7.713 6.326 1.00 96.62 346 ARG A N 1
ATOM 2617 C CA . ARG A 1 346 ? -11.368 -7.722 5.144 1.00 96.62 346 ARG A CA 1
ATOM 2618 C C . ARG A 1 346 ? -11.910 -6.334 4.797 1.00 96.62 346 ARG A C 1
ATOM 2620 O O . ARG A 1 346 ? -12.000 -6.007 3.614 1.00 96.62 346 ARG A O 1
ATOM 2627 N N . ALA A 1 347 ? -12.273 -5.513 5.784 1.00 97.81 347 ALA A N 1
ATOM 2628 C CA . ALA A 1 347 ? -12.737 -4.145 5.545 1.00 97.81 347 ALA A CA 1
ATOM 2629 C C . ALA A 1 347 ? -11.624 -3.259 4.960 1.00 97.81 347 ALA A C 1
ATOM 2631 O O . ALA A 1 347 ? -11.874 -2.530 3.999 1.00 97.81 347 ALA A O 1
ATOM 2632 N N . VAL A 1 348 ? -10.398 -3.374 5.481 1.00 98.44 348 VAL A N 1
ATOM 2633 C CA . VAL A 1 348 ? -9.211 -2.677 4.965 1.00 98.44 348 VAL A CA 1
ATOM 2634 C C . VAL A 1 348 ? -8.877 -3.150 3.551 1.00 98.44 348 VAL A C 1
ATOM 2636 O O . VAL A 1 348 ? -8.729 -2.323 2.654 1.00 98.44 348 VAL A O 1
ATOM 2639 N N . HIS A 1 349 ? -8.874 -4.460 3.305 1.00 98.19 349 HIS A N 1
ATOM 2640 C CA . HIS A 1 349 ? -8.697 -5.034 1.972 1.00 98.19 349 HIS A CA 1
ATOM 2641 C C . HIS A 1 349 ? -9.730 -4.496 0.973 1.00 98.19 349 HIS A C 1
ATOM 2643 O O . HIS A 1 349 ? -9.367 -4.020 -0.101 1.00 98.19 349 HIS A O 1
ATOM 2649 N N . CYS A 1 350 ? -11.016 -4.485 1.342 1.00 97.88 350 CYS A N 1
ATOM 2650 C CA . CYS A 1 350 ? -12.075 -3.912 0.508 1.00 97.88 350 CYS A CA 1
ATOM 2651 C C . CYS A 1 350 ? -11.853 -2.417 0.238 1.00 97.88 350 CYS A C 1
ATOM 2653 O O . CYS A 1 350 ? -12.181 -1.937 -0.847 1.00 97.88 350 CYS A O 1
ATOM 2655 N N . ALA A 1 351 ? -11.310 -1.677 1.209 1.00 98.38 351 ALA A N 1
ATOM 2656 C CA . ALA A 1 351 ? -11.021 -0.261 1.043 1.00 98.38 351 ALA A CA 1
ATOM 2657 C C . ALA A 1 351 ? -9.895 -0.033 0.027 1.00 98.38 351 ALA A C 1
ATOM 2659 O O . ALA A 1 351 ? -10.064 0.755 -0.903 1.00 98.38 351 ALA A O 1
ATOM 2660 N N . PHE A 1 352 ? -8.791 -0.778 0.149 1.00 98.56 352 PHE A N 1
ATOM 2661 C CA . PHE A 1 352 ? -7.706 -0.758 -0.832 1.00 98.56 352 PHE A CA 1
ATOM 2662 C C . PHE A 1 352 ? -8.195 -1.188 -2.215 1.00 98.56 352 PHE A C 1
ATOM 2664 O O . PHE A 1 352 ? -7.949 -0.473 -3.181 1.00 98.56 352 PHE A O 1
ATOM 2671 N N . ARG A 1 353 ? -8.960 -2.283 -2.321 1.00 98.12 353 ARG A N 1
ATOM 2672 C CA . ARG A 1 353 ? -9.591 -2.722 -3.577 1.00 98.12 353 ARG A CA 1
ATOM 2673 C C . ARG A 1 353 ? -10.406 -1.619 -4.231 1.00 98.12 353 ARG A C 1
ATOM 2675 O O . ARG A 1 353 ? -10.315 -1.416 -5.439 1.00 98.12 353 ARG A O 1
ATOM 2682 N N . GLY A 1 354 ? -11.197 -0.909 -3.429 1.00 96.81 354 GLY A N 1
ATOM 2683 C CA . GLY A 1 354 ? -12.034 0.185 -3.892 1.00 96.81 354 GLY A CA 1
ATOM 2684 C C . GLY A 1 354 ? -11.239 1.265 -4.623 1.00 96.81 354 GLY A C 1
ATOM 2685 O O . GLY A 1 354 ? -11.648 1.697 -5.696 1.00 96.81 354 GLY A O 1
ATOM 2686 N N . VAL A 1 355 ? -10.079 1.644 -4.088 1.00 98.00 355 VAL A N 1
ATOM 2687 C CA . VAL A 1 355 ? -9.196 2.645 -4.705 1.00 98.00 355 VAL A CA 1
ATOM 2688 C C . VAL A 1 355 ? -8.376 2.046 -5.845 1.00 98.00 355 VAL A C 1
ATOM 2690 O O . VAL A 1 355 ? -8.317 2.613 -6.931 1.00 98.00 355 VAL A O 1
ATOM 2693 N N . VAL A 1 356 ? -7.759 0.883 -5.629 1.00 97.88 356 VAL A N 1
ATOM 2694 C CA . VAL A 1 356 ? -6.877 0.238 -6.609 1.00 97.88 356 VAL A CA 1
ATOM 2695 C C . VAL A 1 356 ? -7.627 -0.067 -7.904 1.00 97.88 356 VAL A C 1
ATOM 2697 O O . VAL A 1 356 ? -7.084 0.180 -8.975 1.00 97.88 356 VAL A O 1
ATOM 2700 N N . LEU A 1 357 ? -8.874 -0.542 -7.838 1.00 97.25 357 LEU A N 1
ATOM 2701 C CA . LEU A 1 357 ? -9.688 -0.812 -9.028 1.00 97.25 357 LEU A CA 1
ATOM 2702 C C . LEU A 1 357 ? -10.525 0.402 -9.459 1.00 97.25 357 LEU A C 1
ATOM 2704 O O . LEU A 1 357 ? -10.654 0.660 -10.651 1.00 97.25 357 LEU A O 1
ATOM 2708 N N . GLY A 1 358 ? -11.045 1.187 -8.512 1.00 94.50 358 GLY A N 1
ATOM 2709 C CA . GLY A 1 358 ? -11.924 2.331 -8.784 1.00 94.50 358 GLY A CA 1
ATOM 2710 C C . GLY A 1 358 ? -11.222 3.672 -9.023 1.00 94.50 358 GLY A C 1
ATOM 2711 O O . GLY A 1 358 ? -11.915 4.678 -9.156 1.00 94.50 358 GLY A O 1
ATOM 2712 N N . GLY A 1 359 ? -9.885 3.705 -9.055 1.00 94.94 359 GLY A N 1
ATOM 2713 C CA . GLY A 1 359 ? -9.072 4.921 -9.195 1.00 94.94 359 GLY A CA 1
ATOM 2714 C C . GLY A 1 359 ? -8.950 5.733 -7.896 1.00 94.94 359 GLY A C 1
ATOM 2715 O O . GLY A 1 359 ? -9.668 5.490 -6.929 1.00 94.94 359 GLY A O 1
ATOM 2716 N N . SER A 1 360 ? -8.058 6.735 -7.858 1.00 93.38 360 SER A N 1
ATOM 2717 C CA . SER A 1 360 ? -7.883 7.592 -6.660 1.00 93.38 360 SER A CA 1
ATOM 2718 C C . SER A 1 360 ? -8.806 8.813 -6.606 1.00 93.38 360 SER A C 1
ATOM 2720 O O . SER A 1 360 ? -8.730 9.614 -5.678 1.00 93.38 360 SER A O 1
ATOM 2722 N N . GLY A 1 361 ? -9.710 8.946 -7.580 1.00 91.56 361 GLY A N 1
ATOM 2723 C CA . GLY A 1 361 ? -10.741 9.982 -7.588 1.00 91.56 361 GLY A CA 1
ATOM 2724 C C . GLY A 1 361 ? -11.890 9.719 -6.604 1.00 91.56 361 GLY A C 1
ATOM 2725 O O . GLY A 1 361 ? -11.873 8.788 -5.796 1.00 91.56 361 GLY A O 1
ATOM 2726 N N . ALA A 1 362 ? -12.952 10.522 -6.723 1.00 90.94 362 ALA A N 1
ATOM 2727 C CA . ALA A 1 362 ? -14.103 10.493 -5.815 1.00 90.94 362 ALA A CA 1
ATOM 2728 C C . ALA A 1 362 ? -14.763 9.107 -5.683 1.00 90.94 362 ALA A C 1
ATOM 2730 O O . ALA A 1 362 ? -15.248 8.750 -4.611 1.00 90.94 362 ALA A O 1
ATOM 2731 N N . LYS A 1 363 ? -14.782 8.313 -6.760 1.00 91.00 363 LYS A N 1
ATOM 2732 C CA . LYS A 1 363 ? -15.372 6.968 -6.780 1.00 91.00 363 LYS A CA 1
ATOM 2733 C C . LYS A 1 363 ? -14.616 6.000 -5.867 1.00 91.00 363 LYS A C 1
ATOM 2735 O O . LYS A 1 363 ? -15.219 5.439 -4.953 1.00 91.00 363 LYS A O 1
ATOM 2740 N N . GLY A 1 364 ? -13.305 5.848 -6.059 1.00 93.31 364 GLY A N 1
ATOM 2741 C CA . GLY A 1 364 ? -12.482 5.003 -5.193 1.00 93.31 364 GLY A CA 1
ATOM 2742 C C . GLY A 1 364 ? -12.433 5.504 -3.751 1.00 93.31 364 GLY A C 1
ATOM 2743 O O . GLY A 1 364 ? -12.510 4.697 -2.826 1.00 93.31 364 GLY A O 1
ATOM 2744 N N . GLN A 1 365 ? -12.423 6.826 -3.538 1.00 95.06 365 GLN A N 1
ATOM 2745 C CA . GLN A 1 365 ? -12.508 7.404 -2.195 1.00 95.06 365 GLN A CA 1
ATOM 2746 C C . GLN A 1 365 ? -13.812 7.019 -1.480 1.00 95.06 365 GLN A C 1
ATOM 2748 O O . GLN A 1 365 ? -13.768 6.601 -0.324 1.00 95.06 365 GLN A O 1
ATOM 2753 N N . LYS A 1 366 ? -14.964 7.098 -2.162 1.00 95.06 366 LYS A N 1
ATOM 2754 C CA . LYS A 1 366 ? -16.259 6.671 -1.604 1.00 95.06 366 LYS A CA 1
ATOM 2755 C C . LYS A 1 366 ? -16.291 5.175 -1.292 1.00 95.06 366 LYS A C 1
ATOM 2757 O O . LYS A 1 366 ? -16.839 4.790 -0.264 1.00 95.06 366 LYS A O 1
ATOM 2762 N N . LEU A 1 367 ? -15.691 4.334 -2.138 1.00 95.75 367 LEU A N 1
ATOM 2763 C CA . LEU A 1 367 ? -15.573 2.894 -1.871 1.00 95.75 367 LEU A CA 1
ATOM 2764 C C . LEU A 1 367 ? -14.725 2.609 -0.628 1.00 95.75 367 LEU A C 1
ATOM 2766 O O . LEU A 1 367 ? -15.122 1.797 0.209 1.00 95.75 367 LEU A O 1
ATOM 2770 N N . ALA A 1 368 ? -13.583 3.286 -0.493 1.00 97.38 368 ALA A N 1
ATOM 2771 C CA . ALA A 1 368 ? -12.713 3.148 0.670 1.00 97.38 368 ALA A CA 1
ATOM 2772 C C . ALA A 1 368 ? -13.423 3.563 1.960 1.00 97.38 368 ALA A C 1
ATOM 2774 O O . ALA A 1 368 ? -13.437 2.824 2.944 1.00 97.38 368 ALA A O 1
ATOM 2775 N N . ASP A 1 369 ? -14.066 4.725 1.924 1.00 96.50 369 ASP A N 1
ATOM 2776 C CA . ASP A 1 369 ? -14.845 5.272 3.025 1.00 96.50 369 ASP A CA 1
ATOM 2777 C C . ASP A 1 369 ? -16.011 4.347 3.427 1.00 96.50 369 ASP A C 1
ATOM 2779 O O . ASP A 1 369 ? -16.141 3.992 4.600 1.00 96.50 369 ASP A O 1
ATOM 2783 N N . ALA A 1 370 ? -16.805 3.860 2.466 1.00 95.50 370 ALA A N 1
ATOM 2784 C CA . ALA A 1 370 ? -17.888 2.909 2.722 1.00 95.50 370 ALA A CA 1
ATOM 2785 C C . ALA A 1 370 ? -17.379 1.593 3.332 1.00 95.50 370 ALA A C 1
ATOM 2787 O O . ALA A 1 370 ? -17.983 1.061 4.268 1.00 95.50 370 ALA A O 1
ATOM 2788 N N . ALA A 1 371 ? -16.247 1.077 2.846 1.00 96.25 371 ALA A N 1
ATOM 2789 C CA . ALA A 1 371 ? -15.659 -0.144 3.370 1.00 96.25 371 ALA A CA 1
ATOM 2790 C C . ALA A 1 371 ? -15.196 0.013 4.827 1.00 96.25 371 ALA A C 1
ATOM 2792 O O . ALA A 1 371 ? -15.561 -0.817 5.659 1.00 96.25 371 ALA A O 1
ATOM 2793 N N . LEU A 1 372 ? -14.470 1.088 5.141 1.00 97.19 372 LEU A N 1
ATOM 2794 C CA . LEU A 1 372 ? -13.933 1.356 6.480 1.00 97.19 372 LEU A CA 1
ATOM 2795 C C . LEU A 1 372 ? -15.005 1.789 7.485 1.00 97.19 372 LEU A C 1
ATOM 2797 O O . LEU A 1 372 ? -14.881 1.515 8.680 1.00 97.19 372 LEU A O 1
ATOM 2801 N N . ARG A 1 373 ? -16.091 2.423 7.026 1.00 94.81 373 ARG A N 1
ATOM 2802 C CA . ARG A 1 373 ? -17.227 2.782 7.887 1.00 94.81 373 ARG A CA 1
ATOM 2803 C C . ARG A 1 373 ? -17.839 1.560 8.573 1.00 94.81 373 ARG A C 1
ATOM 2805 O O . ARG A 1 373 ? -18.254 1.670 9.722 1.00 94.81 373 ARG A O 1
ATOM 2812 N N . ARG A 1 374 ? -17.819 0.385 7.929 1.00 91.44 374 ARG A N 1
ATOM 2813 C CA . ARG A 1 374 ? -18.316 -0.882 8.508 1.00 91.44 374 ARG A CA 1
ATOM 2814 C C . ARG A 1 374 ? -17.583 -1.306 9.783 1.00 91.44 374 ARG A C 1
ATOM 2816 O O . ARG A 1 374 ? -18.152 -2.045 10.577 1.00 91.44 374 ARG A O 1
ATOM 2823 N N . VAL A 1 375 ? -16.354 -0.832 9.981 1.00 93.56 375 VAL A N 1
ATOM 2824 C CA . VAL A 1 375 ? -15.546 -1.072 11.189 1.00 93.56 375 VAL A CA 1
ATOM 2825 C C . VAL A 1 375 ? -15.302 0.214 11.983 1.00 93.56 375 VAL A C 1
ATOM 2827 O O . VAL A 1 375 ? -14.416 0.276 12.826 1.00 93.56 375 VAL A O 1
ATOM 2830 N N . GLY A 1 376 ? -16.091 1.264 11.722 1.00 90.44 376 GLY A N 1
ATOM 2831 C CA . GLY A 1 376 ? -16.015 2.530 12.448 1.00 90.44 376 GLY A CA 1
ATOM 2832 C C . GLY A 1 376 ? -14.726 3.323 12.209 1.00 90.44 376 GLY A C 1
ATOM 2833 O O . GLY A 1 376 ? -14.370 4.148 13.051 1.00 90.44 376 GLY A O 1
ATOM 2834 N N . ALA A 1 377 ? -14.040 3.083 11.085 1.00 95.12 377 ALA A N 1
ATOM 2835 C CA . ALA A 1 377 ? -12.710 3.616 10.787 1.00 95.12 377 ALA A CA 1
ATOM 2836 C C . ALA A 1 377 ? -12.669 4.497 9.520 1.00 95.12 377 ALA A C 1
ATOM 2838 O O . ALA A 1 377 ? -11.633 4.622 8.870 1.00 95.12 377 ALA A O 1
ATOM 2839 N N . ALA A 1 378 ? -13.792 5.128 9.155 1.00 94.62 378 ALA A N 1
ATOM 2840 C CA . ALA A 1 378 ? -13.921 5.951 7.944 1.00 94.62 378 ALA A CA 1
ATOM 2841 C C . ALA A 1 378 ? -12.850 7.060 7.822 1.00 94.62 378 ALA A C 1
ATOM 2843 O O . ALA A 1 378 ? -12.401 7.369 6.720 1.00 94.62 378 ALA A O 1
ATOM 2844 N N . LYS A 1 379 ? -12.355 7.594 8.952 1.00 94.62 379 LYS A N 1
ATOM 2845 C CA . LYS A 1 379 ? -11.261 8.586 9.001 1.00 94.62 379 LYS A CA 1
ATOM 2846 C C . LYS A 1 379 ? -9.957 8.102 8.340 1.00 94.62 379 LYS A C 1
ATOM 2848 O O . LYS A 1 379 ? -9.158 8.926 7.906 1.00 94.62 379 LYS A O 1
ATOM 2853 N N . LEU A 1 380 ? -9.755 6.788 8.198 1.00 97.31 380 LEU A N 1
ATOM 2854 C CA . LEU A 1 380 ? -8.582 6.204 7.534 1.00 97.31 380 LEU A CA 1
ATOM 2855 C C . LEU A 1 380 ? -8.675 6.213 5.998 1.00 97.31 380 LEU A C 1
ATOM 2857 O O . LEU A 1 380 ? -7.681 5.907 5.340 1.00 97.31 380 LEU A O 1
ATOM 2861 N N . ALA A 1 381 ? -9.812 6.592 5.399 1.00 97.06 381 ALA A N 1
ATOM 2862 C CA . ALA A 1 381 ? -10.006 6.534 3.947 1.00 97.06 381 ALA A CA 1
ATOM 2863 C C . ALA A 1 381 ? -8.952 7.339 3.170 1.00 97.06 381 ALA A C 1
ATOM 2865 O O . ALA A 1 381 ? -8.398 6.843 2.192 1.00 97.06 381 ALA A O 1
ATOM 2866 N N . GLY A 1 382 ? -8.602 8.543 3.637 1.00 96.19 382 GLY A N 1
ATOM 2867 C CA . GLY A 1 382 ? -7.556 9.355 3.005 1.00 96.19 382 GLY A CA 1
ATOM 2868 C C . GLY A 1 382 ? -6.168 8.703 3.059 1.00 96.19 382 GLY A C 1
ATOM 2869 O O . GLY A 1 382 ? -5.404 8.796 2.098 1.00 96.19 382 GLY A O 1
ATOM 2870 N N . ARG A 1 383 ? -5.854 7.993 4.152 1.00 96.62 383 ARG A N 1
ATOM 2871 C CA . ARG A 1 383 ? -4.602 7.234 4.301 1.00 96.62 383 ARG A CA 1
ATOM 2872 C C . ARG A 1 383 ? -4.560 6.049 3.334 1.00 96.62 383 ARG A C 1
ATOM 2874 O O . ARG A 1 383 ? -3.557 5.864 2.650 1.00 96.62 383 ARG A O 1
ATOM 2881 N N . VAL A 1 384 ? -5.666 5.308 3.221 1.00 98.25 384 VAL A N 1
ATOM 2882 C CA . VAL A 1 384 ? -5.812 4.208 2.252 1.00 98.25 384 VAL A CA 1
ATOM 2883 C C . VAL A 1 384 ? -5.663 4.710 0.818 1.00 98.25 384 VAL A C 1
ATOM 2885 O O . VAL A 1 384 ? -4.929 4.096 0.050 1.00 98.25 384 VAL A O 1
ATOM 2888 N N . VAL A 1 385 ? -6.289 5.839 0.461 1.00 97.94 385 VAL A N 1
ATOM 2889 C CA . VAL A 1 385 ? -6.166 6.418 -0.887 1.00 97.94 385 VAL A CA 1
ATOM 2890 C C . VAL A 1 385 ? -4.704 6.716 -1.217 1.00 97.94 385 VAL A C 1
ATOM 2892 O O . VAL A 1 385 ? -4.204 6.209 -2.217 1.00 97.94 385 VAL A O 1
ATOM 2895 N N . LYS A 1 386 ? -3.986 7.441 -0.348 1.00 96.94 386 LYS A N 1
ATOM 2896 C CA . LYS A 1 386 ? -2.561 7.765 -0.551 1.00 96.94 386 LYS A CA 1
ATOM 2897 C C . LYS A 1 386 ? -1.688 6.517 -0.734 1.00 96.94 386 LYS A C 1
ATOM 2899 O O . LYS A 1 386 ? -0.833 6.490 -1.615 1.00 96.94 386 LYS A O 1
ATOM 2904 N N . ALA A 1 387 ? -1.902 5.479 0.075 1.00 97.56 387 ALA A N 1
ATOM 2905 C CA . ALA A 1 387 ? -1.152 4.229 -0.043 1.00 97.56 387 ALA A CA 1
ATOM 2906 C C . ALA A 1 387 ? -1.496 3.471 -1.341 1.00 97.56 387 ALA A C 1
ATOM 2908 O O . ALA A 1 387 ? -0.605 3.003 -2.050 1.00 97.56 387 ALA A O 1
ATOM 2909 N N . ALA A 1 388 ? -2.780 3.396 -1.698 1.00 98.12 388 ALA A N 1
ATOM 2910 C CA . ALA A 1 388 ? -3.253 2.730 -2.907 1.00 98.12 388 ALA A CA 1
ATOM 2911 C C . ALA A 1 388 ? -2.819 3.440 -4.201 1.00 98.12 388 ALA A C 1
ATOM 2913 O O . ALA A 1 388 ? -2.625 2.778 -5.219 1.00 98.12 388 ALA A O 1
ATOM 2914 N N . GLU A 1 389 ? -2.589 4.757 -4.184 1.00 97.88 389 GLU A N 1
ATOM 2915 C CA . GLU A 1 389 ? -2.034 5.478 -5.337 1.00 97.88 389 GLU A CA 1
ATOM 2916 C C . GLU A 1 389 ? -0.678 4.926 -5.783 1.00 97.88 389 GLU A C 1
ATOM 2918 O O . GLU A 1 389 ? -0.392 4.863 -6.982 1.00 97.88 389 GLU A O 1
ATOM 2923 N N . VAL A 1 390 ? 0.151 4.483 -4.833 1.00 97.88 390 VAL A N 1
ATOM 2924 C CA . VAL A 1 390 ? 1.424 3.828 -5.146 1.00 97.88 390 VAL A CA 1
ATOM 2925 C C . VAL A 1 390 ? 1.169 2.541 -5.927 1.00 97.88 390 VAL A C 1
ATOM 2927 O O . VAL A 1 390 ? 1.818 2.332 -6.951 1.00 97.88 390 VAL A O 1
ATOM 2930 N N . LEU A 1 391 ? 0.189 1.729 -5.517 1.00 97.94 391 LEU A N 1
ATOM 2931 C CA . LEU A 1 391 ? -0.181 0.495 -6.220 1.00 97.94 391 LEU A CA 1
ATOM 2932 C C . LEU A 1 391 ? -0.718 0.772 -7.622 1.00 97.94 391 LEU A C 1
ATOM 2934 O O . LEU A 1 391 ? -0.311 0.093 -8.557 1.00 97.94 391 LEU A O 1
ATOM 2938 N N . ILE A 1 392 ? -1.562 1.796 -7.800 1.00 97.75 392 ILE A N 1
ATOM 2939 C CA . ILE A 1 392 ? -2.078 2.172 -9.127 1.00 97.75 392 ILE A CA 1
ATOM 2940 C C . ILE A 1 392 ? -0.927 2.568 -10.058 1.00 97.75 392 ILE A C 1
ATOM 2942 O O . ILE A 1 392 ? -0.888 2.144 -11.214 1.00 97.75 392 ILE A O 1
ATOM 2946 N N . ARG A 1 393 ? 0.047 3.347 -9.563 1.00 95.94 393 ARG A N 1
ATOM 2947 C CA . ARG A 1 393 ? 1.236 3.722 -10.346 1.00 95.94 393 ARG A CA 1
ATOM 2948 C C . ARG A 1 393 ? 2.090 2.504 -10.688 1.00 95.94 393 ARG A C 1
ATOM 2950 O O . ARG A 1 393 ? 2.508 2.381 -11.836 1.00 95.94 393 ARG A O 1
ATOM 2957 N N . VAL A 1 394 ? 2.339 1.617 -9.721 1.00 96.94 394 VAL A N 1
ATOM 2958 C CA . VAL A 1 394 ? 3.101 0.380 -9.955 1.00 96.94 394 VAL A CA 1
ATOM 2959 C C . VAL A 1 394 ? 2.391 -0.491 -10.986 1.00 96.94 394 VAL A C 1
ATOM 2961 O O . VAL A 1 394 ? 3.045 -0.922 -11.929 1.00 96.94 394 VAL A O 1
ATOM 2964 N N . ALA A 1 395 ? 1.075 -0.680 -10.877 1.00 97.00 395 ALA A N 1
ATOM 2965 C CA . ALA A 1 395 ? 0.287 -1.445 -11.840 1.00 97.00 395 ALA A CA 1
ATOM 2966 C C . ALA A 1 395 ? 0.383 -0.851 -13.250 1.00 97.00 395 ALA A C 1
ATOM 2968 O O . ALA A 1 395 ? 0.773 -1.546 -14.181 1.00 97.00 395 ALA A O 1
ATOM 2969 N N . THR A 1 396 ? 0.138 0.457 -13.381 1.00 94.44 396 THR A N 1
ATOM 2970 C CA . THR A 1 396 ? 0.135 1.162 -14.675 1.00 94.44 396 THR A CA 1
ATOM 2971 C C . THR A 1 396 ? 1.497 1.091 -15.371 1.00 94.44 396 THR A C 1
ATOM 2973 O O . THR A 1 396 ? 1.581 0.894 -16.581 1.00 94.44 396 THR A O 1
ATOM 2976 N N . VAL A 1 397 ? 2.590 1.268 -14.621 1.00 93.62 397 VAL A N 1
ATOM 2977 C CA . VAL A 1 397 ? 3.947 1.159 -15.179 1.00 93.62 397 VAL A CA 1
ATOM 2978 C C . VAL A 1 397 ? 4.273 -0.296 -15.507 1.00 93.62 397 VAL A C 1
ATOM 2980 O O . VAL A 1 397 ? 4.815 -0.569 -16.573 1.00 93.62 397 VAL A O 1
ATOM 2983 N N . SER A 1 398 ? 3.908 -1.233 -14.633 1.00 95.19 398 SER A N 1
ATOM 2984 C CA . SER A 1 398 ? 4.206 -2.654 -14.828 1.00 95.19 398 SER A CA 1
ATOM 2985 C C . SER A 1 398 ? 3.434 -3.255 -15.991 1.00 95.19 398 SER A C 1
ATOM 2987 O O . SER A 1 398 ? 3.964 -4.112 -16.680 1.00 95.19 398 SER A O 1
ATOM 2989 N N . GLU A 1 399 ? 2.214 -2.805 -16.255 1.00 94.38 399 GLU A N 1
ATOM 2990 C CA . GLU A 1 399 ? 1.473 -3.205 -17.447 1.00 94.38 399 GLU A CA 1
ATOM 2991 C C . GLU A 1 399 ? 2.172 -2.732 -18.726 1.00 94.38 399 GLU A C 1
ATOM 2993 O O . GLU A 1 399 ? 2.312 -3.501 -19.674 1.00 94.38 399 GLU A O 1
ATOM 2998 N N . LYS A 1 400 ? 2.684 -1.498 -18.748 1.00 93.25 400 LYS A N 1
ATOM 2999 C CA . LYS A 1 400 ? 3.429 -0.976 -19.903 1.00 93.25 400 LYS A CA 1
ATOM 3000 C C . LYS A 1 400 ? 4.759 -1.699 -20.103 1.00 93.25 400 LYS A C 1
ATOM 3002 O O . LYS A 1 400 ? 5.100 -2.055 -21.226 1.00 93.25 400 LYS A O 1
ATOM 3007 N N . VAL A 1 401 ? 5.510 -1.918 -19.025 1.00 95.06 401 VAL A N 1
ATOM 3008 C CA . VAL A 1 401 ? 6.850 -2.518 -19.085 1.00 95.06 401 VAL A CA 1
ATOM 3009 C C . VAL A 1 401 ? 6.768 -4.038 -19.215 1.00 95.06 401 VAL A C 1
ATOM 3011 O O . VAL A 1 401 ? 7.309 -4.606 -20.151 1.00 95.06 401 VAL A O 1
ATOM 3014 N N . HIS A 1 402 ? 6.063 -4.714 -18.315 1.00 96.31 402 HIS A N 1
ATOM 3015 C CA . HIS A 1 402 ? 6.044 -6.177 -18.214 1.00 96.31 402 HIS A CA 1
ATOM 3016 C C . HIS A 1 402 ? 4.812 -6.822 -18.868 1.00 96.31 402 HIS A C 1
ATOM 3018 O O . HIS A 1 402 ? 4.722 -8.048 -18.931 1.00 96.31 402 HIS A O 1
ATOM 3024 N N . GLY A 1 403 ? 3.885 -6.029 -19.416 1.00 95.56 403 GLY A N 1
ATOM 3025 C CA . GLY A 1 403 ? 2.673 -6.510 -20.086 1.00 95.56 403 GLY A CA 1
ATOM 3026 C C . GLY A 1 403 ? 2.894 -7.608 -21.130 1.00 95.56 403 GLY A C 1
ATOM 3027 O O . GLY A 1 403 ? 2.128 -8.570 -21.115 1.00 95.56 403 GLY A O 1
ATOM 3028 N N . PRO A 1 404 ? 3.916 -7.540 -22.009 1.00 95.75 404 PRO A N 1
ATOM 3029 C CA . PRO A 1 404 ? 4.209 -8.626 -22.945 1.00 95.75 404 PRO A CA 1
ATOM 3030 C C . PRO A 1 404 ? 4.475 -9.976 -22.257 1.00 95.75 404 PRO A C 1
ATOM 3032 O O . PRO A 1 404 ? 3.933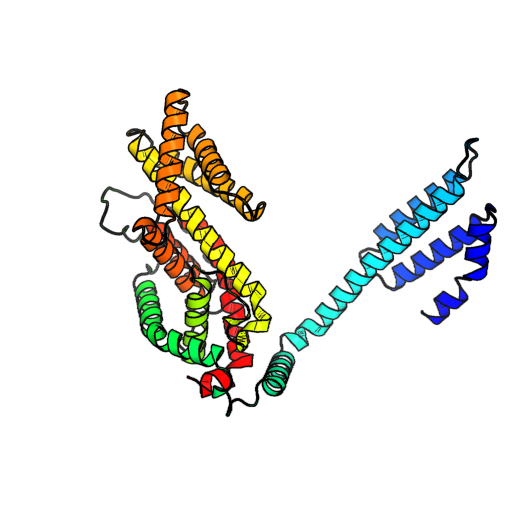 -10.991 -22.689 1.00 95.75 404 PRO A O 1
ATOM 3035 N N . TRP A 1 405 ? 5.235 -9.989 -21.155 1.00 97.06 405 TRP A N 1
ATOM 3036 C CA . TRP A 1 405 ? 5.492 -11.198 -20.361 1.00 97.06 405 TRP A CA 1
ATOM 3037 C C . TRP A 1 405 ? 4.230 -11.665 -19.640 1.00 97.06 405 TRP A C 1
ATOM 3039 O O . TRP A 1 405 ? 3.918 -12.851 -19.655 1.00 97.06 405 TRP A O 1
ATOM 3049 N N . TYR A 1 406 ? 3.449 -10.740 -19.074 1.00 96.06 406 TYR A N 1
ATOM 3050 C CA . TYR A 1 406 ? 2.178 -11.092 -18.443 1.00 96.06 406 TYR A CA 1
ATOM 3051 C C . TYR A 1 406 ? 1.208 -11.726 -19.436 1.00 96.06 406 TYR A C 1
ATOM 3053 O O . TYR A 1 406 ? 0.592 -12.725 -19.102 1.00 96.06 406 TYR A O 1
ATOM 3061 N N . LYS A 1 407 ? 1.109 -11.215 -20.669 1.00 95.12 407 LYS A N 1
ATOM 3062 C CA . LYS A 1 407 ? 0.267 -11.808 -21.722 1.00 95.12 407 LYS A CA 1
ATOM 3063 C C . LYS A 1 407 ? 0.719 -13.214 -22.114 1.00 95.12 407 LYS A C 1
ATOM 3065 O O . LYS A 1 407 ? -0.135 -14.053 -22.360 1.00 95.12 407 LYS A O 1
ATOM 3070 N N . ALA A 1 408 ? 2.026 -13.473 -22.141 1.00 94.12 408 ALA A N 1
ATOM 3071 C CA . ALA A 1 408 ? 2.560 -14.810 -22.399 1.00 94.12 408 ALA A CA 1
ATOM 3072 C C . ALA A 1 408 ? 2.259 -15.803 -21.257 1.00 94.12 408 ALA A C 1
ATOM 3074 O O . ALA A 1 408 ? 2.164 -17.003 -21.496 1.00 94.12 408 ALA A O 1
ATOM 3075 N N . LEU A 1 409 ? 2.080 -15.307 -20.027 1.00 90.94 409 LEU A N 1
ATOM 3076 C CA . LEU A 1 409 ? 1.769 -16.107 -18.837 1.00 90.94 409 LEU A CA 1
ATOM 3077 C C . LEU A 1 409 ? 0.261 -16.208 -18.522 1.00 90.94 409 LEU A C 1
ATOM 3079 O O . LEU A 1 409 ? -0.147 -17.092 -17.762 1.00 90.94 409 LEU A O 1
ATOM 3083 N N . ALA A 1 410 ? -0.572 -15.292 -19.033 1.00 78.69 410 ALA A N 1
ATOM 3084 C CA . ALA A 1 410 ? -1.954 -15.052 -18.589 1.00 78.69 410 ALA A CA 1
ATOM 3085 C C . ALA A 1 410 ? -3.037 -15.829 -19.340 1.00 78.69 410 ALA A C 1
ATOM 3087 O O . ALA A 1 410 ? -3.142 -15.741 -20.577 1.00 78.69 410 ALA A O 1
#

InterPro domains:
  IPR008862 T-complex 11 [PF05794] (1-409)
  IPR008862 T-complex 11 [PTHR12832] (1-409)